Protein AF-A0A356WWK2-F1 (afdb_monomer_lite)

Foldseek 3Di:
DEEEAALCFLNPPQLVVLVVCDPVYAYEYEDQDPVRLVNNVVSCVVVVSPRYHYHNAHAFLDWDKFAKDDDPDSSQIAGDNPHPDIGTYDAQVRVCVVVVNDAHAEYEHDHNQRRLGNCNSCVVNCLPRVHWYKYFDAPRRQCVNVVVVVVSQKFKWDQQPLLRATDGDDPVVDDQNPDTIITIGHPVCVVVCVQVLRYADPPDAADDFDLCQLVVPLVPFQACPVVSVLQVPDDDDPLQSLQSQLQRLQVVLNPQDSVDDPDSNNSNNSVNSLVSSLVSLVVCVVVVVLALQSLQQNLQSCSSRVNLNVSLVSLVVVLVCVVVVNPSDDPSHRHDQNHPLLRRFYDDDPSSVLSSLSSLLSNLVSPDPALVPPDPVNVVSLVVCPPPSRHGLRSNLRVLVVVQVPDPPHDPVSVVVSVVSPPLPPLDDDPPQDPVLVVLLVVLVVQFAPAADEAPDPFAEEEFFEDALVLLSPLLSQLSLLLRANYDGPAYEYEYEPVRVVSHDPSRVSCVSSRYHYDYDHCPPRCSRPVVCCVVCVPYHYHYDYSRDRDGNCNVVVLRVPDDDPVDHRDPDDDDFDADPVRHTDD

Secondary structure (DSSP, 8-state):
--EEEES-TTTTTHHHHHHHHGGGS-EEEE---HHHHHHHHHHHHHTT-TTEEEE-SEE-SS-EEEEEE--SSGGG-EE-TT-S-EEEEE-HHHHHHHTTS---SEEEE-STT-HHHHHHTTHHHHHHH-PEEEEE--TTTTTTTHHHHHHTTEEEEEEETTTTEEEE--TTT---TT--EEEEEEGGGHHHHHHTT-B--TT-PPPPPPTTHHHHHHHTSTT-TTTHHHHTT----HHHHHHHHHHHHHHHHHT--TTS-S-SSHHHHHHHHHHHHHHHHHHHHHTT---HHHHHHHHHHHHHTT-HHHHHHHHHHHHHHHHTT-------S----SSGGGTT----S-HHHHHHHHHHHHHHHHH-SSTTS--HHHHHHHHHHTT-TTS-HHHHHHHHHHHHHH-TT--HHHHHHHHSTT--------TTS-HHHHHHHHHHHHHS-SS-B----SS-EEEEEE--GGGTTTHHHHHHHHHT-SB--SEEEEEEEGGGGGG--HHHHTTGGGTEEEEEE---GGGGGTHHHHHH-TTSEEEE--TT-PPPTTHHHHHHHT---TT----S------B-TTSPBP-

Radius of gyration: 28.87 Å; chains: 1; bounding box: 64×57×98 Å

Sequence (587 aa):
MNFVDIGAGFGVYALPAAKLIGNEGKVFSFEPGAIAKSHLEKSKLENGLENLEIIGKAVAAKAGKFAWKIAETPEMNKLDDSSEEEVQAVTLDSWWQFEGEPAVDVMKIDINGEEASALEGGKQLLESEKPLLLLSITEKNSNTFIGSLSELRYAFYEYIPGPGILAQHDVEAGADPYMQNLIVVHESRVDLLKENGWLHDETVEPQQTANDLWKTDLSNLPWTSELFEQWGNHGDSEGINLYLQALNYVIAAEQIEVRNSDLEQPRSQKAVLLLNAAQILIGLYNQGGNSTSVVFTLVRTLNELGKRGQAVEILKKLIETTNMGQQNMNVDLPFMLPVPEQDKVAIKTELNKWLMVKTVEAWILLKDWTTYLSGPQERKLIEVLEGNPEVSKITSRASRIYEYLNDRNKKYNQIKSLFNSLATKEISFSSDRSDYFNSMVNMIHKKGAENSYSHELPGELIVSLTSYPNRFEHLPLTLLSIIKQSVSPDKIILWIAEQDKSALSEEILQFIDRGVDIRFCEDLRSYKKIIPTLKSHPDAFIITADDDLYYNKRWVEGLVRDYENNETVVAHRVHRISFKQNGELKP

pLDDT: mean 89.02, std 10.53, range [40.69, 98.75]

Structure (mmCIF, N/CA/C/O backbone):
data_AF-A0A356WWK2-F1
#
_entry.id   AF-A0A356WWK2-F1
#
loop_
_atom_site.group_PDB
_atom_site.id
_atom_site.type_symbol
_atom_site.label_atom_id
_atom_site.label_alt_id
_atom_site.label_comp_id
_atom_site.label_asym_id
_atom_site.label_entity_id
_atom_site.label_seq_id
_atom_site.pdbx_PDB_ins_code
_atom_site.Cartn_x
_atom_site.Cartn_y
_atom_site.Cartn_z
_atom_site.occupancy
_atom_site.B_iso_or_equiv
_atom_site.auth_seq_id
_atom_site.auth_comp_id
_atom_site.auth_asym_id
_atom_site.auth_atom_id
_atom_site.pdbx_PDB_model_num
ATOM 1 N N . MET A 1 1 ? -18.647 -9.445 9.050 1.00 91.62 1 MET A N 1
ATOM 2 C CA . MET A 1 1 ? -17.315 -9.126 9.613 1.00 91.62 1 MET A CA 1
ATOM 3 C C . MET A 1 1 ? -17.425 -7.841 10.414 1.00 91.62 1 MET A C 1
ATOM 5 O O . MET A 1 1 ? -17.983 -6.890 9.886 1.00 91.62 1 MET A O 1
ATOM 9 N N . ASN A 1 2 ? -16.905 -7.789 11.635 1.00 97.50 2 ASN A N 1
ATOM 10 C CA . ASN A 1 2 ? -16.925 -6.604 12.488 1.00 97.50 2 ASN A CA 1
ATOM 11 C C . ASN A 1 2 ? -15.506 -6.097 12.768 1.00 97.50 2 ASN A C 1
ATOM 13 O O . ASN A 1 2 ? -14.619 -6.874 13.129 1.00 97.50 2 ASN A O 1
ATOM 17 N N . PHE A 1 3 ? -15.308 -4.787 12.621 1.00 98.56 3 PHE A N 1
ATOM 18 C CA . PHE A 1 3 ? -14.018 -4.119 12.805 1.00 98.56 3 PHE A CA 1
ATOM 19 C C . PHE A 1 3 ? -14.100 -3.049 13.898 1.00 98.56 3 PHE A C 1
ATOM 21 O O . PHE A 1 3 ? -15.049 -2.267 13.939 1.00 98.56 3 PHE A O 1
ATOM 28 N N . VAL A 1 4 ? -13.092 -2.998 14.767 1.00 98.75 4 VAL A N 1
ATOM 29 C CA . VAL A 1 4 ? -12.964 -1.975 15.814 1.00 98.75 4 VAL A CA 1
ATOM 30 C C . VAL A 1 4 ? -11.736 -1.107 15.523 1.00 98.75 4 VAL A C 1
ATOM 32 O O . VAL A 1 4 ? -10.626 -1.622 15.441 1.00 98.75 4 VAL A O 1
ATOM 35 N N . ASP A 1 5 ? -11.928 0.203 15.365 1.00 98.62 5 ASP A N 1
ATOM 36 C CA . ASP A 1 5 ? -10.876 1.195 15.095 1.00 98.62 5 ASP A CA 1
ATOM 37 C C . ASP A 1 5 ? -10.698 2.096 16.323 1.00 98.62 5 ASP A C 1
ATOM 39 O O . ASP A 1 5 ? -11.519 2.978 16.586 1.00 98.62 5 ASP A O 1
ATOM 43 N N . ILE A 1 6 ? -9.648 1.857 17.107 1.00 98.19 6 ILE A N 1
ATOM 44 C CA . ILE A 1 6 ? -9.332 2.647 18.299 1.00 98.19 6 ILE A CA 1
ATOM 45 C C . ILE A 1 6 ? -8.317 3.730 17.926 1.00 98.19 6 ILE A C 1
ATOM 47 O O . ILE A 1 6 ? -7.243 3.417 17.404 1.00 98.19 6 ILE A O 1
ATOM 51 N N . GLY A 1 7 ? -8.675 4.994 18.176 1.00 96.00 7 GLY A N 1
ATOM 52 C CA . GLY A 1 7 ? -7.942 6.161 17.676 1.00 96.00 7 GLY A CA 1
ATOM 53 C C . GLY A 1 7 ? -8.213 6.386 16.189 1.00 96.00 7 GLY A C 1
ATOM 54 O O . GLY A 1 7 ? -7.300 6.376 15.364 1.00 96.00 7 GLY A O 1
ATOM 55 N N . ALA A 1 8 ? -9.491 6.490 15.821 1.00 96.44 8 ALA A N 1
ATOM 56 C CA . ALA A 1 8 ? -9.909 6.526 14.421 1.00 96.44 8 ALA A CA 1
ATOM 57 C C . ALA A 1 8 ? -9.495 7.818 13.690 1.00 96.44 8 ALA A C 1
ATOM 59 O O . ALA A 1 8 ? -9.409 7.826 12.457 1.00 96.44 8 ALA A O 1
ATOM 60 N N . GLY A 1 9 ? -9.237 8.912 14.417 1.00 94.81 9 GLY A N 1
ATOM 61 C CA . GLY A 1 9 ? -8.818 10.191 13.858 1.00 94.81 9 GLY A CA 1
ATOM 62 C C . GLY A 1 9 ? -9.803 10.699 12.805 1.00 94.81 9 GLY A C 1
ATOM 63 O O . GLY A 1 9 ? -11.010 10.794 13.030 1.00 94.81 9 GLY A O 1
ATOM 64 N N . PHE A 1 10 ? -9.290 11.004 11.614 1.00 94.81 10 PHE A N 1
ATOM 65 C CA . PHE A 1 10 ? -10.100 11.406 10.459 1.00 94.81 10 PHE A CA 1
ATOM 66 C C . PHE A 1 10 ? -10.748 10.230 9.694 1.00 94.81 10 PHE A C 1
ATOM 68 O O . PHE A 1 10 ? -11.397 10.448 8.670 1.00 94.81 10 PHE A O 1
ATOM 75 N N . GLY A 1 11 ? -10.604 8.993 10.183 1.00 95.31 11 GLY A N 1
ATOM 76 C CA . GLY A 1 11 ? -11.213 7.783 9.622 1.00 95.31 11 GLY A CA 1
ATOM 77 C C . GLY A 1 11 ? -10.405 7.088 8.532 1.00 95.31 11 GLY A C 1
ATOM 78 O O . GLY A 1 11 ? -11.001 6.468 7.651 1.00 95.31 11 GLY A O 1
ATOM 79 N N . VAL A 1 12 ? -9.071 7.184 8.577 1.00 92.62 12 VAL A N 1
ATOM 80 C CA . VAL A 1 12 ? -8.163 6.573 7.584 1.00 92.62 12 VAL A CA 1
ATOM 81 C C . VAL A 1 12 ? -8.392 5.062 7.452 1.00 92.62 12 VAL A C 1
ATOM 83 O O . VAL A 1 12 ? -8.351 4.549 6.337 1.00 92.62 12 VAL A O 1
ATOM 86 N N . TYR A 1 13 ? -8.704 4.371 8.555 1.00 95.75 13 TYR A N 1
ATOM 87 C CA . TYR A 1 13 ? -9.096 2.958 8.558 1.00 95.75 13 TYR A CA 1
ATOM 88 C C . TYR A 1 13 ? -10.621 2.779 8.598 1.00 95.75 13 TYR A C 1
ATOM 90 O O . TYR A 1 13 ? -11.165 2.041 7.777 1.00 95.75 13 TYR A O 1
ATOM 98 N N . ALA A 1 14 ? -11.325 3.494 9.484 1.00 97.62 14 ALA A N 1
ATOM 99 C CA . ALA A 1 14 ? -12.782 3.435 9.630 1.00 97.62 14 ALA A CA 1
ATOM 100 C C . ALA A 1 14 ? -13.579 3.526 8.312 1.00 97.62 14 ALA A C 1
ATOM 102 O O . ALA A 1 14 ? -14.461 2.703 8.063 1.00 97.62 14 ALA A O 1
ATOM 103 N N . LEU A 1 15 ? -13.281 4.513 7.457 1.00 96.25 15 LEU A N 1
ATOM 104 C CA . LEU A 1 15 ? -14.035 4.774 6.224 1.00 96.25 15 LEU A CA 1
ATOM 105 C C . LEU A 1 15 ? -13.852 3.672 5.159 1.00 96.25 15 LEU A C 1
ATOM 107 O O . LEU A 1 15 ? -14.867 3.160 4.672 1.00 96.25 15 LEU A O 1
ATOM 111 N N . PRO A 1 16 ? -12.622 3.258 4.775 1.00 95.38 16 PRO A N 1
ATOM 112 C CA . PRO A 1 16 ? -12.454 2.144 3.845 1.00 95.38 16 PRO A CA 1
ATOM 113 C C . PRO A 1 16 ? -12.909 0.807 4.439 1.00 95.38 16 PRO A C 1
ATOM 115 O O . PRO A 1 16 ? -13.496 0.018 3.703 1.00 95.38 16 PRO A O 1
ATOM 118 N N . ALA A 1 17 ? -12.723 0.559 5.742 1.00 96.25 17 ALA A N 1
ATOM 119 C CA . ALA A 1 17 ? -13.229 -0.654 6.386 1.00 96.25 17 ALA A CA 1
ATOM 120 C C . ALA A 1 17 ? -14.760 -0.741 6.297 1.00 96.25 17 ALA A C 1
ATOM 122 O O . ALA A 1 17 ? -15.291 -1.759 5.860 1.00 96.25 17 ALA A O 1
ATOM 123 N N . ALA A 1 18 ? -15.472 0.348 6.605 1.00 97.25 18 ALA A N 1
ATOM 124 C CA . ALA A 1 18 ? -16.929 0.405 6.501 1.00 97.25 18 ALA A CA 1
ATOM 125 C C . ALA A 1 18 ? -17.406 0.170 5.060 1.00 97.25 18 ALA A C 1
ATOM 127 O O . ALA A 1 18 ? -18.344 -0.592 4.828 1.00 97.25 18 ALA A O 1
ATOM 128 N N . LYS A 1 19 ? -16.713 0.750 4.073 1.00 93.44 19 LYS A N 1
ATOM 129 C CA . LYS A 1 19 ? -17.012 0.530 2.652 1.00 93.44 19 LYS A CA 1
ATOM 130 C C . LYS A 1 19 ? -16.766 -0.916 2.195 1.00 93.44 19 LYS A C 1
ATOM 132 O O . LYS A 1 19 ? -17.517 -1.404 1.357 1.00 93.44 19 LYS A O 1
ATOM 137 N N . LEU A 1 20 ? -15.723 -1.578 2.704 1.00 93.06 20 LEU A N 1
ATOM 138 C CA . LEU A 1 20 ? -15.376 -2.962 2.352 1.00 93.06 20 LEU A CA 1
ATOM 139 C C . LEU A 1 20 ? -16.291 -3.991 3.027 1.00 93.06 20 LEU A C 1
ATOM 141 O O . LEU A 1 20 ? -16.676 -4.963 2.388 1.00 93.06 20 LEU A O 1
ATOM 145 N N . ILE A 1 21 ? -16.646 -3.770 4.295 1.00 94.94 21 ILE A N 1
ATOM 146 C CA . ILE A 1 21 ? -17.545 -4.641 5.070 1.00 94.94 21 ILE A CA 1
ATOM 147 C C . ILE A 1 21 ? -18.990 -4.539 4.561 1.00 94.94 21 ILE A C 1
ATOM 149 O O . ILE A 1 21 ? -19.719 -5.531 4.554 1.00 94.94 21 ILE A O 1
ATOM 153 N N . GLY A 1 22 ? -19.413 -3.347 4.127 1.00 92.06 22 GLY A N 1
ATOM 154 C CA . GLY A 1 22 ? -20.774 -3.112 3.654 1.00 92.06 22 GLY A CA 1
ATOM 155 C C . GLY A 1 22 ? -21.833 -3.449 4.710 1.00 92.06 22 GLY A C 1
ATOM 156 O O . GLY A 1 22 ? -21.602 -3.347 5.914 1.00 92.06 22 GLY A O 1
ATOM 157 N N . ASN A 1 23 ? -23.017 -3.858 4.260 1.00 89.81 23 ASN A N 1
ATOM 158 C CA . ASN A 1 23 ? -24.186 -4.005 5.133 1.00 89.81 23 ASN A CA 1
ATOM 159 C C . ASN A 1 23 ? -24.220 -5.328 5.933 1.00 89.81 23 ASN A C 1
ATOM 161 O O . ASN A 1 23 ? -25.154 -5.542 6.702 1.00 89.81 23 ASN A O 1
ATOM 165 N N . GLU A 1 24 ? -23.230 -6.212 5.765 1.00 89.75 24 GLU A N 1
ATOM 166 C CA . GLU A 1 24 ? -23.149 -7.533 6.425 1.00 89.75 24 GLU A CA 1
ATOM 167 C C . GLU A 1 24 ? -22.298 -7.523 7.712 1.00 89.75 24 GLU A C 1
ATOM 169 O O . GLU A 1 24 ? -21.911 -8.563 8.253 1.00 89.75 24 GLU A O 1
ATOM 174 N N . GLY A 1 25 ? -21.970 -6.336 8.215 1.00 94.88 25 GLY A N 1
ATOM 175 C CA . GLY A 1 25 ? -21.190 -6.161 9.431 1.00 94.88 25 GLY A CA 1
ATOM 176 C C . GLY A 1 25 ? -21.129 -4.708 9.873 1.00 94.88 25 GLY A C 1
ATOM 177 O O . GLY A 1 25 ? -21.764 -3.840 9.273 1.00 94.88 25 GLY A O 1
ATOM 178 N N . LYS A 1 26 ? -20.373 -4.444 10.938 1.00 97.44 26 LYS A N 1
ATOM 179 C CA . LYS A 1 26 ? -20.230 -3.111 11.535 1.00 97.44 26 LYS A CA 1
ATOM 180 C C . LYS A 1 26 ? -18.774 -2.675 11.659 1.00 97.44 26 LYS A C 1
ATOM 182 O O . LYS A 1 26 ? -17.873 -3.493 11.841 1.00 97.44 26 LYS A O 1
ATOM 187 N N . VAL A 1 27 ? -18.572 -1.361 11.652 1.00 98.62 27 VAL A N 1
ATOM 188 C CA . VAL A 1 27 ? -17.346 -0.725 12.142 1.00 98.62 27 VAL A CA 1
ATOM 189 C C . VAL A 1 27 ? -17.671 0.071 13.396 1.00 98.62 27 VAL A C 1
ATOM 191 O O . VAL A 1 27 ? -18.617 0.851 13.381 1.00 98.62 27 VAL A O 1
ATOM 194 N N . PHE A 1 28 ? -16.878 -0.084 14.452 1.00 98.62 28 PHE A N 1
ATOM 195 C CA . PHE A 1 28 ? -16.966 0.725 15.666 1.00 98.62 28 PHE A CA 1
ATOM 196 C C . PHE A 1 28 ? -15.679 1.537 15.825 1.00 98.62 28 PHE A C 1
ATOM 198 O O . PHE A 1 28 ? -14.598 0.969 15.966 1.00 98.62 28 PHE A O 1
ATOM 205 N N . SER A 1 29 ? -15.781 2.862 15.784 1.00 98.62 29 SER A N 1
ATOM 206 C CA . SER A 1 29 ? -14.635 3.772 15.733 1.00 98.62 29 SER A CA 1
ATOM 207 C C . SER A 1 29 ? -14.588 4.694 16.944 1.00 98.62 29 SER A C 1
ATOM 209 O O . SER A 1 29 ? -15.481 5.520 17.126 1.00 98.62 29 SER A O 1
ATOM 211 N N . PHE A 1 30 ? -13.533 4.594 17.747 1.00 98.56 30 PHE A N 1
ATOM 212 C CA . PHE A 1 30 ? -13.314 5.441 18.918 1.00 98.56 30 PHE A CA 1
ATOM 213 C C . PHE A 1 30 ? -12.482 6.665 18.543 1.00 98.56 30 PHE A C 1
ATOM 215 O O . PHE A 1 30 ? -11.324 6.530 18.147 1.00 98.56 30 PHE A O 1
ATOM 222 N N . GLU A 1 31 ? -13.066 7.854 18.696 1.00 97.44 31 GLU A N 1
ATOM 223 C CA . GLU A 1 31 ? -12.375 9.129 18.495 1.00 97.44 31 GLU A CA 1
ATOM 224 C C . GLU A 1 31 ? -12.869 10.184 19.507 1.00 97.44 31 GLU A C 1
ATOM 226 O O . GLU A 1 31 ? -13.943 10.770 19.321 1.00 97.44 31 GLU A O 1
ATOM 231 N N . PRO A 1 32 ? -12.128 10.434 20.603 1.00 95.75 32 PRO A N 1
ATOM 232 C CA . PRO A 1 32 ? -12.502 11.431 21.607 1.00 95.75 32 PRO A CA 1
ATOM 233 C C . PRO A 1 32 ? -12.257 12.882 21.158 1.00 95.75 32 PRO A C 1
ATOM 235 O O . PRO A 1 32 ? -12.925 13.792 21.653 1.00 95.75 32 PRO A O 1
ATOM 238 N N . GLY A 1 33 ? -11.324 13.124 20.233 1.00 92.75 33 GLY A N 1
ATOM 239 C CA . GLY A 1 33 ? -10.929 14.449 19.775 1.00 92.75 33 GLY A CA 1
ATOM 240 C C . GLY A 1 33 ? -12.025 15.130 18.958 1.00 92.75 33 GLY A C 1
ATOM 241 O O . GLY A 1 33 ? -12.329 14.740 17.830 1.00 92.75 33 GLY A O 1
ATOM 242 N N . ALA A 1 34 ? -12.595 16.210 19.500 1.00 91.25 34 ALA A N 1
ATOM 243 C CA . ALA A 1 34 ? -13.772 16.876 18.935 1.00 91.25 34 ALA A CA 1
ATOM 244 C C . ALA A 1 34 ? -13.626 17.291 17.454 1.00 91.25 34 ALA A C 1
ATOM 246 O O . ALA A 1 34 ? -14.588 17.186 16.690 1.00 91.25 34 ALA A O 1
ATOM 247 N N . ILE A 1 35 ? -12.430 17.732 17.040 1.00 91.12 35 ILE A N 1
ATOM 248 C CA . ILE A 1 35 ? -12.134 18.128 15.653 1.00 91.12 35 ILE A CA 1
ATOM 249 C C . ILE A 1 35 ? -12.172 16.906 14.728 1.00 91.12 35 ILE A C 1
ATOM 251 O O . ILE A 1 35 ? -12.974 16.874 13.793 1.00 91.12 35 ILE A O 1
ATOM 255 N N . ALA A 1 36 ? -11.338 15.900 15.004 1.00 92.94 36 ALA A N 1
ATOM 256 C CA . ALA A 1 36 ? -11.208 14.696 14.188 1.00 92.94 36 ALA A CA 1
ATOM 257 C C . ALA A 1 36 ? -12.555 13.966 14.067 1.00 92.94 36 ALA A C 1
ATOM 259 O O . ALA A 1 36 ? -13.049 13.749 12.956 1.00 92.94 36 ALA A O 1
ATOM 260 N N . LYS A 1 37 ? -13.234 13.759 15.204 1.00 95.81 37 LYS A N 1
ATOM 261 C CA . LYS A 1 37 ? -14.575 13.174 15.270 1.00 95.81 37 LYS A CA 1
ATOM 262 C C . LYS A 1 37 ? -15.596 13.922 14.405 1.00 95.81 37 LYS A C 1
ATOM 264 O O . LYS A 1 37 ? -16.316 13.293 13.638 1.00 95.81 37 LYS A O 1
ATOM 269 N N . SER A 1 38 ? -15.651 15.258 14.474 1.00 95.69 38 SER A N 1
ATOM 270 C CA . SER A 1 38 ? -16.610 16.049 13.681 1.00 95.69 38 SER A CA 1
ATOM 271 C C . SER A 1 38 ? -16.364 15.946 12.172 1.00 95.69 38 SER A C 1
ATOM 273 O O . SER A 1 38 ? -17.298 16.069 11.378 1.00 95.69 38 SER A O 1
ATOM 275 N N . HIS A 1 39 ? -15.115 15.742 11.751 1.00 95.06 39 HIS A N 1
ATOM 276 C CA . HIS A 1 39 ? -14.795 15.471 10.352 1.00 95.06 39 HIS A CA 1
ATOM 277 C C . HIS A 1 39 ? -15.142 14.032 9.954 1.00 95.06 39 HIS A C 1
ATOM 279 O O . HIS A 1 39 ? -15.720 13.841 8.887 1.00 95.06 39 HIS A O 1
ATOM 285 N N . LEU A 1 40 ? -14.897 13.045 10.819 1.00 96.50 40 LEU A N 1
ATOM 286 C CA . LEU A 1 40 ? -15.293 11.654 10.596 1.00 96.50 40 LEU A CA 1
ATOM 287 C C . LEU A 1 40 ? -16.824 11.490 10.498 1.00 96.50 40 LEU A C 1
ATOM 289 O O . LEU A 1 40 ? -17.313 10.825 9.587 1.00 96.50 40 LEU A O 1
ATOM 293 N N . GLU A 1 41 ? -17.591 12.168 11.357 1.00 97.50 41 GLU A N 1
ATOM 294 C CA . GLU A 1 41 ? -19.063 12.215 11.315 1.00 97.50 41 GLU A CA 1
ATOM 295 C C . GLU A 1 41 ? -19.591 12.769 9.975 1.00 97.50 41 GLU A C 1
ATOM 297 O O . GLU A 1 41 ? -20.530 12.211 9.401 1.00 97.50 41 GLU A O 1
ATOM 302 N N . LYS A 1 42 ? -18.963 13.826 9.434 1.00 92.81 42 LYS A N 1
ATOM 303 C CA . LYS A 1 42 ? -19.301 14.379 8.106 1.00 92.81 42 LYS A CA 1
ATOM 304 C C . LYS A 1 42 ? -18.950 13.400 6.989 1.00 92.81 42 LYS A C 1
ATOM 306 O O . LYS A 1 42 ? -19.802 13.117 6.155 1.00 92.81 42 LYS A O 1
ATOM 311 N N . SER A 1 43 ? -17.743 12.832 7.010 1.00 90.81 43 SER A N 1
ATOM 312 C CA . SER A 1 43 ? -17.292 11.854 6.013 1.00 90.81 43 SER A CA 1
ATOM 313 C C . SER A 1 43 ? -18.189 10.614 5.976 1.00 90.81 43 SER A C 1
ATOM 315 O O . SER A 1 43 ? -18.552 10.158 4.892 1.00 90.81 43 SER A O 1
ATOM 317 N N . LYS A 1 44 ? -18.612 10.102 7.143 1.00 94.69 44 LYS A N 1
ATOM 318 C CA . LYS A 1 44 ? -19.607 9.025 7.264 1.00 94.69 44 LYS A CA 1
ATOM 319 C C . LYS A 1 44 ? -20.904 9.387 6.536 1.00 94.69 44 LYS A C 1
ATOM 321 O O . LYS A 1 44 ? -21.393 8.593 5.733 1.00 94.69 44 LYS A O 1
ATOM 326 N N . LEU A 1 45 ? -21.452 10.572 6.821 1.00 92.56 45 LEU A N 1
ATOM 327 C CA . LEU A 1 45 ? -22.717 11.046 6.255 1.00 92.56 45 LEU A CA 1
ATOM 328 C C . LEU A 1 45 ? -22.629 11.249 4.735 1.00 92.56 45 LEU A C 1
ATOM 330 O O . LEU A 1 45 ? -23.503 10.784 4.009 1.00 92.56 45 LEU A O 1
ATOM 334 N N . GLU A 1 46 ? -21.567 11.894 4.249 1.00 87.69 46 GLU A N 1
ATOM 335 C CA . GLU A 1 46 ? -21.343 12.159 2.819 1.00 87.69 46 GLU A CA 1
ATOM 336 C C . GLU A 1 46 ? -21.168 10.875 1.992 1.00 87.69 46 GLU A C 1
ATOM 338 O O . GLU A 1 46 ? -21.531 10.851 0.817 1.00 87.69 46 GLU A O 1
ATOM 343 N N . ASN A 1 47 ? -20.654 9.799 2.600 1.00 84.69 47 ASN A N 1
ATOM 344 C CA . ASN A 1 47 ? -20.465 8.500 1.947 1.00 84.69 47 ASN A CA 1
ATOM 345 C C . ASN A 1 47 ? -21.616 7.503 2.194 1.00 84.69 47 ASN A C 1
ATOM 347 O O . ASN A 1 47 ? -21.564 6.393 1.669 1.00 84.69 47 ASN A O 1
ATOM 351 N N . GLY A 1 48 ? -22.641 7.862 2.978 1.00 91.31 48 GLY A N 1
ATOM 352 C CA . GLY A 1 48 ? -23.771 6.974 3.286 1.00 91.31 48 GLY A CA 1
ATOM 353 C C . GLY A 1 48 ? -23.393 5.725 4.097 1.00 91.31 48 GLY A C 1
ATOM 354 O O . GLY A 1 48 ? -24.022 4.681 3.946 1.00 91.31 48 GLY A O 1
ATOM 355 N N . LEU A 1 49 ? -22.352 5.805 4.933 1.00 95.88 49 LEU A N 1
ATOM 356 C CA . LEU A 1 49 ? -21.806 4.661 5.675 1.00 95.88 49 LEU A CA 1
ATOM 357 C C . LEU A 1 49 ? -22.623 4.380 6.946 1.00 95.88 49 LEU A C 1
ATOM 359 O O . LEU A 1 49 ? -22.200 4.685 8.060 1.00 95.88 49 LEU A O 1
ATOM 363 N N . GLU A 1 50 ? -23.825 3.825 6.788 1.00 95.69 50 GLU A N 1
ATOM 364 C CA . GLU A 1 50 ? -24.739 3.521 7.904 1.00 95.69 50 GLU A CA 1
ATOM 365 C C . GLU A 1 50 ? -24.163 2.495 8.898 1.00 95.69 50 GLU A C 1
ATOM 367 O O . GLU A 1 50 ? -24.445 2.571 10.094 1.00 95.69 50 GLU A O 1
ATOM 372 N N . ASN A 1 51 ? -23.299 1.596 8.421 1.00 97.44 51 ASN A N 1
ATOM 373 C CA . ASN A 1 51 ? -22.623 0.551 9.194 1.00 97.44 51 ASN A CA 1
ATOM 374 C C . ASN A 1 51 ? -21.431 1.035 10.051 1.00 97.44 51 ASN A C 1
ATOM 376 O O . ASN A 1 51 ? -20.868 0.240 10.805 1.00 97.44 51 ASN A O 1
ATOM 380 N N . LEU A 1 52 ? -21.035 2.309 9.938 1.00 98.38 52 LEU A N 1
ATOM 381 C CA . LEU A 1 52 ? -19.949 2.916 10.713 1.00 98.38 52 LEU A CA 1
ATOM 382 C C . LEU A 1 52 ? -20.492 3.620 11.960 1.00 98.38 52 LEU A C 1
ATOM 384 O O . LEU A 1 52 ? -21.130 4.666 11.868 1.00 98.38 52 LEU A O 1
ATOM 388 N N . GLU A 1 53 ? -20.206 3.105 13.144 1.00 98.12 53 GLU A N 1
ATOM 389 C CA . GLU A 1 53 ? -20.536 3.723 14.424 1.00 98.12 53 GLU A CA 1
ATOM 390 C C . GLU A 1 53 ? -19.344 4.520 14.974 1.00 98.12 53 GLU A C 1
ATOM 392 O O . GLU A 1 53 ? -18.222 4.025 15.005 1.00 98.12 53 GLU A O 1
ATOM 397 N N . ILE A 1 54 ? -19.574 5.772 15.386 1.00 98.62 54 ILE A N 1
ATOM 398 C CA . ILE A 1 54 ? -18.522 6.689 15.854 1.00 98.62 54 ILE A CA 1
ATOM 399 C C . ILE A 1 54 ? -18.765 6.989 17.331 1.00 98.62 54 ILE A C 1
ATOM 401 O O . ILE A 1 54 ? -19.765 7.606 17.703 1.00 98.62 54 ILE A O 1
ATOM 405 N N . ILE A 1 55 ? -17.829 6.563 18.171 1.00 98.44 55 ILE A N 1
ATOM 406 C CA . ILE A 1 55 ? -17.903 6.613 19.625 1.00 98.44 55 ILE A CA 1
ATOM 407 C C . ILE A 1 55 ? -16.964 7.720 20.106 1.00 98.44 55 ILE A C 1
ATOM 409 O O . ILE A 1 55 ? -15.741 7.601 20.058 1.00 98.44 55 ILE A O 1
ATOM 413 N N . GLY A 1 56 ? -17.544 8.818 20.595 1.00 97.31 56 GLY A N 1
ATOM 414 C CA . GLY A 1 56 ? -16.810 9.986 21.097 1.00 97.31 56 GLY A CA 1
ATOM 415 C C . GLY A 1 56 ? -16.168 9.784 22.473 1.00 97.31 56 GLY A C 1
ATOM 416 O O . GLY A 1 56 ? -16.427 10.581 23.375 1.00 97.31 56 GLY A O 1
ATOM 417 N N . LYS A 1 57 ? -15.410 8.699 22.661 1.00 97.50 57 LYS A N 1
ATOM 418 C CA . LYS A 1 57 ? -14.737 8.328 23.914 1.00 97.50 57 LYS A CA 1
ATOM 419 C C . LYS A 1 57 ? -13.324 7.819 23.637 1.00 97.50 57 LYS A C 1
ATOM 421 O O . LYS A 1 57 ? -13.079 7.214 22.599 1.00 97.50 57 LYS A O 1
ATOM 426 N N . ALA A 1 58 ? -12.424 8.026 24.592 1.00 97.06 58 ALA A N 1
ATOM 427 C CA . ALA A 1 58 ? -11.132 7.356 24.633 1.00 97.06 58 ALA A CA 1
ATOM 428 C C . ALA A 1 58 ? -11.300 5.903 25.110 1.00 97.06 58 ALA A C 1
ATOM 430 O O . ALA A 1 58 ? -12.293 5.563 25.763 1.00 97.06 58 ALA A O 1
ATOM 431 N N . VAL A 1 59 ? -10.304 5.066 24.829 1.00 97.56 59 VAL A N 1
ATOM 432 C CA . VAL A 1 59 ? -10.200 3.706 25.366 1.00 97.56 59 VAL A CA 1
ATOM 433 C C . VAL A 1 59 ? -8.999 3.644 26.303 1.00 97.56 59 VAL A C 1
ATOM 435 O O . VAL A 1 59 ? -7.933 4.141 25.954 1.00 97.56 59 VAL A O 1
ATOM 438 N N . ALA A 1 60 ? -9.178 3.070 27.493 1.00 96.88 60 ALA A N 1
ATOM 439 C CA . ALA A 1 60 ? -8.135 2.958 28.513 1.00 96.88 60 ALA A CA 1
ATOM 440 C C . ALA A 1 60 ? -8.397 1.774 29.460 1.00 96.88 60 ALA A C 1
ATOM 442 O O . ALA A 1 60 ? -9.497 1.216 29.484 1.00 96.88 60 ALA A O 1
ATOM 443 N N . ALA A 1 61 ? -7.424 1.458 30.319 1.00 96.81 61 ALA A N 1
ATOM 444 C CA . ALA A 1 61 ? -7.540 0.401 31.329 1.00 96.81 61 ALA A CA 1
ATOM 445 C C . ALA A 1 61 ? -8.682 0.629 32.344 1.00 96.81 61 ALA A C 1
ATOM 447 O O . ALA A 1 61 ? -9.133 -0.306 33.007 1.00 96.81 61 ALA A O 1
ATOM 448 N N . LYS A 1 62 ? -9.153 1.877 32.503 1.00 96.81 62 LYS A N 1
ATOM 449 C CA . LYS A 1 62 ? -10.231 2.263 33.430 1.00 96.81 62 LYS A CA 1
ATOM 450 C C . LYS A 1 62 ? -11.154 3.295 32.787 1.00 96.81 62 LYS A C 1
ATOM 452 O O . LYS A 1 62 ? -10.690 4.234 32.147 1.00 96.81 62 LYS A O 1
ATOM 457 N N . ALA A 1 63 ? -12.460 3.152 33.003 1.00 96.69 63 ALA A N 1
ATOM 458 C CA . ALA A 1 63 ? -13.444 4.149 32.591 1.00 96.69 63 ALA A CA 1
ATOM 459 C C . ALA A 1 63 ? -13.414 5.376 33.522 1.00 96.69 63 ALA A C 1
ATOM 461 O O . ALA A 1 63 ? -13.188 5.241 34.727 1.00 96.69 63 ALA A O 1
ATOM 462 N N . GLY A 1 64 ? -13.679 6.568 32.982 1.00 95.44 64 GLY A N 1
ATOM 463 C CA . GLY A 1 64 ? -13.678 7.807 33.762 1.00 95.44 64 GLY A CA 1
ATOM 464 C C . GLY A 1 64 ? -13.462 9.067 32.929 1.00 95.44 64 GLY A C 1
ATOM 465 O O . GLY A 1 64 ? -13.568 9.049 31.705 1.00 95.44 64 GLY A O 1
ATOM 466 N N . LYS A 1 65 ? -13.149 10.170 33.613 1.00 94.81 65 LYS A N 1
ATOM 467 C CA . LYS A 1 65 ? -12.635 11.402 33.006 1.00 94.81 65 LYS A CA 1
ATOM 468 C C . LYS A 1 65 ? -11.115 11.383 33.049 1.00 94.81 65 LYS A C 1
ATOM 470 O O . LYS A 1 65 ? -10.556 11.077 34.099 1.00 94.81 65 LYS A O 1
ATOM 475 N N . PHE A 1 66 ? -10.484 11.735 31.938 1.00 93.31 66 PHE A N 1
ATOM 476 C CA . PHE A 1 66 ? -9.032 11.828 31.821 1.00 93.31 66 PHE A CA 1
ATOM 477 C C . PHE A 1 66 ? -8.652 13.121 31.111 1.00 93.31 66 PHE A C 1
ATOM 479 O O . PHE A 1 66 ? -9.376 13.572 30.218 1.00 93.31 66 PHE A O 1
ATOM 486 N N . ALA A 1 67 ? -7.520 13.696 31.507 1.00 92.06 67 ALA A N 1
ATOM 487 C CA . ALA A 1 67 ? -6.980 14.887 30.877 1.00 92.06 67 ALA A CA 1
ATOM 488 C C . ALA A 1 67 ? -6.507 14.577 29.443 1.00 92.06 67 ALA A C 1
ATOM 490 O O . ALA A 1 67 ? -5.951 13.512 29.158 1.00 92.06 67 ALA A O 1
ATOM 491 N N . TRP A 1 68 ? -6.783 15.502 28.527 1.00 91.00 68 TRP A N 1
ATOM 492 C CA . TRP A 1 68 ? -6.642 15.339 27.084 1.00 91.00 68 TRP A CA 1
ATOM 493 C C . TRP A 1 68 ? -5.709 16.387 26.504 1.00 91.00 68 TRP A C 1
ATOM 495 O O . TRP A 1 68 ? -5.944 17.591 26.617 1.00 91.00 68 TRP A O 1
ATOM 505 N N . LYS A 1 69 ? -4.651 15.939 25.840 1.00 89.56 69 LYS A N 1
ATOM 506 C CA . LYS A 1 69 ? -3.688 16.818 25.192 1.00 89.56 69 LYS A CA 1
ATOM 507 C C . LYS A 1 69 ? -4.032 17.005 23.732 1.00 89.56 69 LYS A C 1
ATOM 509 O O . LYS A 1 69 ? -3.860 16.088 22.930 1.00 89.56 69 LYS A O 1
ATOM 514 N N . ILE A 1 70 ? -4.421 18.230 23.396 1.00 86.50 70 ILE A N 1
ATOM 515 C CA . ILE A 1 70 ? -4.352 18.710 22.021 1.00 86.50 70 ILE A CA 1
ATOM 516 C C . ILE A 1 70 ? -2.874 18.910 21.658 1.00 86.50 70 ILE A C 1
ATOM 518 O O . ILE A 1 70 ? -2.154 19.664 22.316 1.00 86.50 70 ILE A O 1
ATOM 522 N N . ALA A 1 71 ? -2.424 18.205 20.626 1.00 85.44 71 ALA A N 1
ATOM 523 C CA . ALA A 1 71 ? -1.100 18.336 20.035 1.00 85.44 71 ALA A CA 1
ATOM 524 C C . ALA A 1 71 ? -1.116 19.312 18.839 1.00 85.44 71 ALA A C 1
ATOM 526 O O . ALA A 1 71 ? -2.120 19.965 18.561 1.00 85.44 71 ALA A O 1
ATOM 527 N N . GLU A 1 72 ? 0.007 19.432 18.122 1.00 81.69 72 GLU A N 1
ATOM 528 C CA . GLU A 1 72 ? 0.097 20.280 16.919 1.00 81.69 72 GLU A CA 1
ATOM 529 C C . GLU A 1 72 ? -0.861 19.824 15.804 1.00 81.69 72 GLU A C 1
ATOM 531 O O . GLU A 1 72 ? -1.407 20.658 15.079 1.00 81.69 72 GLU A O 1
ATOM 536 N N . THR A 1 73 ? -1.118 18.515 15.703 1.00 80.56 73 THR A N 1
ATOM 537 C CA . THR A 1 73 ? -2.114 17.937 14.794 1.00 80.56 73 THR A CA 1
ATOM 538 C C . THR A 1 73 ? -3.020 16.946 15.541 1.00 80.56 73 THR A C 1
ATOM 540 O O . THR A 1 73 ? -2.574 16.346 16.524 1.00 80.56 73 THR A O 1
ATOM 543 N N . PRO A 1 74 ? -4.290 16.755 15.122 1.00 81.88 74 PRO A N 1
ATOM 544 C CA . PRO A 1 74 ? -5.238 15.915 15.856 1.00 81.88 74 PRO A CA 1
ATOM 545 C C . PRO A 1 74 ? -4.835 14.443 15.988 1.00 81.88 74 PRO A C 1
ATOM 547 O O . PRO A 1 74 ? -5.220 13.799 16.958 1.00 81.88 74 PRO A O 1
ATOM 550 N N . GLU A 1 75 ? -4.055 13.927 15.039 1.00 82.06 75 GLU A N 1
ATOM 551 C CA . GLU A 1 75 ? -3.522 12.561 15.025 1.00 82.06 75 GLU A CA 1
ATOM 552 C C . GLU A 1 75 ? -2.535 12.312 16.172 1.00 82.06 75 GLU A C 1
ATOM 554 O O . GLU A 1 75 ? -2.406 11.184 16.627 1.00 82.06 75 GLU A O 1
ATOM 559 N N . MET A 1 76 ? -1.873 13.363 16.667 1.00 85.31 76 MET A N 1
ATOM 560 C CA . MET A 1 76 ? -0.902 13.300 17.765 1.00 85.31 76 MET A CA 1
ATOM 561 C C . MET A 1 76 ? -1.538 13.555 19.144 1.00 85.31 76 MET A C 1
ATOM 563 O O . MET A 1 76 ? -0.826 13.636 20.152 1.00 85.31 76 MET A O 1
ATOM 567 N N . ASN A 1 77 ? -2.863 13.730 19.207 1.00 87.06 77 ASN A N 1
ATOM 568 C CA . ASN A 1 77 ? -3.575 13.916 20.468 1.00 87.06 77 ASN A CA 1
ATOM 569 C C . ASN A 1 77 ? -3.550 12.635 21.312 1.00 87.06 77 ASN A C 1
ATOM 571 O O . ASN A 1 77 ? -3.528 11.521 20.784 1.00 87.06 77 ASN A O 1
ATOM 575 N N . LYS A 1 78 ? -3.594 12.788 22.638 1.00 88.81 78 LYS A N 1
ATOM 576 C CA . LYS A 1 78 ? -3.565 11.653 23.570 1.00 88.81 78 LYS A CA 1
ATOM 577 C C . LYS A 1 78 ? -4.055 12.007 24.971 1.00 88.81 78 LYS A C 1
ATOM 579 O O . LYS A 1 78 ? -4.213 13.183 25.304 1.00 88.81 78 LYS A O 1
ATOM 584 N N . LEU A 1 79 ? -4.225 10.985 25.809 1.00 86.50 79 LEU A N 1
ATOM 585 C CA . LEU A 1 79 ? -4.333 11.164 27.256 1.00 86.50 79 LEU A CA 1
ATOM 586 C C . LEU A 1 79 ? -2.998 11.707 27.811 1.00 86.50 79 LEU A C 1
ATOM 588 O O . LEU A 1 79 ? -1.921 11.243 27.428 1.00 86.50 79 LEU A O 1
ATOM 592 N N . ASP A 1 80 ? -3.059 12.727 28.667 1.00 83.19 80 ASP A N 1
ATOM 593 C CA . ASP A 1 80 ? -1.894 13.331 29.332 1.00 83.19 80 ASP A CA 1
ATOM 594 C C . ASP A 1 80 ? -2.371 14.112 30.567 1.00 83.19 80 ASP A C 1
ATOM 596 O O . ASP A 1 80 ? -3.144 15.064 30.432 1.00 83.19 80 ASP A O 1
ATOM 600 N N . ASP A 1 81 ? -1.890 13.743 31.758 1.00 77.50 81 ASP A N 1
ATOM 601 C CA . ASP A 1 81 ? -2.270 14.345 33.048 1.00 77.50 81 ASP A CA 1
ATOM 602 C C . ASP A 1 81 ? -1.932 15.849 33.168 1.00 77.50 81 ASP A C 1
ATOM 604 O O . ASP A 1 81 ? -2.297 16.492 34.153 1.00 77.50 81 ASP A O 1
ATOM 608 N N . SER A 1 82 ? -1.224 16.434 32.192 1.00 74.44 82 SER A N 1
ATOM 609 C CA . SER A 1 82 ? -0.801 17.838 32.206 1.00 74.44 82 SER A CA 1
ATOM 610 C C . SER A 1 82 ? -1.780 18.836 31.560 1.00 74.44 82 SER A C 1
ATOM 612 O O . SER A 1 82 ? -1.390 19.989 31.364 1.00 74.44 82 SER A O 1
ATOM 614 N N . SER A 1 83 ? -2.983 18.422 31.145 1.00 74.62 83 SER A N 1
ATOM 615 C CA . SER A 1 83 ? -3.936 19.263 30.388 1.00 74.62 83 SER A CA 1
ATOM 616 C C . SER A 1 83 ? -5.178 19.679 31.190 1.00 74.62 83 SER A C 1
ATOM 618 O O . SER A 1 83 ? -5.607 18.971 32.096 1.00 74.62 83 SER A O 1
ATOM 620 N N . GLU A 1 84 ? -5.781 20.818 30.827 1.00 73.12 84 GLU A N 1
ATOM 621 C CA . GLU A 1 84 ? -7.062 21.294 31.384 1.00 73.12 84 GLU A CA 1
ATOM 622 C C . GLU A 1 84 ? -8.294 20.764 30.626 1.00 73.12 84 GLU A C 1
ATOM 624 O O . GLU A 1 84 ? -9.403 20.799 31.161 1.00 73.12 84 GLU A O 1
ATOM 629 N N . GLU A 1 85 ? -8.136 20.276 29.389 1.00 84.38 85 GLU A N 1
ATOM 630 C CA . GLU A 1 85 ? -9.237 19.619 28.675 1.00 84.38 85 GLU A CA 1
ATOM 631 C C . GLU A 1 85 ? -9.450 18.193 29.190 1.00 84.38 85 GLU A C 1
ATOM 633 O O . GLU A 1 85 ? -8.491 17.483 29.475 1.00 84.38 85 GLU A O 1
ATOM 638 N N . GLU A 1 86 ? -10.705 17.743 29.258 1.00 91.31 86 GLU A N 1
ATOM 639 C CA . GLU A 1 86 ? -11.064 16.382 29.668 1.00 91.31 86 GLU A CA 1
ATOM 640 C C . GLU A 1 86 ? -11.837 15.647 28.570 1.00 91.31 86 GLU A C 1
ATOM 642 O O . GLU A 1 86 ? -12.765 16.195 27.970 1.00 91.31 86 GLU A O 1
ATOM 647 N N . VAL A 1 87 ? -11.549 14.356 28.405 1.00 94.38 87 VAL A N 1
ATOM 648 C CA . VAL A 1 87 ? -12.359 13.429 27.600 1.00 94.38 87 VAL A CA 1
ATOM 649 C C . VAL A 1 87 ? -12.930 12.309 28.468 1.00 94.38 87 VAL A C 1
ATOM 651 O O . VAL A 1 87 ? -12.403 11.972 29.530 1.00 94.38 87 VAL A O 1
ATOM 654 N N . GLN A 1 88 ? -14.047 11.730 28.025 1.00 97.06 88 GLN A N 1
ATOM 655 C CA . GLN A 1 88 ? -14.587 10.508 28.622 1.00 97.06 88 GLN A CA 1
ATOM 656 C C . GLN A 1 88 ? -13.812 9.307 28.082 1.00 97.06 88 GLN A C 1
ATOM 658 O O . GLN A 1 88 ? -13.743 9.131 26.867 1.00 97.06 88 GLN A O 1
ATOM 663 N N . ALA A 1 89 ? -13.288 8.465 28.967 1.00 97.19 89 ALA A N 1
ATOM 664 C CA . ALA A 1 89 ? -12.700 7.178 28.624 1.00 97.19 89 ALA A CA 1
ATOM 665 C C . ALA A 1 89 ? -13.601 6.017 29.061 1.00 97.19 89 ALA A C 1
ATOM 667 O O . ALA A 1 89 ? -14.384 6.117 30.012 1.00 97.19 89 ALA A O 1
ATOM 668 N N . VAL A 1 90 ? -13.470 4.903 28.353 1.00 98.31 90 VAL A N 1
ATOM 669 C CA . VAL A 1 90 ? -14.238 3.670 28.528 1.00 98.31 90 VAL A CA 1
ATOM 670 C C . VAL A 1 90 ? -13.266 2.485 28.456 1.00 98.31 90 VAL A C 1
ATOM 672 O O . VAL A 1 90 ? -12.236 2.588 27.792 1.00 98.31 90 VAL A O 1
ATOM 675 N N . THR A 1 91 ? -13.553 1.371 29.132 1.00 98.62 91 THR A N 1
ATOM 676 C CA . THR A 1 91 ? -12.772 0.135 28.921 1.00 98.62 91 THR A CA 1
ATOM 677 C C . THR A 1 91 ? -13.398 -0.666 27.784 1.00 98.62 91 THR A C 1
ATOM 679 O O . THR A 1 91 ? -14.624 -0.629 27.626 1.00 98.62 91 THR A O 1
ATOM 682 N N . LEU A 1 92 ? -12.594 -1.396 27.006 1.00 98.38 92 LEU A N 1
ATOM 683 C CA . LEU A 1 92 ? -13.105 -2.246 25.925 1.00 98.38 92 LEU A CA 1
ATOM 684 C C . LEU A 1 92 ? -14.141 -3.248 26.432 1.00 98.38 92 LEU A C 1
ATOM 686 O O . LEU A 1 92 ? -15.218 -3.319 25.851 1.00 98.38 92 LEU A O 1
ATOM 690 N N . ASP A 1 93 ? -13.877 -3.919 27.555 1.00 98.69 93 ASP A N 1
ATOM 691 C CA . ASP A 1 93 ? -14.824 -4.860 28.166 1.00 98.69 93 ASP A CA 1
ATOM 692 C C . ASP A 1 93 ? -16.163 -4.173 28.507 1.00 98.69 93 ASP A C 1
ATOM 694 O O . ASP A 1 93 ? -17.231 -4.704 28.209 1.00 98.69 93 ASP A O 1
ATOM 698 N N . SER A 1 94 ? -16.127 -2.954 29.067 1.00 98.38 94 SER A N 1
ATOM 699 C CA . SER A 1 94 ? -17.342 -2.211 29.447 1.00 98.38 94 SER A CA 1
ATOM 700 C C . SER A 1 94 ? -18.164 -1.722 28.251 1.00 98.38 94 SER A C 1
ATOM 702 O O . SER A 1 94 ? -19.386 -1.621 28.344 1.00 98.38 94 SER A O 1
ATOM 704 N N . TRP A 1 95 ? -17.507 -1.411 27.131 1.00 98.44 95 TRP A N 1
ATOM 705 C CA . TRP A 1 95 ? -18.179 -1.072 25.879 1.00 98.44 95 TRP A CA 1
ATOM 706 C C . TRP A 1 95 ? -18.755 -2.322 25.207 1.00 98.44 95 TRP A C 1
ATOM 708 O O . TRP A 1 95 ? -19.918 -2.326 24.821 1.00 98.44 95 TRP A O 1
ATOM 718 N N . TRP A 1 96 ? -17.966 -3.390 25.122 1.00 98.50 96 TRP A N 1
ATOM 719 C CA . TRP A 1 96 ? -18.343 -4.643 24.478 1.00 98.50 96 TRP A CA 1
ATOM 720 C C . TRP A 1 96 ? -19.569 -5.276 25.141 1.00 98.50 96 TRP A C 1
ATOM 722 O O . TRP A 1 96 ? -20.538 -5.599 24.460 1.00 98.50 96 TRP A O 1
ATOM 732 N N . GLN A 1 97 ? -19.592 -5.326 26.476 1.00 98.25 97 GLN A N 1
ATOM 733 C CA . GLN A 1 97 ? -20.760 -5.762 27.248 1.00 98.25 97 GLN A CA 1
ATOM 734 C C . GLN A 1 97 ? -21.983 -4.853 27.035 1.00 98.25 97 GLN A C 1
ATOM 736 O O . GLN A 1 97 ? -23.113 -5.336 26.986 1.00 98.25 97 GLN A O 1
ATOM 741 N N . PHE A 1 98 ? -21.781 -3.538 26.887 1.00 97.38 98 PHE A N 1
ATOM 742 C CA . PHE A 1 98 ? -22.867 -2.582 26.640 1.00 97.38 98 PHE A CA 1
ATOM 743 C C . PHE A 1 98 ? -23.494 -2.744 25.243 1.00 97.38 98 PHE A C 1
ATOM 745 O O . PHE A 1 98 ? -24.716 -2.675 25.123 1.00 97.38 98 PHE A O 1
ATOM 752 N N . GLU A 1 99 ? -22.690 -3.025 24.214 1.00 96.56 99 GLU A N 1
ATOM 753 C CA . GLU A 1 99 ? -23.164 -3.322 22.850 1.00 96.56 99 GLU A CA 1
ATOM 754 C C . GLU A 1 99 ? -23.783 -4.726 22.696 1.00 96.56 99 GLU A C 1
ATOM 756 O O . GLU A 1 99 ? -24.203 -5.103 21.601 1.00 96.56 99 GLU A O 1
ATOM 761 N N . GLY A 1 100 ? -23.865 -5.504 23.781 1.00 97.19 100 GLY A N 1
ATOM 762 C CA . GLY A 1 100 ? -24.427 -6.855 23.771 1.00 97.19 100 GLY A CA 1
ATOM 763 C C . GLY A 1 100 ? -23.456 -7.921 23.265 1.00 97.19 100 GLY A C 1
ATOM 764 O O . GLY A 1 100 ? -23.887 -8.844 22.580 1.00 97.19 100 GLY A O 1
ATOM 765 N N . GLU A 1 101 ? -22.170 -7.774 23.595 1.00 97.75 101 GLU A N 1
ATOM 766 C CA . GLU A 1 101 ? -21.085 -8.717 23.288 1.00 97.75 101 GLU A CA 1
ATOM 767 C C . GLU A 1 101 ? -20.995 -9.045 21.779 1.00 97.75 101 GLU A C 1
ATOM 769 O O . GLU A 1 101 ? -21.039 -10.210 21.379 1.00 97.75 101 GLU A O 1
ATOM 774 N N . PRO A 1 102 ? -20.906 -8.026 20.893 1.00 96.31 102 PRO A N 1
ATOM 775 C CA . PRO A 1 102 ? -20.818 -8.258 19.458 1.00 96.31 102 PRO A CA 1
ATOM 776 C C . PRO A 1 102 ? -19.534 -9.013 19.110 1.00 96.31 102 PRO A C 1
ATOM 778 O O . PRO A 1 102 ? -18.476 -8.754 19.687 1.00 96.31 102 PRO A O 1
ATOM 781 N N . ALA A 1 103 ? -19.614 -9.878 18.097 1.00 97.25 103 ALA A N 1
ATOM 782 C CA . ALA A 1 103 ? -18.434 -10.545 17.559 1.00 97.25 103 ALA A CA 1
ATOM 783 C C . ALA A 1 103 ? -17.394 -9.519 17.079 1.00 97.25 103 ALA A C 1
ATOM 785 O O . ALA A 1 103 ? -17.783 -8.514 16.473 1.00 97.25 103 ALA A O 1
ATOM 786 N N . VAL A 1 104 ? -16.097 -9.764 17.297 1.00 97.94 104 VAL A N 1
ATOM 787 C CA . VAL A 1 104 ? -15.016 -8.873 16.824 1.00 97.94 104 VAL A CA 1
ATOM 788 C C . VAL A 1 104 ? -13.993 -9.660 16.004 1.00 97.94 104 VAL A C 1
ATOM 790 O O . VAL A 1 104 ? -13.250 -10.492 16.520 1.00 97.94 104 VAL A O 1
ATOM 793 N N . ASP A 1 105 ? -13.935 -9.391 14.698 1.00 97.25 105 ASP A N 1
ATOM 794 C CA . ASP A 1 105 ? -13.042 -10.117 13.789 1.00 97.25 105 ASP A CA 1
ATOM 795 C C . ASP A 1 105 ? -11.639 -9.512 13.762 1.00 97.25 105 ASP A C 1
ATOM 797 O O . ASP A 1 105 ? -10.650 -10.249 13.772 1.00 97.25 105 ASP A O 1
ATOM 801 N N . VAL A 1 106 ? -11.565 -8.178 13.715 1.00 97.88 106 VAL A N 1
ATOM 802 C CA . VAL A 1 106 ? -10.325 -7.400 13.613 1.00 97.88 106 VAL A CA 1
ATOM 803 C C . VAL A 1 106 ? -10.421 -6.157 14.498 1.00 97.88 106 VAL A C 1
ATOM 805 O O . VAL A 1 106 ? -11.451 -5.481 14.518 1.00 97.88 106 VAL A O 1
ATOM 808 N N . MET A 1 107 ? -9.336 -5.819 15.191 1.00 98.31 107 MET A N 1
ATOM 809 C CA . MET A 1 107 ? -9.221 -4.601 15.991 1.00 98.31 107 MET A CA 1
ATOM 810 C C . MET A 1 107 ? -7.915 -3.875 15.664 1.00 98.31 107 MET A C 1
ATOM 812 O O . MET A 1 107 ? -6.837 -4.446 15.785 1.00 98.31 107 MET A O 1
ATOM 816 N N . LYS A 1 108 ? -7.999 -2.605 15.275 1.00 98.25 108 LYS A N 1
ATOM 817 C CA . LYS A 1 108 ? -6.843 -1.717 15.134 1.00 98.25 108 LYS A CA 1
ATOM 818 C C . LYS A 1 108 ? -6.746 -0.821 16.367 1.00 98.25 108 LYS A C 1
ATOM 820 O O . LYS A 1 108 ? -7.757 -0.267 16.798 1.00 98.25 108 LYS A O 1
ATOM 825 N N . ILE A 1 109 ? -5.544 -0.663 16.915 1.00 97.38 109 ILE A N 1
ATOM 826 C CA . ILE A 1 109 ? -5.265 0.200 18.067 1.00 97.38 109 ILE A CA 1
ATOM 827 C C . ILE A 1 109 ? -4.079 1.098 17.734 1.00 97.38 109 ILE A C 1
ATOM 829 O O . ILE A 1 109 ? -2.974 0.610 17.513 1.00 97.38 109 ILE A O 1
ATOM 833 N N . ASP A 1 110 ? -4.328 2.405 17.693 1.00 94.88 110 ASP A N 1
ATOM 834 C CA . ASP A 1 110 ? -3.300 3.430 17.518 1.00 94.88 110 ASP A CA 1
ATOM 835 C C . ASP A 1 110 ? -3.702 4.667 18.322 1.00 94.88 110 ASP A C 1
ATOM 837 O O . ASP A 1 110 ? -4.601 5.405 17.921 1.00 94.88 110 ASP A O 1
ATOM 841 N N . ILE A 1 111 ? -3.122 4.825 19.513 1.00 92.88 111 ILE A N 1
ATOM 842 C CA . ILE A 1 111 ? -3.510 5.844 20.502 1.00 92.88 111 ILE A CA 1
ATOM 843 C C . ILE A 1 111 ? -2.283 6.486 21.166 1.00 92.88 111 ILE A C 1
ATOM 845 O O . ILE A 1 111 ? -2.326 6.907 22.325 1.00 92.88 111 ILE A O 1
ATOM 849 N N . ASN A 1 112 ? -1.200 6.622 20.396 1.00 86.88 112 ASN A N 1
ATOM 850 C CA . ASN A 1 112 ? 0.003 7.381 20.744 1.00 86.88 112 ASN A CA 1
ATOM 851 C C . ASN A 1 112 ? 0.715 6.928 22.039 1.00 86.88 112 ASN A C 1
ATOM 853 O O . ASN A 1 112 ? 1.249 7.762 22.784 1.00 86.88 112 ASN A O 1
ATOM 857 N N . GLY A 1 113 ? 0.767 5.615 22.292 1.00 84.19 113 GLY A N 1
ATOM 858 C CA . GLY A 1 113 ? 1.537 5.004 23.385 1.00 84.19 113 GLY A CA 1
ATOM 859 C C . GLY A 1 113 ? 0.697 4.364 24.496 1.00 84.19 113 GLY A C 1
ATOM 860 O O . GLY A 1 113 ? 1.260 3.737 25.393 1.00 84.19 113 GLY A O 1
ATOM 861 N N . GLU A 1 114 ? -0.630 4.504 24.445 1.00 90.06 114 GLU A N 1
ATOM 862 C CA . GLU A 1 114 ? -1.575 3.933 25.418 1.00 90.06 114 GLU A CA 1
ATOM 863 C C . GLU A 1 114 ? -2.110 2.545 25.001 1.00 90.06 114 GLU A C 1
ATOM 865 O O . GLU A 1 114 ? -3.042 2.020 25.610 1.00 90.06 114 GLU A O 1
ATOM 870 N N . GLU A 1 115 ? -1.533 1.903 23.979 1.00 94.25 115 GLU A N 1
ATOM 871 C CA . GLU A 1 115 ? -2.049 0.652 23.396 1.00 94.25 115 GLU A CA 1
ATOM 872 C C . GLU A 1 115 ? -2.132 -0.469 24.448 1.00 94.25 115 GLU A C 1
ATOM 874 O O . GLU A 1 115 ? -3.138 -1.171 24.540 1.00 94.25 115 GLU A O 1
ATOM 879 N N . ALA A 1 116 ? -1.122 -0.580 25.318 1.00 94.06 116 ALA A N 1
ATOM 880 C CA . ALA A 1 116 ? -1.120 -1.531 26.432 1.00 94.06 116 ALA A CA 1
ATOM 881 C C . ALA A 1 116 ? -2.223 -1.245 27.477 1.00 94.06 116 ALA A C 1
ATOM 883 O O . ALA A 1 116 ? -2.796 -2.185 28.029 1.00 94.06 116 ALA A O 1
ATOM 884 N N . SER A 1 117 ? -2.562 0.029 27.710 1.00 94.62 117 SER A N 1
ATOM 885 C CA . SER A 1 117 ? -3.649 0.460 28.606 1.00 94.62 117 SER A CA 1
ATOM 886 C C . SER A 1 117 ? -5.016 0.091 28.021 1.00 94.62 117 SER A C 1
ATOM 888 O O . SER A 1 117 ? -5.861 -0.477 28.714 1.00 94.62 117 SER A O 1
ATOM 890 N N . ALA A 1 118 ? -5.227 0.314 26.719 1.00 96.12 118 ALA A N 1
ATOM 891 C CA . ALA A 1 118 ? -6.444 -0.124 26.036 1.00 96.12 118 ALA A CA 1
ATOM 892 C C . ALA A 1 118 ? -6.627 -1.652 26.082 1.00 96.12 118 ALA A C 1
ATOM 894 O O . ALA A 1 118 ? -7.724 -2.123 26.387 1.00 96.12 118 ALA A O 1
ATOM 895 N N . LEU A 1 119 ? -5.554 -2.417 25.848 1.00 97.06 119 LEU A N 1
ATOM 896 C CA . LEU A 1 119 ? -5.556 -3.882 25.928 1.00 97.06 119 LEU A CA 1
ATOM 897 C C . LEU A 1 119 ? -5.814 -4.397 27.357 1.00 97.06 119 LEU A C 1
ATOM 899 O O . LEU A 1 119 ? -6.563 -5.358 27.530 1.00 97.06 119 LEU A O 1
ATOM 903 N N . GLU A 1 120 ? -5.265 -3.751 28.395 1.00 97.00 120 GLU A N 1
ATOM 904 C CA . GLU A 1 120 ? -5.571 -4.094 29.794 1.00 97.00 120 GLU A CA 1
ATOM 905 C C . GLU A 1 120 ? -7.069 -3.929 30.104 1.00 97.00 120 GLU A C 1
ATOM 907 O O . GLU A 1 120 ? -7.647 -4.755 30.811 1.00 97.00 120 GLU A O 1
ATOM 912 N N . GLY A 1 121 ? -7.714 -2.913 29.523 1.00 97.56 121 GLY A N 1
ATOM 913 C CA . GLY A 1 121 ? -9.155 -2.676 29.636 1.00 97.56 121 GLY A CA 1
ATOM 914 C C . GLY A 1 121 ? -10.046 -3.601 28.792 1.00 97.56 121 GLY A C 1
ATOM 915 O O . GLY A 1 121 ? -11.262 -3.399 28.791 1.00 97.56 121 GLY A O 1
ATOM 916 N N . GLY A 1 122 ? -9.476 -4.558 28.052 1.00 97.50 122 GLY A N 1
ATOM 917 C CA . GLY A 1 122 ? -10.176 -5.399 27.070 1.00 97.50 122 GLY A CA 1
ATOM 918 C C . GLY A 1 122 ? -9.938 -6.901 27.194 1.00 97.50 122 GLY A C 1
ATOM 919 O O . GLY A 1 122 ? -10.109 -7.617 26.208 1.00 97.50 122 GLY A O 1
ATOM 920 N N . LYS A 1 123 ? -9.487 -7.392 28.354 1.00 96.62 123 LYS A N 1
ATOM 921 C CA . LYS A 1 123 ? -9.076 -8.797 28.505 1.00 96.62 123 LYS A CA 1
ATOM 922 C C . LYS A 1 123 ? -10.209 -9.788 28.230 1.00 96.62 123 LYS A C 1
ATOM 924 O O . LYS A 1 123 ? -9.957 -10.781 27.555 1.00 96.62 123 LYS A O 1
ATOM 929 N N . GLN A 1 124 ? -11.439 -9.518 28.677 1.00 98.00 124 GLN A N 1
ATOM 930 C CA . GLN A 1 124 ? -12.567 -10.434 28.444 1.00 98.00 124 GLN A CA 1
ATOM 931 C C . GLN A 1 124 ? -12.943 -10.488 26.956 1.00 98.00 124 GLN A C 1
ATOM 933 O O . GLN A 1 124 ? -13.146 -11.579 26.423 1.00 98.00 124 GLN A O 1
ATOM 938 N N . LEU A 1 125 ? -12.953 -9.340 26.264 1.00 98.38 125 LEU A N 1
ATOM 939 C CA . LEU A 1 125 ? -13.132 -9.297 24.807 1.00 98.38 125 LEU A CA 1
ATOM 940 C C . LEU A 1 125 ? -12.037 -10.104 24.095 1.00 98.38 125 LEU A C 1
ATOM 942 O O . LEU A 1 125 ? -12.341 -10.915 23.222 1.00 98.38 125 LEU A O 1
ATOM 946 N N . LEU A 1 126 ? -10.766 -9.898 24.457 1.00 98.25 126 LEU A N 1
ATOM 947 C CA . LEU A 1 126 ? -9.625 -10.557 23.810 1.00 98.25 126 LEU A CA 1
ATOM 948 C C . LEU A 1 126 ? -9.610 -12.078 24.031 1.00 98.25 126 LEU A C 1
ATOM 950 O O . LEU A 1 126 ? -9.200 -12.806 23.125 1.00 98.25 126 LEU A O 1
ATOM 954 N N . GLU A 1 127 ? -10.062 -12.547 25.198 1.00 97.19 127 GLU A N 1
ATOM 955 C CA . GLU A 1 127 ? -10.229 -13.970 25.533 1.00 97.19 127 GLU A CA 1
ATOM 956 C C . GLU A 1 127 ? -11.424 -14.621 24.813 1.00 97.19 127 GLU A C 1
ATOM 958 O O . GLU A 1 127 ? -11.332 -15.787 24.416 1.00 97.19 127 GLU A O 1
ATOM 963 N N . SER A 1 128 ? -12.527 -13.886 24.627 1.00 97.75 128 SER A N 1
ATOM 964 C CA . SER A 1 128 ? -13.732 -14.358 23.927 1.00 97.75 128 SER A CA 1
ATOM 965 C C . SER A 1 128 ? -13.549 -14.352 22.407 1.00 97.75 128 SER A C 1
ATOM 967 O O . SER A 1 128 ? -13.498 -15.408 21.770 1.00 97.75 128 SER A O 1
ATOM 969 N N . GLU A 1 129 ? -13.379 -13.162 21.828 1.00 97.81 129 GLU A N 1
ATOM 970 C CA . GLU A 1 129 ? -13.481 -12.920 20.382 1.00 97.81 129 GLU A CA 1
ATOM 971 C C . GLU A 1 129 ? -12.190 -13.230 19.624 1.00 97.81 129 GLU A C 1
ATOM 973 O O . GLU A 1 129 ? -12.192 -13.509 18.418 1.00 97.81 129 GLU A O 1
ATOM 978 N N . LYS A 1 130 ? -11.062 -13.206 20.342 1.00 97.75 130 LYS A N 1
ATOM 979 C CA . LYS A 1 130 ? -9.723 -13.499 19.814 1.00 97.75 130 LYS A CA 1
ATOM 980 C C . LYS A 1 130 ? -9.400 -12.748 18.507 1.00 97.75 130 LYS A C 1
ATOM 982 O O . LYS A 1 130 ? -8.942 -13.401 17.564 1.00 97.75 130 LYS A O 1
ATOM 987 N N . PRO A 1 131 ? -9.714 -11.440 18.374 1.00 97.88 131 PRO A N 1
ATOM 988 C CA . PRO A 1 131 ? -9.614 -10.713 17.108 1.00 97.88 131 PRO A CA 1
ATOM 989 C C . PRO A 1 131 ? -8.190 -10.702 16.556 1.00 97.88 131 PRO A C 1
ATOM 991 O O . PRO A 1 131 ? -7.225 -10.728 17.311 1.00 97.88 131 PRO A O 1
ATOM 994 N N . LEU A 1 132 ? -8.038 -10.583 15.236 1.00 97.81 132 LEU A N 1
ATOM 995 C CA . LEU A 1 132 ? -6.740 -10.197 14.678 1.00 97.81 132 LEU A CA 1
ATOM 996 C C . LEU A 1 132 ? -6.477 -8.731 15.044 1.00 97.81 132 LEU A C 1
ATOM 998 O O . LEU A 1 132 ? -7.317 -7.868 14.784 1.00 97.81 132 LEU A O 1
ATOM 1002 N N . LEU A 1 133 ? -5.328 -8.449 15.654 1.00 98.12 133 LEU A N 1
ATOM 1003 C CA . LEU A 1 133 ? -4.962 -7.101 16.079 1.00 98.12 133 LEU A CA 1
ATOM 1004 C C . LEU A 1 133 ? -4.039 -6.438 15.055 1.00 98.12 133 LEU A C 1
ATOM 1006 O O . LEU A 1 133 ? -3.136 -7.082 14.525 1.00 98.12 133 LEU A O 1
ATOM 1010 N N . LEU A 1 134 ? -4.226 -5.140 14.834 1.00 97.69 134 LEU A N 1
ATOM 1011 C CA . LEU A 1 134 ? -3.258 -4.253 14.191 1.00 97.69 134 LEU A CA 1
ATOM 1012 C C . LEU A 1 134 ? -2.861 -3.190 15.221 1.00 97.69 134 LEU A C 1
ATOM 1014 O O . LEU A 1 134 ? -3.656 -2.302 15.523 1.00 97.69 134 LEU A O 1
ATOM 1018 N N . LEU A 1 135 ? -1.671 -3.315 15.805 1.00 96.06 135 LEU A N 1
ATOM 1019 C CA . LEU A 1 135 ? -1.199 -2.435 16.879 1.00 96.06 135 LEU A CA 1
ATOM 1020 C C . LEU A 1 135 ? -0.133 -1.489 16.346 1.00 96.06 135 LEU A C 1
ATOM 1022 O O . LEU A 1 135 ? 0.841 -1.965 15.755 1.00 96.06 135 LEU A O 1
ATOM 1026 N N . SER A 1 136 ? -0.277 -0.185 16.585 1.00 93.94 136 SER A N 1
ATOM 1027 C CA . SER A 1 136 ? 0.781 0.761 16.238 1.00 93.94 136 SER A CA 1
ATOM 1028 C C . SER A 1 136 ? 1.990 0.609 17.163 1.00 93.94 136 SER A C 1
ATOM 1030 O O . SER A 1 136 ? 1.876 0.343 18.364 1.00 93.94 136 SER A O 1
ATOM 1032 N N . ILE A 1 137 ? 3.180 0.752 16.581 1.00 91.06 137 ILE A N 1
ATOM 1033 C CA . ILE A 1 137 ? 4.454 0.656 17.288 1.00 91.06 137 ILE A CA 1
ATOM 1034 C C . ILE A 1 137 ? 5.354 1.852 17.009 1.00 91.06 137 ILE A C 1
ATOM 1036 O O . ILE A 1 137 ? 5.371 2.453 15.939 1.00 91.06 137 ILE A O 1
ATOM 1040 N N . THR A 1 138 ? 6.148 2.151 18.024 1.00 81.62 138 THR A N 1
ATOM 1041 C CA . THR A 1 138 ? 7.204 3.150 18.089 1.00 81.62 138 THR A CA 1
ATOM 1042 C C . THR A 1 138 ? 8.354 2.543 18.895 1.00 81.62 138 THR A C 1
ATOM 1044 O O . THR A 1 138 ? 8.149 1.601 19.666 1.00 81.62 138 THR A O 1
ATOM 1047 N N . GLU A 1 139 ? 9.543 3.145 18.835 1.00 70.88 139 GLU A N 1
ATOM 1048 C CA . GLU A 1 139 ? 10.689 2.766 19.684 1.00 70.88 139 GLU A CA 1
ATOM 1049 C C . GLU A 1 139 ? 10.379 2.748 21.200 1.00 70.88 139 GLU A C 1
ATOM 1051 O O . GLU A 1 139 ? 11.143 2.188 21.982 1.00 70.88 139 GLU A O 1
ATOM 1056 N N . LYS A 1 140 ? 9.287 3.394 21.641 1.00 66.19 140 LYS A N 1
ATOM 1057 C CA . LYS A 1 140 ? 8.937 3.568 23.060 1.00 66.19 140 LYS A CA 1
ATOM 1058 C C . LYS A 1 140 ? 7.889 2.586 23.582 1.00 66.19 140 LYS A C 1
ATOM 1060 O O . LYS A 1 140 ? 7.840 2.381 24.791 1.00 66.19 140 LYS A O 1
ATOM 1065 N N . ASN A 1 141 ? 7.044 2.023 22.716 1.00 74.75 141 ASN A N 1
ATOM 1066 C CA . ASN A 1 141 ? 5.919 1.162 23.107 1.00 74.75 141 ASN A CA 1
ATOM 1067 C C . ASN A 1 141 ? 5.972 -0.255 22.501 1.00 74.75 141 ASN A C 1
ATOM 1069 O O . ASN A 1 141 ? 5.195 -1.094 22.942 1.00 74.75 141 ASN A O 1
ATOM 1073 N N . SER A 1 142 ? 6.885 -0.556 21.566 1.00 71.81 142 SER A N 1
ATOM 1074 C CA . SER A 1 142 ? 6.940 -1.848 20.851 1.00 71.81 142 SER A CA 1
ATOM 1075 C C . SER A 1 142 ? 6.864 -3.091 21.750 1.00 71.81 142 SER A C 1
ATOM 1077 O O . SER A 1 142 ? 6.240 -4.078 21.377 1.00 71.81 142 SER A O 1
ATOM 1079 N N . ASN A 1 143 ? 7.447 -3.026 22.952 1.00 82.06 143 ASN A N 1
ATOM 1080 C CA . ASN A 1 143 ? 7.525 -4.152 23.883 1.00 82.06 143 ASN A CA 1
ATOM 1081 C C . ASN A 1 143 ? 6.486 -4.122 25.024 1.00 82.06 143 ASN A C 1
ATOM 1083 O O . ASN A 1 143 ? 6.428 -5.070 25.808 1.00 82.06 143 ASN A O 1
ATOM 1087 N N . THR A 1 144 ? 5.674 -3.066 25.173 1.00 86.38 144 THR A N 1
ATOM 1088 C CA . THR A 1 144 ? 4.853 -2.865 26.391 1.00 86.38 144 THR A CA 1
ATOM 1089 C C . THR A 1 144 ? 3.654 -3.807 26.486 1.00 86.38 144 THR A C 1
ATOM 1091 O O . THR A 1 144 ? 3.252 -4.174 27.588 1.00 86.38 144 THR A O 1
ATOM 1094 N N . PHE A 1 145 ? 3.110 -4.233 25.346 1.00 90.44 145 PHE A N 1
ATOM 1095 C CA . PHE A 1 145 ? 1.976 -5.157 25.253 1.00 90.44 145 PHE A CA 1
ATOM 1096 C C . PHE A 1 145 ? 2.380 -6.614 24.962 1.00 90.44 145 PHE A C 1
ATOM 1098 O O . PHE A 1 145 ? 1.521 -7.496 24.972 1.00 90.44 145 PHE A O 1
ATOM 1105 N N . ILE A 1 146 ? 3.665 -6.897 24.697 1.00 90.44 146 ILE A N 1
ATOM 1106 C CA . ILE A 1 146 ? 4.098 -8.230 24.239 1.00 90.44 146 ILE A CA 1
ATOM 1107 C C . ILE A 1 146 ? 3.804 -9.306 25.288 1.00 90.44 146 ILE A C 1
ATOM 1109 O O . ILE A 1 146 ? 3.231 -10.345 24.959 1.00 90.44 146 ILE A O 1
ATOM 1113 N N . GLY A 1 147 ? 4.141 -9.051 26.557 1.00 91.56 147 GLY A N 1
ATOM 1114 C CA . GLY A 1 147 ? 3.928 -10.016 27.640 1.00 91.56 147 GLY A CA 1
ATOM 1115 C C . GLY A 1 147 ? 2.450 -10.346 27.865 1.00 91.56 147 GLY A C 1
ATOM 1116 O O . GLY A 1 147 ? 2.079 -11.516 27.876 1.00 91.56 147 G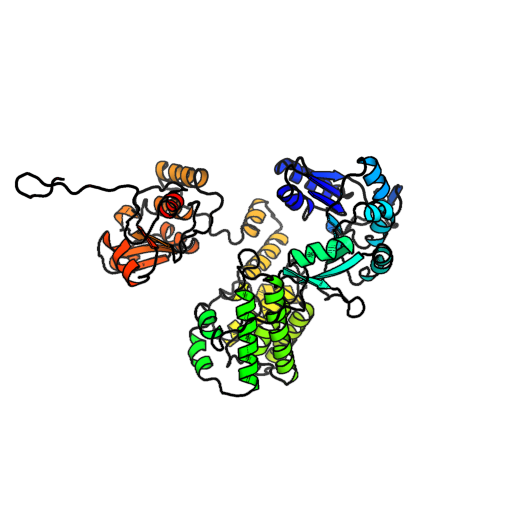LY A O 1
ATOM 1117 N N . SER A 1 148 ? 1.596 -9.324 27.975 1.00 92.12 148 SER A N 1
ATOM 1118 C CA . SER A 1 148 ? 0.166 -9.502 28.264 1.00 92.12 148 SER A CA 1
ATOM 1119 C C . SER A 1 148 ? -0.590 -10.200 27.133 1.00 92.12 148 SER A C 1
ATOM 1121 O O . SER A 1 148 ? -1.481 -11.001 27.398 1.00 92.12 148 SER A O 1
ATOM 1123 N N . LEU A 1 149 ? -0.227 -9.947 25.875 1.00 95.94 149 LEU A N 1
ATOM 1124 C CA . LEU A 1 149 ? -0.798 -10.661 24.732 1.00 95.94 149 LEU A CA 1
ATOM 1125 C C . LEU A 1 149 ? -0.231 -12.086 24.588 1.00 95.94 149 LEU A C 1
ATOM 1127 O O . LEU A 1 149 ? -0.985 -13.001 24.259 1.00 95.94 149 LEU A O 1
ATOM 1131 N N . SER A 1 150 ? 1.045 -12.316 24.917 1.00 94.88 150 SER A N 1
ATOM 1132 C CA . SER A 1 150 ? 1.620 -13.673 24.956 1.00 94.88 150 SER A CA 1
ATOM 1133 C C . SER A 1 150 ? 0.934 -14.560 26.004 1.00 94.88 150 SER A C 1
ATOM 1135 O O . SER A 1 150 ? 0.663 -15.729 25.734 1.00 94.88 150 SER A O 1
ATOM 1137 N N . GLU A 1 151 ? 0.580 -14.012 27.175 1.00 95.38 151 GLU A N 1
ATOM 1138 C CA . GLU A 1 151 ? -0.236 -14.710 28.187 1.00 95.38 151 GLU A CA 1
ATOM 1139 C C . GLU A 1 151 ? -1.613 -15.125 27.637 1.00 95.38 151 GLU A C 1
ATOM 1141 O O . GLU A 1 151 ? -2.112 -16.206 27.955 1.00 95.38 151 GLU A O 1
ATOM 1146 N N . LEU A 1 152 ? -2.187 -14.306 26.748 1.00 96.62 152 LEU A N 1
ATOM 1147 C CA . LEU A 1 152 ? -3.426 -14.576 26.012 1.00 96.62 152 LEU A CA 1
ATOM 1148 C C . LEU A 1 152 ? -3.220 -15.407 24.728 1.00 96.62 152 LEU A C 1
ATOM 1150 O O . LEU A 1 152 ? -4.143 -15.523 23.927 1.00 96.62 152 LEU A O 1
ATOM 1154 N N . ARG A 1 153 ? -2.038 -16.012 24.532 1.00 97.56 153 ARG A N 1
ATOM 1155 C CA . ARG A 1 153 ? -1.681 -16.881 23.388 1.00 97.56 153 ARG A CA 1
ATOM 1156 C C . ARG A 1 153 ? -1.736 -16.205 22.017 1.00 97.56 153 ARG A C 1
ATOM 1158 O O . ARG A 1 153 ? -2.077 -16.824 21.005 1.00 97.56 153 ARG A O 1
ATOM 1165 N N . TYR A 1 154 ? -1.382 -14.930 21.983 1.00 97.38 154 TYR A N 1
ATOM 1166 C CA . TYR A 1 154 ? -1.156 -14.192 20.750 1.00 97.38 154 TYR A CA 1
ATOM 1167 C C . TYR A 1 154 ? 0.314 -14.252 20.321 1.00 97.38 154 TYR A C 1
ATOM 1169 O O . TYR A 1 154 ? 1.218 -14.146 21.147 1.00 97.38 154 TYR A O 1
ATOM 1177 N N . ALA A 1 155 ? 0.538 -14.373 19.013 1.00 95.12 155 ALA A N 1
ATOM 1178 C CA . ALA A 1 155 ? 1.840 -14.288 18.361 1.00 95.12 155 ALA A CA 1
ATOM 1179 C C . ALA A 1 155 ? 1.922 -13.046 17.456 1.00 95.12 155 ALA A C 1
ATOM 1181 O O . ALA A 1 155 ? 0.912 -12.584 16.918 1.00 95.12 155 ALA A O 1
ATOM 1182 N N . PHE A 1 156 ? 3.131 -12.506 17.299 1.00 95.19 156 PHE A N 1
ATOM 1183 C CA . PHE A 1 156 ? 3.404 -11.230 16.630 1.00 95.19 156 PHE A CA 1
ATOM 1184 C C . PHE A 1 156 ? 3.981 -11.455 15.236 1.00 95.19 156 PHE A C 1
ATOM 1186 O O . PHE A 1 156 ? 4.844 -12.314 15.048 1.00 95.19 156 PHE A O 1
ATOM 1193 N N . TYR A 1 157 ? 3.529 -10.654 14.274 1.00 95.56 157 TYR A N 1
ATOM 1194 C CA . TYR A 1 157 ? 3.889 -10.771 12.868 1.00 95.56 157 TYR A CA 1
ATOM 1195 C C . TYR A 1 157 ? 4.158 -9.406 12.225 1.00 95.56 157 TYR A C 1
ATOM 1197 O O . TYR A 1 157 ? 3.449 -8.423 12.458 1.00 95.56 157 TYR A O 1
ATOM 1205 N N . GLU A 1 158 ? 5.169 -9.380 11.364 1.00 94.38 158 GLU A N 1
ATOM 1206 C CA . GLU A 1 158 ? 5.503 -8.286 10.457 1.00 94.38 158 GLU A CA 1
ATOM 1207 C C . GLU A 1 158 ? 4.750 -8.485 9.135 1.00 94.38 158 GLU A C 1
ATOM 1209 O O . GLU A 1 158 ? 4.813 -9.567 8.546 1.00 94.38 158 GLU A O 1
ATOM 1214 N N . TYR A 1 159 ? 4.071 -7.451 8.629 1.00 94.44 159 TYR A N 1
ATOM 1215 C CA . TYR A 1 159 ? 3.568 -7.465 7.251 1.00 94.44 159 TYR A CA 1
ATOM 1216 C C . TYR A 1 159 ? 4.675 -7.033 6.291 1.00 94.44 159 TYR A C 1
ATOM 1218 O O . TYR A 1 159 ? 5.112 -5.882 6.326 1.00 94.44 159 TYR A O 1
ATOM 1226 N N . ILE A 1 160 ? 5.101 -7.942 5.415 1.00 94.31 160 ILE A N 1
ATOM 1227 C CA . ILE A 1 160 ? 6.114 -7.685 4.392 1.00 94.31 160 ILE A CA 1
ATOM 1228 C C . ILE A 1 160 ? 5.404 -7.308 3.076 1.00 94.31 160 ILE A C 1
ATOM 1230 O O . ILE A 1 160 ? 4.768 -8.180 2.470 1.00 94.31 160 ILE A O 1
ATOM 1234 N N . PRO A 1 161 ? 5.477 -6.043 2.603 1.00 89.50 161 PRO A N 1
ATOM 1235 C CA . PRO A 1 161 ? 4.580 -5.560 1.550 1.00 89.50 161 PRO A CA 1
ATOM 1236 C C . PRO A 1 161 ? 4.759 -6.200 0.168 1.00 89.50 161 PRO A C 1
ATOM 1238 O O . PRO A 1 161 ? 3.748 -6.463 -0.480 1.00 89.50 161 PRO A O 1
ATOM 1241 N N . GLY A 1 162 ? 5.994 -6.467 -0.273 1.00 92.69 162 GLY A N 1
ATOM 1242 C CA . GLY A 1 162 ? 6.296 -6.989 -1.616 1.00 92.69 162 GLY A CA 1
ATOM 1243 C C . GLY A 1 162 ? 5.733 -8.392 -1.898 1.00 92.69 162 GLY A C 1
ATOM 1244 O O . GLY A 1 162 ? 4.945 -8.569 -2.834 1.00 92.69 162 GLY A O 1
ATOM 1245 N N . PRO A 1 163 ? 6.049 -9.410 -1.069 1.00 94.44 163 PRO A N 1
ATOM 1246 C CA . PRO A 1 163 ? 5.367 -10.703 -1.107 1.00 94.44 163 PRO A CA 1
ATOM 1247 C C . PRO A 1 163 ? 3.921 -10.642 -0.583 1.00 94.44 163 PRO A C 1
ATOM 1249 O O . PRO A 1 163 ? 3.145 -11.559 -0.844 1.00 94.44 163 PRO A O 1
ATOM 1252 N N . GLY A 1 164 ? 3.542 -9.588 0.151 1.00 94.44 164 GLY A N 1
ATOM 1253 C CA . GLY A 1 164 ? 2.211 -9.421 0.743 1.00 94.44 164 GLY A CA 1
ATOM 1254 C C . GLY A 1 164 ? 1.904 -10.435 1.848 1.00 94.44 164 GLY A C 1
ATOM 1255 O O . GLY A 1 164 ? 0.766 -10.904 1.943 1.00 94.44 164 GLY A O 1
ATOM 1256 N N . ILE A 1 165 ? 2.926 -10.807 2.627 1.00 94.94 165 ILE A N 1
ATOM 1257 C CA . ILE A 1 165 ? 2.941 -11.951 3.553 1.00 94.94 165 ILE A CA 1
ATOM 1258 C C . ILE A 1 165 ? 3.207 -11.514 4.999 1.00 94.94 165 ILE A C 1
ATOM 1260 O O . ILE A 1 165 ? 3.747 -10.438 5.249 1.00 94.94 165 ILE A O 1
ATOM 1264 N N . LEU A 1 166 ? 2.844 -12.371 5.947 1.00 95.38 166 LEU A N 1
ATOM 1265 C CA . LEU A 1 166 ? 3.148 -12.265 7.366 1.00 95.38 166 LEU A CA 1
ATOM 1266 C C . LEU A 1 166 ? 4.373 -13.126 7.691 1.00 95.38 166 LEU A C 1
ATOM 1268 O O . LEU A 1 166 ? 4.353 -14.345 7.499 1.00 95.38 166 LEU A O 1
ATOM 1272 N N . ALA A 1 167 ? 5.421 -12.491 8.209 1.00 92.88 167 ALA A N 1
ATOM 1273 C CA . ALA A 1 167 ? 6.569 -13.161 8.815 1.00 92.88 167 ALA A CA 1
ATOM 1274 C C . ALA A 1 167 ? 6.504 -13.006 10.335 1.00 92.88 167 ALA A C 1
ATOM 1276 O O . ALA A 1 167 ? 6.010 -11.993 10.825 1.00 92.88 167 ALA A O 1
ATOM 1277 N N . GLN A 1 168 ? 6.968 -13.997 11.096 1.00 93.00 168 GLN A N 1
ATOM 1278 C CA . GLN A 1 168 ? 6.976 -13.896 12.556 1.00 93.00 168 GLN A CA 1
ATOM 1279 C C . GLN A 1 168 ? 7.923 -12.773 13.005 1.00 93.00 168 GLN A C 1
ATOM 1281 O O . GLN A 1 168 ? 9.043 -12.666 12.509 1.00 93.00 168 GLN A O 1
ATOM 1286 N N . HIS A 1 169 ? 7.462 -11.932 13.928 1.00 92.38 169 HIS A N 1
ATOM 1287 C CA . HIS A 1 169 ? 8.256 -10.835 14.469 1.00 92.38 169 HIS A CA 1
ATOM 1288 C C . HIS A 1 169 ? 9.248 -11.356 15.517 1.00 92.38 169 HIS A C 1
ATOM 1290 O O . HIS A 1 169 ? 8.854 -12.004 16.491 1.00 92.38 169 HIS A O 1
ATOM 1296 N N . ASP A 1 170 ? 10.530 -11.049 15.322 1.00 89.06 170 ASP A N 1
ATOM 1297 C CA . ASP A 1 170 ? 11.595 -11.338 16.279 1.00 89.06 170 ASP A CA 1
ATOM 1298 C C . ASP A 1 170 ? 11.748 -10.163 17.258 1.00 89.06 170 ASP A C 1
ATOM 1300 O O . ASP A 1 170 ? 12.241 -9.085 16.918 1.00 89.06 170 ASP A O 1
ATOM 1304 N N . VAL A 1 171 ? 11.314 -10.398 18.496 1.00 84.00 171 VAL A N 1
ATOM 1305 C CA . VAL A 1 171 ? 11.330 -9.417 19.590 1.00 84.00 171 VAL A CA 1
ATOM 1306 C C . VAL A 1 171 ? 12.759 -9.074 20.041 1.00 84.00 171 VAL A C 1
ATOM 1308 O O . VAL A 1 171 ? 12.982 -7.979 20.558 1.00 84.00 171 VAL A O 1
ATOM 1311 N N . GLU A 1 172 ? 13.733 -9.973 19.853 1.00 84.25 172 GLU A N 1
ATOM 1312 C CA . GLU A 1 172 ? 15.138 -9.724 20.202 1.00 84.25 172 GLU A CA 1
ATOM 1313 C C . GLU A 1 172 ? 15.858 -8.920 19.113 1.00 84.25 172 GLU A C 1
ATOM 1315 O O . GLU A 1 172 ? 16.632 -8.014 19.432 1.00 84.25 172 GLU A O 1
ATOM 1320 N N . ALA A 1 173 ? 15.579 -9.207 17.837 1.00 84.69 173 ALA A N 1
ATOM 1321 C CA . ALA A 1 173 ? 16.084 -8.412 16.715 1.00 84.69 173 ALA A CA 1
ATOM 1322 C C . ALA A 1 173 ? 15.455 -7.007 16.657 1.00 84.69 173 ALA A C 1
ATOM 1324 O O . ALA A 1 173 ? 16.113 -6.050 16.242 1.00 84.69 173 ALA A O 1
ATOM 1325 N N . GLY A 1 174 ? 14.200 -6.887 17.099 1.00 84.06 174 GLY A N 1
ATOM 1326 C CA . GLY A 1 174 ? 13.420 -5.658 17.043 1.00 84.06 174 GLY A CA 1
ATOM 1327 C C . GLY A 1 174 ? 12.879 -5.356 15.643 1.00 84.06 174 GLY A C 1
ATOM 1328 O O . GLY A 1 174 ? 13.259 -5.961 14.640 1.00 84.06 174 GLY A O 1
ATOM 1329 N N . ALA A 1 175 ? 11.949 -4.405 15.575 1.00 85.75 175 ALA A N 1
ATOM 1330 C CA . ALA A 1 175 ? 11.326 -4.016 14.315 1.00 85.75 175 ALA A CA 1
ATOM 1331 C C . ALA A 1 175 ? 12.262 -3.122 13.479 1.00 85.75 175 ALA A C 1
ATOM 1333 O O . ALA A 1 175 ? 13.097 -2.395 14.023 1.00 85.75 175 ALA A O 1
ATOM 1334 N N . ASP A 1 176 ? 12.094 -3.127 12.152 1.00 89.81 176 ASP A N 1
ATOM 1335 C CA . ASP A 1 176 ? 12.729 -2.120 11.288 1.00 89.81 176 ASP A CA 1
ATOM 1336 C C . ASP A 1 176 ? 12.338 -0.705 11.784 1.00 89.81 176 ASP A C 1
ATOM 1338 O O . ASP A 1 176 ? 11.180 -0.518 12.162 1.00 89.81 176 ASP A O 1
ATOM 1342 N N . PRO A 1 177 ? 13.234 0.306 11.791 1.00 87.81 177 PRO A N 1
ATOM 1343 C CA . PRO A 1 177 ? 12.909 1.652 12.286 1.00 87.81 177 PRO A CA 1
ATOM 1344 C C . PRO A 1 177 ? 11.739 2.329 11.561 1.00 87.81 177 PRO A C 1
ATOM 1346 O O . PRO A 1 177 ? 11.151 3.280 12.074 1.00 87.81 177 PRO A O 1
ATOM 1349 N N . TYR A 1 178 ? 11.402 1.846 10.363 1.00 88.56 178 TYR A N 1
ATOM 1350 C CA . TYR A 1 178 ? 10.251 2.287 9.593 1.00 88.56 178 TYR A CA 1
ATOM 1351 C C . TYR A 1 178 ? 9.016 1.381 9.793 1.00 88.56 178 TYR A C 1
ATOM 1353 O O . TYR A 1 178 ? 7.953 1.638 9.243 1.00 88.56 178 TYR A O 1
ATOM 1361 N N . MET A 1 179 ? 9.056 0.328 10.599 1.00 89.00 179 MET A N 1
ATOM 1362 C CA . MET A 1 179 ? 7.833 -0.405 10.919 1.00 89.00 179 MET A CA 1
ATOM 1363 C C . MET A 1 179 ? 6.953 0.433 11.852 1.00 89.00 179 MET A C 1
ATOM 1365 O O . MET A 1 179 ? 7.407 0.906 12.888 1.00 89.00 179 MET A O 1
ATOM 1369 N N . GLN A 1 180 ? 5.697 0.658 11.465 1.00 89.19 180 GLN A N 1
ATOM 1370 C CA . GLN A 1 180 ? 4.739 1.450 12.254 1.00 89.19 180 GLN A CA 1
ATOM 1371 C C . GLN A 1 180 ? 3.650 0.597 12.904 1.00 89.19 180 GLN A C 1
ATOM 1373 O O . GLN A 1 180 ? 2.926 1.098 13.754 1.00 89.19 180 GLN A O 1
ATOM 1378 N N . ASN A 1 181 ? 3.494 -0.668 12.499 1.00 93.12 181 ASN A N 1
ATOM 1379 C CA . ASN A 1 181 ? 2.461 -1.552 13.032 1.00 93.12 181 ASN A CA 1
ATOM 1380 C C . ASN A 1 181 ? 2.954 -2.998 13.117 1.00 93.12 181 ASN A C 1
ATOM 1382 O O . ASN A 1 181 ? 3.664 -3.455 12.220 1.00 93.12 181 ASN A O 1
ATOM 1386 N N . LEU A 1 182 ? 2.493 -3.722 14.137 1.00 94.88 182 LEU A N 1
ATOM 1387 C CA . LEU A 1 182 ? 2.538 -5.183 14.201 1.00 94.88 182 LEU A CA 1
ATOM 1388 C C . LEU A 1 182 ? 1.141 -5.756 13.961 1.00 94.88 182 LEU A C 1
ATOM 1390 O O . LEU A 1 182 ? 0.137 -5.188 14.397 1.00 94.88 182 LEU A O 1
ATOM 1394 N N . ILE A 1 183 ? 1.087 -6.914 13.306 1.00 96.69 183 ILE A N 1
ATOM 1395 C CA . ILE A 1 183 ? -0.118 -7.738 13.232 1.00 96.69 183 ILE A CA 1
ATOM 1396 C C . ILE A 1 183 ? -0.013 -8.805 14.313 1.00 96.69 183 ILE A C 1
ATOM 1398 O O . ILE A 1 183 ? 0.989 -9.510 14.396 1.00 96.69 183 ILE A O 1
ATOM 1402 N N . VAL A 1 184 ? -1.037 -8.925 15.154 1.00 97.12 184 VAL A N 1
ATOM 1403 C CA . VAL A 1 184 ? -1.041 -9.889 16.257 1.00 97.12 184 VAL A CA 1
ATOM 1404 C C . VAL A 1 184 ? -2.186 -10.877 16.090 1.00 97.12 184 VAL A C 1
ATOM 1406 O O . VAL A 1 184 ? -3.333 -10.496 15.856 1.00 97.12 184 VAL A O 1
ATOM 1409 N N . VAL A 1 185 ? -1.866 -12.164 16.190 1.00 97.69 185 VAL A N 1
ATOM 1410 C CA . VAL A 1 185 ? -2.757 -13.271 15.834 1.00 97.69 185 VAL A CA 1
ATOM 1411 C C . VAL A 1 185 ? -2.825 -14.253 16.998 1.00 97.69 185 VAL A C 1
ATOM 1413 O O . VAL A 1 185 ? -1.800 -14.770 17.433 1.00 97.69 185 VAL A O 1
ATOM 1416 N N . HIS A 1 186 ? -4.029 -14.528 17.499 1.00 98.12 186 HIS A N 1
ATOM 1417 C CA . HIS A 1 186 ? -4.258 -15.597 18.475 1.00 98.12 186 HIS A CA 1
ATOM 1418 C C . HIS A 1 186 ? -3.971 -16.975 17.848 1.00 98.12 186 HIS A C 1
ATOM 1420 O O . HIS A 1 186 ? -4.370 -17.209 16.705 1.00 98.12 186 HIS A O 1
ATOM 1426 N N . GLU A 1 187 ? -3.358 -17.905 18.593 1.00 97.19 187 GLU A N 1
ATOM 1427 C CA . GLU A 1 187 ? -2.933 -19.237 18.106 1.00 97.19 187 GLU A CA 1
ATOM 1428 C C . GLU A 1 187 ? -3.997 -19.958 17.252 1.00 97.19 187 GLU A C 1
ATOM 1430 O O . GLU A 1 187 ? -3.699 -20.501 16.192 1.00 97.19 187 GLU A O 1
ATOM 1435 N N . SER A 1 188 ? -5.273 -19.869 17.640 1.00 96.56 188 SER A N 1
ATOM 1436 C CA . SER A 1 188 ? -6.399 -20.519 16.951 1.00 96.56 188 SER A CA 1
ATOM 1437 C C . SER A 1 188 ? -6.764 -19.932 15.578 1.00 96.56 188 SER A C 1
ATOM 1439 O O . SER A 1 188 ? -7.728 -20.392 14.971 1.00 96.56 188 SER A O 1
ATOM 1441 N N . ARG A 1 189 ? -6.077 -18.882 15.114 1.00 94.94 189 ARG A N 1
ATOM 1442 C CA . ARG A 1 189 ? -6.236 -18.296 13.771 1.00 94.94 189 ARG A CA 1
ATOM 1443 C C . ARG A 1 189 ? -5.013 -18.541 12.872 1.00 94.94 189 ARG A C 1
ATOM 1445 O O . ARG A 1 189 ? -5.075 -18.214 11.690 1.00 94.94 189 ARG A O 1
ATOM 1452 N N . VAL A 1 190 ? -3.928 -19.114 13.403 1.00 94.31 190 VAL A N 1
ATOM 1453 C CA . VAL A 1 190 ? -2.661 -19.326 12.678 1.00 94.31 190 VAL A CA 1
ATOM 1454 C C . VAL A 1 190 ? -2.846 -20.293 11.508 1.00 94.31 190 VAL A C 1
ATOM 1456 O O . VAL A 1 190 ? -2.497 -19.940 10.383 1.00 94.31 190 VAL A O 1
ATOM 1459 N N . ASP 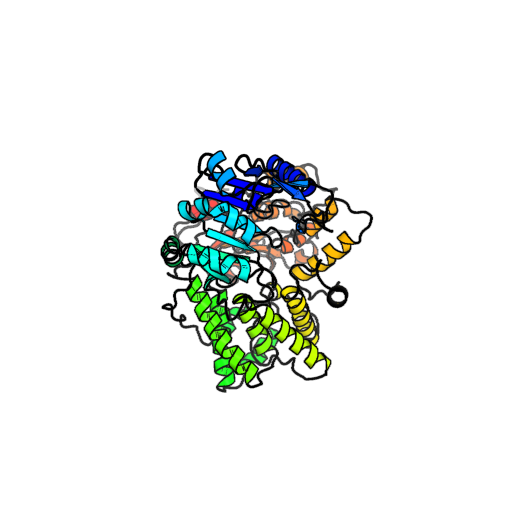A 1 191 ? -3.470 -21.452 11.734 1.00 92.19 191 ASP A N 1
ATOM 1460 C CA . ASP A 1 191 ? -3.698 -22.451 10.677 1.00 92.19 191 ASP A CA 1
ATOM 1461 C C . ASP A 1 191 ? -4.513 -21.868 9.513 1.00 92.19 191 ASP A C 1
ATOM 1463 O O . ASP A 1 191 ? -4.104 -21.973 8.361 1.00 92.19 191 ASP A O 1
ATOM 1467 N N . LEU A 1 192 ? -5.589 -21.127 9.809 1.00 92.44 192 LEU A N 1
ATOM 1468 C CA . LEU A 1 192 ? -6.408 -20.450 8.797 1.00 92.44 192 LEU A CA 1
ATOM 1469 C C . LEU A 1 192 ? -5.598 -19.435 7.971 1.00 92.44 192 LEU A C 1
ATOM 1471 O O . L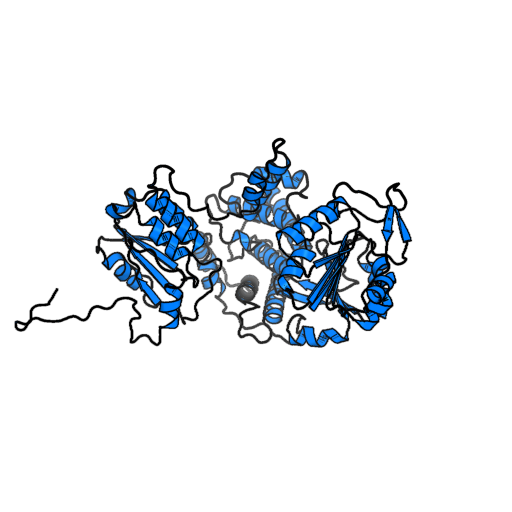EU A 1 192 ? -5.790 -19.327 6.759 1.00 92.44 192 LEU A O 1
ATOM 1475 N N . LEU A 1 193 ? -4.694 -18.674 8.598 1.00 93.31 193 LEU A N 1
ATOM 1476 C CA . LEU A 1 193 ? -3.823 -17.747 7.870 1.00 93.31 193 LEU A CA 1
ATOM 1477 C C . LEU A 1 193 ? -2.787 -18.488 7.016 1.00 93.31 193 LEU A C 1
ATOM 1479 O O . LEU A 1 193 ? -2.480 -18.014 5.922 1.00 93.31 193 LEU A O 1
ATOM 1483 N N . LYS A 1 194 ? -2.286 -19.645 7.465 1.00 91.88 194 LYS A N 1
ATOM 1484 C CA . LYS A 1 194 ? -1.374 -20.487 6.682 1.00 91.88 194 LYS A CA 1
ATOM 1485 C C . LYS A 1 194 ? -2.080 -21.131 5.483 1.00 91.88 194 LYS A C 1
ATOM 1487 O O . LYS A 1 194 ? -1.577 -21.039 4.368 1.00 91.88 194 LYS A O 1
ATOM 1492 N N . GLU A 1 195 ? -3.271 -21.695 5.680 1.00 89.50 195 GLU A N 1
ATOM 1493 C CA . GLU A 1 195 ? -4.105 -22.275 4.614 1.00 89.50 195 GLU A CA 1
ATOM 1494 C C . GLU A 1 195 ? -4.467 -21.246 3.532 1.00 89.50 195 GLU A C 1
ATOM 1496 O O . GLU A 1 195 ? -4.443 -21.556 2.347 1.00 89.50 195 GLU A O 1
ATOM 1501 N N . ASN A 1 196 ? -4.731 -19.992 3.919 1.00 89.25 196 ASN A N 1
ATOM 1502 C CA . ASN A 1 196 ? -4.984 -18.888 2.982 1.00 89.25 196 ASN A CA 1
ATOM 1503 C C . ASN A 1 196 ? -3.693 -18.203 2.464 1.00 89.25 196 ASN A C 1
ATOM 1505 O O . ASN A 1 196 ? -3.754 -17.131 1.851 1.00 89.25 196 ASN A O 1
ATOM 1509 N N . GLY A 1 197 ? -2.524 -18.794 2.733 1.00 91.69 197 GLY A N 1
ATOM 1510 C CA . GLY A 1 197 ? -1.208 -18.365 2.256 1.00 91.69 197 GLY A CA 1
ATOM 1511 C C . GLY A 1 197 ? -0.696 -17.036 2.815 1.00 91.69 197 GLY A C 1
ATOM 1512 O O . GLY A 1 197 ? 0.270 -16.490 2.289 1.00 91.69 197 GLY A O 1
ATOM 1513 N N . TRP A 1 198 ? -1.334 -16.477 3.849 1.00 93.94 198 TRP A N 1
ATOM 1514 C CA . TRP A 1 198 ? -0.910 -15.224 4.486 1.00 93.94 198 TRP A CA 1
ATOM 1515 C C . TRP A 1 198 ? 0.350 -15.380 5.327 1.00 93.94 198 TRP A C 1
ATOM 1517 O O . TRP A 1 198 ? 1.071 -14.402 5.467 1.00 93.94 198 TRP A O 1
ATOM 1527 N N . LEU A 1 199 ? 0.613 -16.561 5.884 1.00 93.94 199 LEU A N 1
ATOM 1528 C CA . LEU A 1 199 ? 1.854 -16.868 6.598 1.00 93.94 199 LEU A CA 1
ATOM 1529 C C . LEU A 1 199 ? 2.864 -17.522 5.656 1.00 93.94 199 LEU A C 1
ATOM 1531 O O . LEU A 1 199 ? 2.478 -18.287 4.774 1.00 93.94 199 LEU A O 1
ATOM 1535 N N . HIS A 1 200 ? 4.152 -17.244 5.864 1.00 88.19 200 HIS A N 1
ATOM 1536 C CA . HIS A 1 200 ? 5.205 -17.913 5.105 1.00 88.19 200 HIS A CA 1
ATOM 1537 C C . HIS A 1 200 ? 5.198 -19.425 5.350 1.00 88.19 200 HIS A C 1
ATOM 1539 O O . HIS A 1 200 ? 5.232 -19.886 6.492 1.00 88.19 200 HIS A O 1
ATOM 1545 N N . ASP A 1 201 ? 5.171 -20.193 4.262 1.00 87.56 201 ASP A N 1
ATOM 1546 C CA . ASP A 1 201 ? 5.422 -21.626 4.302 1.00 87.56 201 ASP A CA 1
ATOM 1547 C C . ASP A 1 201 ? 6.888 -21.903 3.959 1.00 87.56 201 ASP A C 1
ATOM 1549 O O . ASP A 1 201 ? 7.301 -21.814 2.802 1.00 87.56 201 ASP A O 1
ATOM 1553 N N . GLU A 1 202 ? 7.659 -22.249 4.990 1.00 85.75 202 GLU A N 1
ATOM 1554 C CA . GLU A 1 202 ? 9.084 -22.592 4.915 1.00 85.75 202 GLU A CA 1
ATOM 1555 C C . GLU A 1 202 ? 9.368 -23.835 4.050 1.00 85.75 202 GLU A C 1
ATOM 1557 O O . GLU A 1 202 ? 10.520 -24.109 3.729 1.00 85.75 202 GLU A O 1
ATOM 1562 N N . THR A 1 203 ? 8.338 -24.600 3.665 1.00 89.19 203 THR A N 1
ATOM 1563 C CA . THR A 1 203 ? 8.480 -25.763 2.772 1.00 89.19 203 THR A CA 1
ATOM 1564 C C . THR A 1 203 ? 8.461 -25.404 1.280 1.00 89.19 203 THR A C 1
ATOM 1566 O O . THR A 1 203 ? 8.688 -26.276 0.440 1.00 89.19 203 THR A O 1
ATOM 1569 N N . VAL A 1 204 ? 8.201 -24.137 0.932 1.00 91.94 204 VAL A N 1
ATOM 1570 C CA . VAL A 1 204 ? 8.151 -23.662 -0.459 1.00 91.94 204 VAL A CA 1
ATOM 1571 C C . VAL A 1 204 ? 9.554 -23.336 -0.969 1.00 91.94 204 VAL A C 1
ATOM 1573 O O . VAL A 1 204 ? 10.149 -22.323 -0.608 1.00 91.94 204 VAL A O 1
ATOM 1576 N N . GLU A 1 205 ? 10.055 -24.177 -1.869 1.00 92.50 205 GLU A N 1
ATOM 1577 C CA . GLU A 1 205 ? 11.316 -23.971 -2.590 1.00 92.50 205 GLU A CA 1
ATOM 1578 C C . GLU A 1 205 ? 11.193 -22.879 -3.682 1.00 92.50 205 GLU A C 1
ATOM 1580 O O . GLU A 1 205 ? 10.101 -22.631 -4.212 1.00 92.50 205 GLU A O 1
ATOM 1585 N N . PRO A 1 206 ? 12.291 -22.203 -4.075 1.00 91.75 206 PRO A N 1
ATOM 1586 C CA . PRO A 1 206 ? 12.267 -21.241 -5.171 1.00 91.75 206 PRO A CA 1
ATOM 1587 C C . PRO A 1 206 ? 12.017 -21.942 -6.515 1.00 91.75 206 PRO A C 1
ATOM 1589 O O . PRO A 1 206 ? 12.753 -22.848 -6.911 1.00 91.75 206 PRO A O 1
ATOM 1592 N N . GLN A 1 207 ? 11.000 -21.486 -7.253 1.00 90.19 207 GLN A N 1
ATOM 1593 C CA . GLN A 1 207 ? 10.765 -21.931 -8.627 1.00 90.19 207 GLN A CA 1
ATOM 1594 C C . GLN A 1 207 ? 12.001 -21.666 -9.501 1.00 90.19 207 GLN A C 1
ATOM 1596 O O . GLN A 1 207 ? 12.672 -20.640 -9.363 1.00 90.19 207 GLN A O 1
ATOM 1601 N N . GLN A 1 208 ? 12.302 -22.581 -10.426 1.00 90.88 208 GLN A N 1
ATOM 1602 C CA . GLN A 1 208 ? 13.434 -22.405 -11.335 1.00 90.88 208 GLN A CA 1
ATOM 1603 C C . GLN A 1 208 ? 13.184 -21.224 -12.279 1.00 90.88 208 GLN A C 1
ATOM 1605 O O . GLN A 1 208 ? 12.174 -21.174 -12.978 1.00 90.88 208 GLN A O 1
ATOM 1610 N N . THR A 1 209 ? 14.131 -20.292 -12.327 1.00 91.81 209 THR A N 1
ATOM 1611 C CA . THR A 1 209 ? 14.106 -19.140 -13.234 1.00 91.81 209 THR A CA 1
ATOM 1612 C C . THR A 1 209 ? 14.963 -19.399 -14.467 1.00 91.81 209 THR A C 1
ATOM 1614 O O . THR A 1 209 ? 16.042 -19.982 -14.361 1.00 91.81 209 THR A O 1
ATOM 1617 N N . ALA A 1 210 ? 14.537 -18.912 -15.634 1.00 91.31 210 ALA A N 1
ATOM 1618 C CA . ALA A 1 210 ? 15.384 -18.906 -16.824 1.00 91.31 210 ALA A CA 1
ATOM 1619 C C . ALA A 1 210 ? 16.626 -18.020 -16.602 1.00 91.31 210 ALA A C 1
ATOM 1621 O O . ALA A 1 210 ? 16.515 -16.903 -16.096 1.00 91.31 210 ALA A O 1
ATOM 1622 N N . ASN A 1 211 ? 17.806 -18.502 -17.008 1.00 87.62 211 ASN A N 1
ATOM 1623 C CA . ASN A 1 211 ? 19.085 -17.798 -16.819 1.00 87.62 211 ASN A CA 1
ATOM 1624 C C . ASN A 1 211 ? 19.135 -16.425 -17.518 1.00 87.62 211 ASN A C 1
ATOM 1626 O O . ASN A 1 211 ? 19.918 -15.555 -17.137 1.00 87.62 211 ASN A O 1
ATOM 1630 N N . ASP A 1 212 ? 18.307 -16.231 -18.539 1.00 90.50 212 ASP A N 1
ATOM 1631 C CA . ASP A 1 212 ? 18.182 -15.028 -19.352 1.00 90.50 212 ASP A CA 1
ATOM 1632 C C . ASP A 1 212 ? 16.830 -14.311 -19.193 1.00 90.50 212 ASP A C 1
ATOM 1634 O O . ASP A 1 212 ? 16.514 -13.442 -20.005 1.00 90.50 212 ASP A O 1
ATOM 1638 N N . LEU A 1 213 ? 16.065 -14.602 -18.129 1.00 93.75 213 LEU A N 1
ATOM 1639 C CA . LEU A 1 213 ? 14.791 -13.932 -17.824 1.00 93.75 213 LEU A CA 1
ATOM 1640 C C . LEU A 1 213 ? 14.928 -12.398 -17.831 1.00 93.75 213 LEU A C 1
ATOM 1642 O O . LEU A 1 213 ? 14.101 -11.707 -18.431 1.00 93.75 213 LEU A O 1
ATOM 1646 N N . TRP A 1 214 ? 16.019 -11.877 -17.257 1.00 94.81 214 TRP A N 1
ATOM 1647 C CA . TRP A 1 214 ? 16.348 -10.449 -17.271 1.00 94.81 214 TRP A CA 1
ATOM 1648 C C . TRP A 1 214 ? 16.419 -9.834 -18.671 1.00 94.81 214 TRP A C 1
ATOM 1650 O O . TRP A 1 214 ? 16.113 -8.653 -18.821 1.00 94.81 214 TRP A O 1
ATOM 1660 N N . LYS A 1 215 ? 16.803 -10.595 -19.707 1.00 93.88 215 LYS A N 1
ATOM 1661 C CA . LYS A 1 215 ? 16.894 -10.067 -21.077 1.00 93.88 215 LYS A CA 1
ATOM 1662 C C . LYS A 1 215 ? 15.513 -9.746 -21.615 1.00 93.88 215 LYS A C 1
ATOM 1664 O O . LYS A 1 215 ? 15.323 -8.683 -22.194 1.00 93.88 215 LYS A O 1
ATOM 1669 N N . THR A 1 216 ? 14.561 -10.651 -21.405 1.00 90.38 216 THR A N 1
ATOM 1670 C CA . THR A 1 216 ? 13.174 -10.458 -21.825 1.00 90.38 216 THR A CA 1
ATOM 1671 C C . THR A 1 216 ? 12.547 -9.311 -21.047 1.00 90.38 216 THR A C 1
ATOM 1673 O O . THR A 1 216 ? 12.047 -8.371 -21.659 1.00 90.38 216 THR A O 1
ATOM 1676 N N . ASP A 1 217 ? 12.625 -9.344 -19.716 1.00 90.44 217 ASP A N 1
ATOM 1677 C CA . ASP A 1 217 ? 11.924 -8.387 -18.860 1.00 90.44 217 ASP A CA 1
ATOM 1678 C C . ASP A 1 217 ? 12.453 -6.952 -19.031 1.00 90.44 217 ASP A C 1
ATOM 1680 O O . ASP A 1 217 ? 11.711 -6.059 -19.452 1.00 90.44 217 ASP A O 1
ATOM 1684 N N . LEU A 1 218 ? 13.769 -6.752 -18.863 1.00 93.69 218 LEU A N 1
ATOM 1685 C CA . LEU A 1 218 ? 14.390 -5.429 -18.963 1.00 93.69 218 LEU A CA 1
ATOM 1686 C C . LEU A 1 218 ? 14.295 -4.831 -20.376 1.00 93.69 218 LEU A C 1
ATOM 1688 O O . LEU A 1 218 ? 14.345 -3.608 -20.509 1.00 93.69 218 LEU A O 1
ATOM 1692 N N . SER A 1 219 ? 14.134 -5.638 -21.436 1.00 90.62 219 SER A N 1
ATOM 1693 C CA . SER A 1 219 ? 14.006 -5.124 -22.816 1.00 90.62 219 SER A CA 1
ATOM 1694 C C . SER A 1 219 ? 12.722 -4.324 -23.051 1.00 90.62 219 SER A C 1
ATOM 1696 O O . SER A 1 219 ? 12.670 -3.499 -23.963 1.00 90.62 219 SER A O 1
ATOM 1698 N N . ASN A 1 220 ? 11.712 -4.506 -22.194 1.00 87.75 220 ASN A N 1
ATOM 1699 C CA . ASN A 1 220 ? 10.459 -3.754 -22.244 1.00 87.75 220 ASN A CA 1
ATOM 1700 C C . ASN A 1 220 ? 10.553 -2.377 -21.557 1.00 87.75 220 ASN A C 1
ATOM 1702 O O . ASN A 1 220 ? 9.612 -1.583 -21.641 1.00 87.75 220 ASN A O 1
ATOM 1706 N N . LEU A 1 221 ? 11.656 -2.079 -20.860 1.00 88.06 221 LEU A N 1
ATOM 1707 C CA . LEU A 1 221 ? 11.806 -0.844 -20.092 1.00 88.06 221 LEU A CA 1
ATOM 1708 C C . LEU A 1 221 ? 12.355 0.315 -20.952 1.00 88.06 221 LEU A C 1
ATOM 1710 O O . LEU A 1 221 ? 13.313 0.146 -21.703 1.00 88.06 221 LEU A O 1
ATOM 1714 N N . PRO A 1 222 ? 11.816 1.542 -20.818 1.00 89.31 222 PRO A N 1
ATOM 1715 C CA . PRO A 1 222 ? 12.127 2.675 -21.698 1.00 89.31 222 PRO A CA 1
ATOM 1716 C C . PRO A 1 222 ? 13.524 3.297 -21.507 1.00 89.31 222 PRO A C 1
ATOM 1718 O O . PRO A 1 222 ? 13.830 4.295 -22.158 1.00 89.31 222 PRO A O 1
ATOM 1721 N N . TRP A 1 223 ? 14.346 2.779 -20.592 1.00 90.75 223 TRP A N 1
ATOM 1722 C CA . TRP A 1 223 ? 15.672 3.314 -20.248 1.00 90.75 223 TRP A CA 1
ATOM 1723 C C . TRP A 1 223 ? 16.824 2.328 -20.504 1.00 90.75 223 TRP A C 1
ATOM 1725 O O . TRP A 1 223 ? 17.982 2.696 -20.341 1.00 90.75 223 TRP A O 1
ATOM 1735 N N . THR A 1 224 ? 16.537 1.086 -20.896 1.00 93.00 224 THR A N 1
ATOM 1736 C CA . THR A 1 224 ? 17.540 0.006 -20.958 1.00 93.00 224 THR A CA 1
ATOM 1737 C C . THR A 1 224 ? 18.194 -0.153 -22.329 1.00 93.00 224 THR A C 1
ATOM 1739 O O . THR A 1 224 ? 19.284 -0.714 -22.418 1.00 93.00 224 THR A O 1
ATOM 1742 N N . SER A 1 225 ? 17.565 0.336 -23.402 1.00 86.00 225 SER A N 1
ATOM 1743 C CA . SER A 1 225 ? 17.955 0.065 -24.795 1.00 86.00 225 SER A CA 1
ATOM 1744 C C . SER A 1 225 ? 19.415 0.401 -25.126 1.00 86.00 225 SER A C 1
ATOM 1746 O O . SER A 1 225 ? 20.067 -0.377 -25.817 1.00 86.00 225 SER A O 1
ATOM 1748 N N . GLU A 1 226 ? 19.947 1.511 -24.608 1.00 85.75 226 GLU A N 1
ATOM 1749 C CA . GLU A 1 226 ? 21.347 1.923 -24.812 1.00 85.75 226 GLU A CA 1
ATOM 1750 C C . GLU A 1 226 ? 22.352 1.103 -23.977 1.00 85.75 226 GLU A C 1
ATOM 1752 O O . GLU A 1 226 ? 23.538 1.073 -24.295 1.00 85.75 226 GLU A O 1
ATOM 1757 N N . LEU A 1 227 ? 21.890 0.410 -22.930 1.00 91.19 227 LEU A N 1
ATOM 1758 C CA . LEU A 1 227 ? 22.717 -0.391 -22.017 1.00 91.19 227 LEU A CA 1
ATOM 1759 C C . LEU A 1 227 ? 22.772 -1.875 -22.415 1.00 91.19 227 LEU A C 1
ATOM 1761 O O . LEU A 1 227 ? 23.709 -2.584 -22.051 1.00 91.19 227 LEU A O 1
ATOM 1765 N N . PHE A 1 228 ? 21.801 -2.355 -23.197 1.00 89.06 228 PHE A N 1
ATOM 1766 C CA . PHE A 1 228 ? 21.693 -3.767 -23.580 1.00 89.06 228 PHE A CA 1
ATOM 1767 C C . PHE A 1 228 ? 22.921 -4.313 -24.328 1.00 89.06 228 PHE A C 1
ATOM 1769 O O . PHE A 1 228 ? 23.302 -5.465 -24.116 1.00 89.06 228 PHE A O 1
ATOM 1776 N N . GLU A 1 229 ? 23.568 -3.500 -25.172 1.00 84.75 229 GLU A N 1
ATOM 1777 C CA . GLU A 1 229 ? 24.798 -3.899 -25.874 1.00 84.75 229 GLU A CA 1
ATOM 1778 C C . GLU A 1 229 ? 25.987 -4.049 -24.907 1.00 84.75 229 GLU A C 1
ATOM 1780 O O . GLU A 1 229 ? 26.774 -4.987 -25.036 1.00 84.75 229 GLU A O 1
ATOM 1785 N N . GLN A 1 230 ? 26.088 -3.186 -23.890 1.00 88.12 230 GLN A N 1
ATOM 1786 C CA . GLN A 1 230 ? 27.099 -3.292 -22.831 1.00 88.12 230 GLN A CA 1
ATOM 1787 C C . GLN A 1 230 ? 26.875 -4.561 -21.997 1.00 88.12 230 GLN A C 1
ATOM 1789 O O . GLN A 1 230 ? 27.793 -5.364 -21.831 1.00 88.12 230 GLN A O 1
ATOM 1794 N N . TRP A 1 231 ? 25.638 -4.795 -21.549 1.00 92.56 231 TRP A N 1
ATOM 1795 C CA . TRP A 1 231 ? 25.271 -5.960 -20.736 1.00 92.56 231 TRP A CA 1
ATOM 1796 C C . TRP A 1 231 ? 25.465 -7.294 -21.460 1.00 92.56 231 TRP A C 1
ATOM 1798 O O . TRP A 1 231 ? 25.863 -8.274 -20.837 1.00 92.56 231 TRP A O 1
ATOM 1808 N N . GLY A 1 232 ? 25.245 -7.340 -22.778 1.00 81.50 232 GLY A N 1
ATOM 1809 C CA . GLY A 1 232 ? 25.507 -8.532 -23.592 1.00 81.50 232 GLY A CA 1
ATOM 1810 C C . GLY A 1 232 ? 26.982 -8.960 -23.638 1.00 81.50 232 GLY A C 1
ATOM 1811 O O . GLY A 1 232 ? 27.263 -10.102 -23.997 1.00 81.50 232 GLY A O 1
ATOM 1812 N N . ASN A 1 233 ? 27.907 -8.073 -23.255 1.00 82.00 233 ASN A N 1
ATOM 1813 C CA . ASN A 1 233 ? 29.355 -8.290 -23.263 1.00 82.00 233 ASN A CA 1
ATOM 1814 C C . ASN A 1 233 ? 29.960 -8.448 -21.850 1.00 82.00 233 ASN A C 1
ATOM 1816 O O . ASN A 1 233 ? 31.175 -8.325 -21.681 1.00 82.00 233 ASN A O 1
ATOM 1820 N N . HIS A 1 234 ? 29.141 -8.737 -20.831 1.00 81.56 234 HIS A N 1
ATOM 1821 C CA . HIS A 1 234 ? 29.625 -9.040 -19.481 1.00 81.56 234 HIS A CA 1
ATOM 1822 C C . HIS A 1 234 ? 30.566 -10.267 -19.459 1.00 81.56 234 HIS A C 1
ATOM 1824 O O . HIS A 1 234 ? 30.405 -11.216 -20.233 1.00 81.56 234 HIS A O 1
ATOM 1830 N N . GLY A 1 235 ? 31.546 -10.274 -18.552 1.00 79.94 235 GLY A N 1
ATOM 1831 C CA . GLY A 1 235 ? 32.451 -11.415 -18.370 1.00 79.94 235 GLY A CA 1
ATOM 1832 C C . GLY A 1 235 ? 31.781 -12.619 -17.695 1.00 79.94 235 GLY A C 1
ATOM 1833 O O . GLY A 1 235 ? 30.840 -12.461 -16.923 1.00 79.94 235 GLY A O 1
ATOM 1834 N N . ASP A 1 236 ? 32.308 -13.820 -17.932 1.00 85.00 236 ASP A N 1
ATOM 1835 C CA . ASP A 1 236 ? 31.857 -15.056 -17.279 1.00 85.00 236 ASP A CA 1
ATOM 1836 C C . ASP A 1 236 ? 32.685 -15.313 -16.007 1.00 85.00 236 ASP A C 1
ATOM 1838 O O . ASP A 1 236 ? 33.784 -15.868 -16.048 1.00 85.00 236 ASP A O 1
ATOM 1842 N N . SER A 1 237 ? 32.191 -14.820 -14.870 1.00 90.50 237 SER A N 1
ATOM 1843 C CA . SER A 1 237 ? 32.796 -15.048 -13.553 1.00 90.50 237 SER A CA 1
ATOM 1844 C C . SER A 1 237 ? 31.740 -15.487 -12.549 1.00 90.50 237 SER A C 1
ATOM 1846 O O . SER A 1 237 ? 30.579 -15.095 -12.655 1.00 90.50 237 SER A O 1
ATOM 1848 N N . GLU A 1 238 ? 32.147 -16.250 -11.534 1.00 91.56 238 GLU A N 1
ATOM 1849 C CA . GLU A 1 238 ? 31.251 -16.765 -10.491 1.00 91.56 238 GLU A CA 1
ATOM 1850 C C . GLU A 1 238 ? 30.411 -15.655 -9.834 1.00 91.56 238 GLU A C 1
ATOM 1852 O O . GLU A 1 238 ? 29.196 -15.792 -9.724 1.00 91.56 238 GLU A O 1
ATOM 1857 N N . GLY A 1 239 ? 31.021 -14.511 -9.500 1.00 92.69 239 GLY A N 1
ATOM 1858 C CA . GLY A 1 239 ? 30.305 -13.363 -8.929 1.00 92.69 239 GLY A CA 1
ATOM 1859 C C . GLY A 1 239 ? 29.286 -12.720 -9.880 1.00 92.69 239 GLY A C 1
ATOM 1860 O O . GLY A 1 239 ? 28.232 -12.280 -9.426 1.00 92.69 239 GLY A O 1
ATOM 1861 N N . ILE A 1 240 ? 29.556 -12.704 -11.192 1.00 93.62 240 ILE A N 1
ATOM 1862 C CA . ILE A 1 240 ? 28.596 -12.227 -12.204 1.00 93.62 240 ILE A CA 1
ATOM 1863 C C . ILE A 1 240 ? 27.448 -13.229 -12.353 1.00 93.62 240 ILE A C 1
ATOM 1865 O O . ILE A 1 240 ? 26.290 -12.826 -12.351 1.00 93.62 240 ILE A O 1
ATOM 1869 N N . ASN A 1 241 ? 27.740 -14.529 -12.405 1.00 93.94 241 ASN A N 1
ATOM 1870 C CA . ASN A 1 241 ? 26.718 -15.568 -12.533 1.00 93.94 241 ASN A CA 1
ATOM 1871 C C . ASN A 1 241 ? 25.789 -15.612 -11.307 1.00 93.94 241 ASN A C 1
ATOM 1873 O O . ASN A 1 241 ? 24.571 -15.683 -11.467 1.00 93.94 241 ASN A O 1
ATOM 1877 N N . LEU A 1 242 ? 26.340 -15.465 -10.096 1.00 95.56 242 LEU A N 1
ATOM 1878 C CA . LEU A 1 242 ? 25.564 -15.285 -8.864 1.00 95.56 242 LEU A CA 1
ATOM 1879 C C . LEU A 1 242 ? 24.703 -14.014 -8.915 1.00 95.56 242 LEU A C 1
ATOM 1881 O O . LEU A 1 242 ? 23.515 -14.059 -8.598 1.00 95.56 242 LEU A O 1
ATOM 1885 N N . TYR A 1 243 ? 25.263 -12.884 -9.356 1.00 96.62 243 TYR A N 1
ATOM 1886 C CA . TYR A 1 243 ? 24.502 -11.642 -9.496 1.00 96.62 243 TYR A CA 1
ATOM 1887 C C . TYR A 1 243 ? 23.321 -11.778 -10.473 1.00 96.62 243 TYR A C 1
ATOM 1889 O O . TYR A 1 243 ? 22.206 -11.375 -10.148 1.00 96.62 243 TYR A O 1
ATOM 1897 N N . LEU A 1 244 ? 23.541 -12.378 -11.647 1.00 96.62 244 LEU A N 1
ATOM 1898 C CA . LEU A 1 244 ? 22.494 -12.598 -12.648 1.00 96.62 244 LEU A CA 1
ATOM 1899 C C . LEU A 1 244 ? 21.417 -13.571 -12.145 1.00 96.62 244 LEU A C 1
ATOM 1901 O O . LEU A 1 244 ? 20.236 -13.354 -12.408 1.00 96.62 244 LEU A O 1
ATOM 1905 N N . GLN A 1 245 ? 21.792 -14.596 -11.373 1.00 96.88 245 GLN A N 1
ATOM 1906 C CA . GLN A 1 245 ? 20.833 -15.468 -10.689 1.00 96.88 245 GLN A CA 1
ATOM 1907 C C . GLN A 1 245 ? 19.952 -14.671 -9.715 1.00 96.88 245 GLN A C 1
ATOM 1909 O O . GLN A 1 245 ? 18.729 -14.792 -9.759 1.00 96.88 245 GLN A O 1
ATOM 1914 N N . ALA A 1 246 ? 20.550 -13.816 -8.880 1.00 97.94 246 ALA A N 1
ATOM 1915 C CA . ALA A 1 246 ? 19.802 -12.977 -7.949 1.00 97.94 246 ALA A CA 1
ATOM 1916 C C . ALA A 1 246 ? 18.875 -11.984 -8.670 1.00 97.94 246 ALA A C 1
ATOM 1918 O O . ALA A 1 246 ? 17.719 -11.841 -8.285 1.00 97.94 246 ALA A O 1
ATOM 1919 N N . LEU A 1 247 ? 19.344 -11.353 -9.751 1.00 98.25 247 LEU A N 1
ATOM 1920 C CA . LEU A 1 247 ? 18.534 -10.476 -10.600 1.00 98.25 247 LEU A CA 1
ATOM 1921 C C . LEU A 1 247 ? 17.315 -11.210 -11.185 1.00 98.25 247 LEU A C 1
ATOM 1923 O O . LEU A 1 247 ? 16.197 -10.702 -11.108 1.00 98.25 247 LEU A O 1
ATOM 1927 N N . ASN A 1 248 ? 17.511 -12.421 -11.717 1.00 98.12 248 ASN A N 1
ATOM 1928 C CA . ASN A 1 248 ? 16.420 -13.248 -12.237 1.00 98.12 248 ASN A CA 1
ATOM 1929 C C . ASN A 1 248 ? 15.414 -13.639 -11.138 1.00 98.12 248 ASN A C 1
ATOM 1931 O O . ASN A 1 248 ? 14.216 -13.672 -11.411 1.00 98.12 248 ASN A O 1
ATOM 1935 N N . TYR A 1 249 ? 15.861 -13.886 -9.900 1.00 98.44 249 TYR A N 1
ATOM 1936 C CA . TYR A 1 249 ? 14.958 -14.127 -8.768 1.00 98.44 249 TYR A CA 1
ATOM 1937 C C . TYR A 1 249 ? 14.116 -12.894 -8.402 1.00 98.44 249 TYR A C 1
ATOM 1939 O O . TYR A 1 249 ? 12.922 -13.051 -8.152 1.00 98.44 249 TYR A O 1
ATOM 1947 N N . VAL A 1 250 ? 14.684 -11.679 -8.412 1.00 98.25 250 VAL A N 1
ATOM 1948 C CA . VAL A 1 250 ? 13.918 -10.434 -8.175 1.00 98.25 250 VAL A CA 1
ATOM 1949 C C . VAL A 1 250 ? 12.841 -10.255 -9.245 1.00 98.25 250 VAL A C 1
ATOM 1951 O O . VAL A 1 250 ? 11.671 -10.079 -8.915 1.00 98.25 250 VAL A O 1
ATOM 1954 N N . ILE A 1 251 ? 13.211 -10.381 -10.522 1.00 97.50 251 ILE A N 1
ATOM 1955 C CA . ILE A 1 251 ? 12.278 -10.246 -11.652 1.00 97.50 251 ILE A CA 1
ATOM 1956 C C . ILE A 1 251 ? 11.165 -11.301 -11.576 1.00 97.50 251 ILE A C 1
ATOM 1958 O O . ILE A 1 251 ? 9.985 -10.966 -11.671 1.00 97.50 251 ILE A O 1
ATOM 1962 N N . ALA A 1 252 ? 11.510 -12.566 -11.318 1.00 96.88 252 ALA A N 1
ATOM 1963 C CA . ALA A 1 252 ? 10.523 -13.633 -11.160 1.00 96.88 252 ALA A CA 1
ATOM 1964 C C . ALA A 1 252 ? 9.580 -13.408 -9.963 1.00 96.88 252 ALA A C 1
ATOM 1966 O O . ALA A 1 252 ? 8.410 -13.780 -10.031 1.00 96.88 252 ALA A O 1
ATOM 1967 N N . ALA A 1 253 ? 10.056 -12.794 -8.874 1.00 96.75 253 ALA A N 1
ATOM 1968 C CA . ALA A 1 253 ? 9.212 -12.438 -7.736 1.00 96.75 253 ALA A CA 1
ATOM 1969 C C . ALA A 1 253 ? 8.250 -11.284 -8.064 1.00 96.75 253 ALA A C 1
ATOM 1971 O O . ALA A 1 253 ? 7.103 -11.285 -7.614 1.00 96.75 253 ALA A O 1
ATOM 1972 N N . GLU A 1 254 ? 8.672 -10.302 -8.859 1.00 93.69 254 GLU A N 1
ATOM 1973 C CA . GLU A 1 254 ? 7.804 -9.195 -9.272 1.00 93.69 254 GLU A CA 1
ATOM 1974 C C . GLU A 1 254 ? 6.718 -9.641 -10.262 1.00 93.69 254 GLU A C 1
ATOM 1976 O O . GLU A 1 254 ? 5.572 -9.213 -10.120 1.00 93.69 254 GLU A O 1
ATOM 1981 N N . GLN A 1 255 ? 7.032 -10.580 -11.162 1.00 91.94 255 GLN A N 1
ATOM 1982 C CA . GLN A 1 255 ? 6.096 -11.146 -12.147 1.00 91.94 255 GLN A CA 1
ATOM 1983 C C . GLN A 1 255 ? 4.952 -11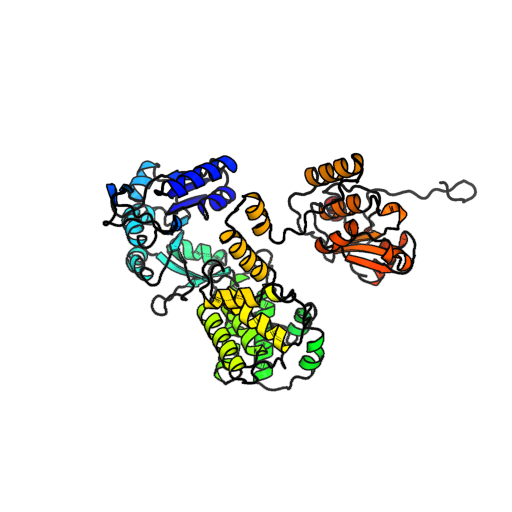.996 -11.547 1.00 91.94 255 GLN A C 1
ATOM 1985 O O . GLN A 1 255 ? 3.961 -12.247 -12.230 1.00 91.94 255 GLN A O 1
ATOM 1990 N N . ILE A 1 256 ? 5.038 -12.444 -10.288 1.00 91.88 256 ILE A N 1
ATOM 1991 C CA . ILE A 1 256 ? 3.960 -13.225 -9.651 1.00 91.88 256 ILE A CA 1
ATOM 1992 C C . ILE A 1 256 ? 2.787 -12.304 -9.247 1.00 91.88 256 ILE A C 1
ATOM 1994 O O . ILE A 1 256 ? 2.922 -11.438 -8.379 1.00 91.88 256 ILE A O 1
ATOM 1998 N N . GLU A 1 257 ? 1.587 -12.528 -9.790 1.00 88.62 257 GLU A N 1
ATOM 1999 C CA . GLU A 1 257 ? 0.367 -11.826 -9.360 1.00 88.62 257 GLU A CA 1
ATOM 2000 C C . GLU A 1 257 ? -0.345 -12.553 -8.206 1.00 88.62 257 GLU A C 1
ATOM 2002 O O . GLU A 1 257 ? -1.192 -13.411 -8.423 1.00 88.62 257 GLU A O 1
ATOM 2007 N N . VAL A 1 258 ? -0.075 -12.167 -6.952 1.00 85.88 258 VAL A N 1
ATOM 2008 C CA . VAL A 1 258 ? -0.595 -12.838 -5.731 1.00 85.88 258 VAL A CA 1
ATOM 2009 C C . VAL A 1 258 ? -2.114 -13.100 -5.714 1.00 85.88 258 VAL A C 1
ATOM 2011 O O . VAL A 1 258 ? -2.555 -14.033 -5.048 1.00 85.88 258 VAL A O 1
ATOM 2014 N N . ARG A 1 259 ? -2.925 -12.282 -6.398 1.00 78.19 259 ARG A N 1
ATOM 2015 C CA . ARG A 1 259 ? -4.394 -12.431 -6.440 1.00 78.19 259 ARG A CA 1
ATOM 2016 C C . ARG A 1 259 ? -4.913 -13.264 -7.617 1.00 78.19 259 ARG A C 1
ATOM 2018 O O . ARG A 1 259 ? -6.036 -13.741 -7.531 1.00 78.19 259 ARG A O 1
ATOM 2025 N N . ASN A 1 260 ? -4.113 -13.414 -8.673 1.00 76.56 260 ASN A N 1
ATOM 2026 C CA . ASN A 1 260 ? -4.487 -14.001 -9.962 1.00 76.56 260 ASN A CA 1
ATOM 2027 C C . ASN A 1 260 ? -3.408 -15.007 -10.416 1.00 76.56 260 ASN A C 1
ATOM 2029 O O . ASN A 1 260 ? -2.934 -14.948 -11.547 1.00 76.56 260 ASN A O 1
ATOM 2033 N N . SER A 1 261 ? -2.944 -15.876 -9.515 1.00 81.62 261 SER A N 1
ATOM 2034 C CA . SER A 1 261 ? -1.869 -16.833 -9.797 1.00 81.62 261 SER A CA 1
ATOM 2035 C C . SER A 1 261 ? -2.361 -18.267 -9.657 1.00 81.62 261 SER A C 1
ATOM 2037 O O . SER A 1 261 ? -3.051 -18.588 -8.694 1.00 81.62 261 SER A O 1
ATOM 2039 N N . ASP A 1 262 ? -1.931 -19.126 -10.582 1.00 83.25 262 ASP A N 1
ATOM 2040 C CA . ASP A 1 262 ? -2.135 -20.580 -10.530 1.00 83.25 262 ASP A CA 1
ATOM 2041 C C . ASP A 1 262 ? -1.193 -21.290 -9.532 1.00 83.25 262 ASP A C 1
ATOM 2043 O O . ASP A 1 262 ? -1.264 -22.508 -9.362 1.00 83.25 262 ASP A O 1
ATOM 2047 N N . LEU A 1 263 ? -0.280 -20.555 -8.883 1.00 86.50 263 LEU A N 1
ATOM 2048 C CA . LEU A 1 263 ? 0.580 -21.092 -7.828 1.00 86.50 263 LEU A CA 1
ATOM 2049 C C . LEU A 1 263 ? -0.242 -21.382 -6.566 1.00 86.50 263 LEU A C 1
ATOM 2051 O O . LEU A 1 263 ? -1.061 -20.569 -6.150 1.00 86.50 263 LEU A O 1
ATOM 2055 N N . GLU A 1 264 ? 0.051 -22.495 -5.894 1.00 84.75 264 GLU A N 1
ATOM 2056 C CA . GLU A 1 264 ? -0.607 -22.878 -4.635 1.00 84.75 264 GLU A CA 1
ATOM 2057 C C . GLU A 1 264 ? -0.279 -21.908 -3.482 1.00 84.75 264 GLU A C 1
ATOM 2059 O O . GLU A 1 264 ? -1.130 -21.600 -2.653 1.00 84.75 264 GLU A O 1
ATOM 2064 N N . GLN A 1 265 ? 0.953 -21.386 -3.446 1.00 90.62 265 GLN A N 1
ATOM 2065 C CA . GLN A 1 265 ? 1.453 -20.493 -2.393 1.00 90.62 265 GLN A CA 1
ATOM 2066 C C . GLN A 1 265 ? 2.207 -19.281 -2.984 1.00 90.62 265 GLN A C 1
ATOM 2068 O O . GLN A 1 265 ? 3.414 -19.129 -2.770 1.00 90.62 265 GLN A O 1
ATOM 2073 N N . PRO A 1 266 ? 1.537 -18.377 -3.732 1.00 94.19 266 PRO A N 1
ATOM 2074 C CA . PRO A 1 266 ? 2.204 -17.331 -4.518 1.00 94.19 266 PRO A CA 1
ATOM 2075 C C . PRO A 1 266 ? 2.964 -16.319 -3.649 1.00 94.19 266 PRO A C 1
ATOM 2077 O O . PRO A 1 266 ? 4.009 -15.813 -4.055 1.00 94.19 266 PRO A O 1
ATOM 2080 N N . ARG A 1 267 ? 2.479 -16.048 -2.429 1.00 96.00 267 ARG A N 1
ATOM 2081 C CA . ARG A 1 267 ? 3.156 -15.166 -1.463 1.00 96.00 267 ARG A CA 1
ATOM 2082 C C . ARG A 1 267 ? 4.462 -15.775 -0.960 1.00 96.00 267 ARG A C 1
ATOM 2084 O O . ARG A 1 267 ? 5.493 -15.108 -0.983 1.00 96.00 267 ARG A O 1
ATOM 2091 N N . SER A 1 268 ? 4.434 -17.047 -0.554 1.00 95.50 268 SER A N 1
ATOM 2092 C CA . SER A 1 268 ? 5.639 -17.778 -0.143 1.00 95.50 268 SER A CA 1
ATOM 2093 C C . SER A 1 268 ? 6.614 -17.925 -1.308 1.00 95.50 268 SER A C 1
ATOM 2095 O O . SER A 1 268 ? 7.811 -17.744 -1.107 1.00 95.50 268 SER A O 1
ATOM 2097 N N . GLN A 1 269 ? 6.113 -18.127 -2.535 1.00 96.25 269 GLN A N 1
ATOM 2098 C CA . GLN A 1 269 ? 6.947 -18.177 -3.734 1.00 96.25 269 GLN A CA 1
ATOM 2099 C C . GLN A 1 269 ? 7.683 -16.853 -3.987 1.00 96.25 269 GLN A C 1
ATOM 2101 O O . GLN A 1 269 ? 8.888 -16.876 -4.241 1.00 96.25 269 GLN A O 1
ATOM 2106 N N . LYS A 1 270 ? 7.003 -15.700 -3.858 1.00 96.75 270 LYS A N 1
ATOM 2107 C CA . LYS A 1 270 ? 7.662 -14.381 -3.874 1.00 96.75 270 LYS A CA 1
ATOM 2108 C C . LYS A 1 270 ? 8.700 -14.252 -2.764 1.00 96.75 270 LYS A C 1
ATOM 2110 O O . LYS A 1 270 ? 9.824 -13.834 -3.029 1.00 96.75 270 LYS A O 1
ATOM 2115 N N . ALA A 1 271 ? 8.326 -14.601 -1.532 1.00 96.88 271 ALA A N 1
ATOM 2116 C CA . ALA A 1 271 ? 9.186 -14.447 -0.365 1.00 96.88 271 ALA A CA 1
ATOM 2117 C C . ALA A 1 271 ? 10.493 -15.242 -0.514 1.00 96.88 271 ALA A C 1
ATOM 2119 O O . ALA A 1 271 ? 11.566 -14.665 -0.356 1.00 96.88 271 ALA A O 1
ATOM 2120 N N . VAL A 1 272 ? 10.430 -16.523 -0.898 1.00 96.94 272 VAL A N 1
ATOM 2121 C CA . VAL A 1 272 ? 11.630 -17.362 -1.052 1.00 96.94 272 VAL A CA 1
ATOM 2122 C C . VAL A 1 272 ? 12.527 -16.899 -2.207 1.00 96.94 272 VAL A C 1
ATOM 2124 O O . VAL A 1 272 ? 13.750 -16.914 -2.066 1.00 96.94 272 VAL A O 1
ATOM 2127 N N . LEU A 1 273 ? 11.962 -16.413 -3.320 1.00 97.81 273 LEU A N 1
ATOM 2128 C CA . LEU A 1 273 ? 12.743 -15.824 -4.417 1.00 97.81 273 LEU A CA 1
ATOM 2129 C C . LEU A 1 273 ? 13.492 -14.563 -3.952 1.00 97.81 273 LEU A C 1
ATOM 2131 O O . LEU A 1 273 ? 14.706 -14.460 -4.137 1.00 97.81 273 LEU A O 1
ATOM 2135 N N . LEU A 1 274 ? 12.795 -13.640 -3.282 1.00 98.06 274 LEU A N 1
ATOM 2136 C CA . LEU A 1 274 ? 13.386 -12.408 -2.752 1.00 98.06 274 LEU A CA 1
ATOM 2137 C C . LEU A 1 274 ? 14.441 -12.682 -1.669 1.00 98.06 274 LEU A C 1
ATOM 2139 O O . LEU A 1 274 ? 15.486 -12.036 -1.667 1.00 98.06 274 LEU A O 1
ATOM 2143 N N . LEU A 1 275 ? 14.213 -13.651 -0.775 1.00 97.25 275 LEU A N 1
ATOM 2144 C CA . LEU A 1 275 ? 15.179 -14.045 0.259 1.00 97.25 275 LEU A CA 1
ATOM 2145 C C . LEU A 1 275 ? 16.466 -14.619 -0.353 1.00 97.25 275 LEU A C 1
ATOM 2147 O O . LEU A 1 275 ? 17.561 -14.206 0.036 1.00 97.25 275 LEU A O 1
ATOM 2151 N N . ASN A 1 276 ? 16.351 -15.501 -1.352 1.00 97.75 276 ASN A N 1
ATOM 2152 C CA . ASN A 1 276 ? 17.509 -16.031 -2.079 1.00 97.75 276 ASN A CA 1
ATOM 2153 C C . ASN A 1 276 ? 18.269 -14.923 -2.828 1.00 97.75 276 ASN A C 1
ATOM 2155 O O . ASN A 1 276 ? 19.500 -14.865 -2.765 1.00 97.75 276 ASN A O 1
ATOM 2159 N N . ALA A 1 277 ? 17.555 -14.004 -3.490 1.00 98.38 277 ALA A N 1
ATOM 2160 C CA . ALA A 1 277 ? 18.166 -12.837 -4.122 1.00 98.38 277 ALA A CA 1
ATOM 2161 C C . ALA A 1 277 ? 18.921 -11.968 -3.103 1.00 98.38 277 ALA A C 1
ATOM 2163 O O . ALA A 1 277 ? 20.085 -11.628 -3.320 1.00 98.38 277 ALA A O 1
ATOM 2164 N N . ALA A 1 278 ? 18.292 -11.655 -1.965 1.00 98.12 278 ALA A N 1
ATOM 2165 C CA . ALA A 1 278 ? 18.881 -10.836 -0.913 1.00 98.12 278 ALA A CA 1
ATOM 2166 C C . ALA A 1 278 ? 20.145 -11.478 -0.331 1.00 98.12 278 ALA A C 1
ATOM 2168 O O . ALA A 1 278 ? 21.155 -10.793 -0.190 1.00 98.12 278 ALA A O 1
ATOM 2169 N N . GLN A 1 279 ? 20.134 -12.786 -0.052 1.00 98.12 279 GLN A N 1
ATOM 2170 C CA . GLN A 1 279 ? 21.304 -13.502 0.461 1.00 98.12 279 GLN A CA 1
ATOM 2171 C C . GLN A 1 279 ? 22.514 -13.367 -0.478 1.00 98.12 279 GLN A C 1
ATOM 2173 O O . GLN A 1 279 ? 23.619 -13.054 -0.024 1.00 98.12 279 GLN A O 1
ATOM 2178 N N . ILE A 1 280 ? 22.304 -13.551 -1.785 1.00 97.94 280 ILE A N 1
ATOM 2179 C CA . ILE A 1 280 ? 23.360 -13.410 -2.795 1.00 97.94 280 ILE A CA 1
ATOM 2180 C C . ILE A 1 280 ? 23.832 -11.951 -2.891 1.00 97.94 280 ILE A C 1
ATOM 2182 O O . ILE A 1 280 ? 25.032 -11.681 -2.820 1.00 97.94 280 ILE A O 1
ATOM 2186 N N . LEU A 1 281 ? 22.903 -10.997 -3.014 1.00 98.19 281 LEU A N 1
ATOM 2187 C CA . LEU A 1 281 ? 23.210 -9.576 -3.206 1.00 98.19 281 LEU A CA 1
ATOM 2188 C C . LEU A 1 281 ? 23.920 -8.958 -1.989 1.00 98.19 281 LEU A C 1
ATOM 2190 O O . LEU A 1 281 ? 24.881 -8.209 -2.162 1.00 98.19 281 LEU A O 1
ATOM 2194 N N . ILE A 1 282 ? 23.517 -9.318 -0.765 1.00 97.50 282 ILE A N 1
ATOM 2195 C CA . ILE A 1 282 ? 24.205 -8.934 0.480 1.00 97.50 282 ILE A CA 1
ATOM 2196 C C . ILE A 1 282 ? 25.616 -9.539 0.517 1.00 97.50 282 ILE A C 1
ATOM 2198 O O . ILE A 1 282 ? 26.570 -8.852 0.889 1.00 97.50 282 ILE A O 1
ATOM 2202 N N . GLY A 1 283 ? 25.772 -10.801 0.101 1.00 96.88 283 GLY A N 1
ATOM 2203 C CA . GLY A 1 283 ? 27.075 -11.461 -0.008 1.00 96.88 283 GLY A CA 1
ATOM 2204 C C . GLY A 1 283 ? 28.030 -10.717 -0.946 1.00 96.88 283 GLY A C 1
ATOM 2205 O O . GLY A 1 283 ? 29.144 -10.377 -0.545 1.00 96.88 283 GLY A O 1
ATOM 2206 N N . LEU A 1 284 ? 27.572 -10.396 -2.159 1.00 95.06 284 LEU A N 1
ATOM 2207 C CA . LEU A 1 284 ? 28.336 -9.639 -3.157 1.00 95.06 284 LEU A CA 1
ATOM 2208 C C . LEU A 1 284 ? 28.692 -8.228 -2.664 1.00 95.06 284 LEU A C 1
ATOM 2210 O O . LEU A 1 284 ? 29.851 -7.818 -2.755 1.00 95.06 284 LEU A O 1
ATOM 2214 N N . TYR A 1 285 ? 27.728 -7.506 -2.087 1.00 93.75 285 TYR A N 1
ATOM 2215 C CA . TYR A 1 285 ? 27.933 -6.167 -1.527 1.00 93.75 285 TYR A CA 1
ATOM 2216 C C . TYR A 1 285 ? 29.013 -6.167 -0.430 1.00 93.75 285 TYR A C 1
ATOM 2218 O O . TYR A 1 285 ? 29.970 -5.389 -0.481 1.00 93.75 285 TYR A O 1
ATOM 2226 N N . ASN A 1 286 ? 28.928 -7.105 0.519 1.00 92.56 286 ASN A N 1
ATOM 2227 C CA . ASN A 1 286 ? 29.889 -7.236 1.618 1.00 92.56 286 ASN A CA 1
ATOM 2228 C C . ASN A 1 286 ? 31.297 -7.656 1.158 1.00 92.56 286 ASN A C 1
ATOM 2230 O O . ASN A 1 286 ? 32.278 -7.316 1.818 1.00 92.56 286 ASN A O 1
ATOM 2234 N N . GLN A 1 287 ? 31.420 -8.341 0.017 1.00 90.69 287 GLN A N 1
ATOM 2235 C CA . GLN A 1 287 ? 32.707 -8.668 -0.614 1.00 90.69 287 GLN A CA 1
ATOM 2236 C C . GLN A 1 287 ? 33.323 -7.494 -1.402 1.00 90.69 287 GLN A C 1
ATOM 2238 O O . GLN A 1 287 ? 34.416 -7.627 -1.950 1.00 90.69 287 GLN A O 1
ATOM 2243 N N . GLY A 1 288 ? 32.660 -6.333 -1.443 1.00 82.00 288 GLY A N 1
ATOM 2244 C CA . GLY A 1 288 ? 33.128 -5.140 -2.153 1.00 82.00 288 GLY A CA 1
ATOM 2245 C C . GLY A 1 288 ? 32.452 -4.896 -3.504 1.00 82.00 288 GLY A C 1
ATOM 2246 O O . GLY A 1 288 ? 32.821 -3.938 -4.185 1.00 82.00 288 GLY A O 1
ATOM 2247 N N . GLY A 1 289 ? 31.450 -5.702 -3.876 1.00 75.62 289 GLY A N 1
ATOM 2248 C CA . GLY A 1 289 ? 30.593 -5.529 -5.053 1.00 75.62 289 GLY A CA 1
ATOM 2249 C C . GLY A 1 289 ? 29.650 -4.329 -4.926 1.00 75.62 289 GLY A C 1
ATOM 2250 O O . GLY A 1 289 ? 28.436 -4.480 -4.922 1.00 75.62 289 GLY A O 1
ATOM 2251 N N . ASN A 1 290 ? 30.216 -3.128 -4.805 1.00 79.31 290 ASN A N 1
ATOM 2252 C CA . ASN A 1 290 ? 29.506 -1.868 -4.570 1.00 79.31 290 ASN A CA 1
ATOM 2253 C C . ASN A 1 290 ? 29.184 -1.103 -5.871 1.00 79.31 290 ASN A C 1
ATOM 2255 O O . ASN A 1 290 ? 29.089 0.125 -5.848 1.00 79.31 290 ASN A O 1
ATOM 2259 N N . SER A 1 291 ? 29.068 -1.793 -7.012 1.00 87.94 291 SER A N 1
ATOM 2260 C CA . SER A 1 291 ? 28.638 -1.162 -8.268 1.00 87.94 291 SER A CA 1
ATOM 2261 C C . SER A 1 291 ? 27.166 -0.757 -8.193 1.00 87.94 291 SER A C 1
ATOM 2263 O O . SER A 1 291 ? 26.378 -1.368 -7.465 1.00 87.94 291 SER A O 1
ATOM 2265 N N . THR A 1 292 ? 26.765 0.251 -8.969 1.00 91.75 292 THR A N 1
ATOM 2266 C CA . THR A 1 292 ? 25.371 0.712 -9.001 1.00 91.75 292 THR A CA 1
ATOM 2267 C C . THR A 1 292 ? 24.398 -0.404 -9.383 1.00 91.75 292 THR A C 1
ATOM 2269 O O . THR A 1 292 ? 23.334 -0.472 -8.775 1.00 91.75 292 THR A O 1
ATOM 2272 N N . SER A 1 293 ? 24.773 -1.331 -10.276 1.00 94.00 293 SER A N 1
ATOM 2273 C CA . SER A 1 293 ? 23.940 -2.501 -10.608 1.00 94.00 293 SER A CA 1
ATOM 2274 C C . SER A 1 293 ? 23.586 -3.349 -9.379 1.00 94.00 293 SER A C 1
ATOM 2276 O O . SER A 1 293 ? 22.412 -3.631 -9.133 1.00 94.00 293 SER A O 1
ATOM 2278 N N . VAL A 1 294 ? 24.593 -3.716 -8.572 1.00 94.75 294 VAL A N 1
ATOM 2279 C CA . VAL A 1 294 ? 24.389 -4.518 -7.354 1.00 94.75 294 VAL A CA 1
ATOM 2280 C C . VAL A 1 294 ? 23.619 -3.716 -6.315 1.00 94.75 294 VAL A C 1
ATOM 2282 O O . VAL A 1 294 ? 22.658 -4.223 -5.745 1.00 94.75 294 VAL A O 1
ATOM 2285 N N . VAL A 1 295 ? 24.001 -2.454 -6.094 1.00 96.06 295 VAL A N 1
ATOM 2286 C CA . VAL A 1 295 ? 23.383 -1.600 -5.074 1.00 96.06 295 VAL A CA 1
ATOM 2287 C C . VAL A 1 295 ? 21.906 -1.341 -5.365 1.00 96.06 295 VAL A C 1
ATOM 2289 O O . VAL A 1 295 ? 21.089 -1.487 -4.462 1.00 96.06 295 VAL A O 1
ATOM 2292 N N . PHE A 1 296 ? 21.535 -0.990 -6.597 1.00 97.75 296 PHE A N 1
ATOM 2293 C CA . PHE A 1 296 ? 20.139 -0.712 -6.940 1.00 97.75 296 PHE A CA 1
ATOM 2294 C C . PHE A 1 296 ? 19.263 -1.969 -6.844 1.00 97.75 296 PHE A C 1
ATOM 2296 O O . PHE A 1 296 ? 18.203 -1.924 -6.218 1.00 97.75 296 PHE A O 1
ATOM 2303 N N . THR A 1 297 ? 19.740 -3.104 -7.363 1.00 98.12 297 THR A N 1
ATOM 2304 C CA . THR A 1 297 ? 19.016 -4.384 -7.292 1.00 98.12 297 THR A CA 1
ATOM 2305 C C . THR A 1 297 ? 18.887 -4.879 -5.843 1.00 98.12 297 THR A C 1
ATOM 2307 O O . THR A 1 297 ? 17.819 -5.341 -5.438 1.00 98.12 297 THR A O 1
ATOM 2310 N N . LEU A 1 298 ? 19.925 -4.712 -5.013 1.00 98.25 298 LEU A N 1
ATOM 2311 C CA . LEU A 1 298 ? 19.873 -5.004 -3.575 1.00 98.25 298 LEU A CA 1
ATOM 2312 C C . LEU A 1 298 ? 18.856 -4.115 -2.849 1.00 98.25 298 LEU A C 1
ATOM 2314 O O . LEU A 1 298 ? 18.049 -4.620 -2.075 1.00 98.25 298 LEU A O 1
ATOM 2318 N N . VAL A 1 299 ? 18.862 -2.807 -3.113 1.00 98.25 299 VAL A N 1
ATOM 2319 C CA . VAL A 1 299 ? 17.924 -1.851 -2.505 1.00 98.25 299 VAL A CA 1
ATOM 2320 C C . VAL A 1 299 ? 16.476 -2.187 -2.865 1.00 98.25 299 VAL A C 1
ATOM 2322 O O . VAL A 1 299 ? 15.638 -2.204 -1.965 1.00 98.25 299 VAL A O 1
ATOM 2325 N N . ARG A 1 300 ? 16.194 -2.541 -4.127 1.00 98.06 300 ARG A N 1
ATOM 2326 C CA . ARG A 1 300 ? 14.877 -3.038 -4.558 1.00 98.06 300 ARG A CA 1
ATOM 2327 C C . ARG A 1 300 ? 14.459 -4.275 -3.770 1.00 98.06 300 ARG A C 1
ATOM 23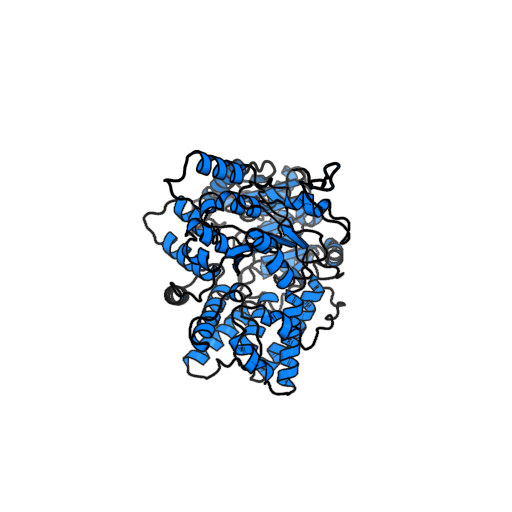29 O O . ARG A 1 300 ? 13.391 -4.293 -3.170 1.00 98.06 300 ARG A O 1
ATOM 2336 N N . THR A 1 301 ? 15.343 -5.270 -3.698 1.00 98.44 301 THR A N 1
ATOM 2337 C CA . THR A 1 301 ? 15.086 -6.530 -2.982 1.00 98.44 301 THR A CA 1
ATOM 2338 C C . THR A 1 301 ? 14.801 -6.293 -1.495 1.00 98.44 301 THR A C 1
ATOM 2340 O O . THR A 1 301 ? 13.857 -6.855 -0.944 1.00 98.44 301 THR A O 1
ATOM 2343 N N . LEU A 1 302 ? 15.585 -5.433 -0.835 1.00 97.69 302 LEU A N 1
ATOM 2344 C CA . LEU A 1 302 ? 15.396 -5.080 0.576 1.00 97.69 302 LEU A CA 1
ATOM 2345 C C . LEU A 1 302 ? 14.107 -4.287 0.814 1.00 97.69 302 LEU A C 1
ATOM 2347 O O . LEU A 1 302 ? 13.462 -4.492 1.841 1.00 97.69 302 LEU A O 1
ATOM 2351 N N . ASN A 1 303 ? 13.720 -3.411 -0.118 1.00 96.06 303 ASN A N 1
ATOM 2352 C CA . ASN A 1 303 ? 12.451 -2.689 -0.063 1.00 96.06 303 ASN A CA 1
ATOM 2353 C C . ASN A 1 303 ? 11.250 -3.644 -0.171 1.00 96.06 303 ASN A C 1
ATOM 2355 O O . ASN A 1 303 ? 10.359 -3.594 0.675 1.00 96.06 303 ASN A O 1
ATOM 2359 N N . GLU A 1 304 ? 11.261 -4.564 -1.141 1.00 95.69 304 GLU A N 1
ATOM 2360 C CA . GLU A 1 304 ? 10.220 -5.594 -1.288 1.00 95.69 304 GLU A CA 1
ATOM 2361 C C . GLU A 1 304 ? 10.128 -6.504 -0.048 1.00 95.69 304 GLU A C 1
ATOM 2363 O O . GLU A 1 304 ? 9.030 -6.842 0.398 1.00 95.69 304 GLU A O 1
ATOM 2368 N N . LEU A 1 305 ? 11.272 -6.830 0.569 1.00 95.81 305 LEU A N 1
ATOM 2369 C CA . LEU A 1 305 ? 11.375 -7.555 1.846 1.00 95.81 305 LEU A CA 1
ATOM 2370 C C . LEU A 1 305 ? 11.096 -6.694 3.096 1.00 95.81 305 LEU A C 1
ATOM 2372 O O . LEU A 1 305 ? 11.303 -7.157 4.219 1.00 95.81 305 LEU A O 1
ATOM 2376 N N . GLY A 1 306 ? 10.640 -5.448 2.943 1.00 93.00 306 GLY A N 1
ATOM 2377 C CA . GLY A 1 306 ? 10.279 -4.568 4.059 1.00 93.00 306 GLY A CA 1
ATOM 2378 C C . GLY A 1 306 ? 11.450 -4.123 4.947 1.00 93.00 306 GLY A C 1
ATOM 2379 O O . GLY A 1 306 ? 11.224 -3.458 5.956 1.00 93.00 306 GLY A O 1
ATOM 2380 N N . LYS A 1 307 ? 12.705 -4.428 4.588 1.00 94.69 307 LYS A N 1
ATOM 2381 C CA . LYS A 1 307 ? 13.921 -4.023 5.321 1.00 94.69 307 LYS A CA 1
ATOM 2382 C C . LYS A 1 307 ? 14.371 -2.623 4.882 1.00 94.69 307 LYS A C 1
ATOM 2384 O O . LYS A 1 307 ? 15.507 -2.385 4.455 1.00 94.69 307 LYS A O 1
ATOM 2389 N N . ARG A 1 308 ? 13.417 -1.692 4.979 1.00 93.31 308 ARG A N 1
ATOM 2390 C CA . ARG A 1 308 ? 13.481 -0.296 4.527 1.00 93.31 308 ARG A CA 1
ATOM 2391 C C . ARG A 1 308 ? 14.643 0.466 5.168 1.00 93.31 308 ARG A C 1
ATOM 2393 O O . ARG A 1 308 ? 15.317 1.224 4.473 1.00 93.31 308 ARG A O 1
ATOM 2400 N N . GLY A 1 309 ? 14.962 0.212 6.438 1.00 93.94 309 GLY A N 1
ATOM 2401 C CA . GLY A 1 309 ? 16.104 0.830 7.113 1.00 93.94 309 GLY A CA 1
ATOM 2402 C C . GLY A 1 309 ? 17.455 0.490 6.483 1.00 93.94 309 GLY A C 1
ATOM 2403 O O . GLY A 1 309 ? 18.294 1.375 6.298 1.00 93.94 309 GLY A O 1
ATOM 2404 N N . GLN A 1 310 ? 17.644 -0.765 6.070 1.00 95.44 310 GLN A N 1
ATOM 2405 C CA . GLN A 1 310 ? 18.872 -1.198 5.394 1.00 95.44 310 GLN A CA 1
ATOM 2406 C C . GLN A 1 310 ? 18.982 -0.575 3.996 1.00 95.44 310 GLN A C 1
ATOM 2408 O O . GLN A 1 310 ? 20.043 -0.072 3.622 1.00 95.44 310 GLN A O 1
ATOM 2413 N N . ALA A 1 311 ? 17.871 -0.538 3.254 1.00 96.75 311 ALA A N 1
ATOM 2414 C CA . ALA A 1 311 ? 17.791 0.091 1.938 1.00 96.75 311 ALA A CA 1
ATOM 2415 C C . ALA A 1 311 ? 18.177 1.589 1.974 1.00 96.75 311 ALA A C 1
ATOM 2417 O O . ALA A 1 311 ? 18.970 2.048 1.146 1.00 96.75 311 ALA A O 1
ATOM 2418 N N . VAL A 1 312 ? 17.687 2.340 2.971 1.00 95.75 312 VAL A N 1
ATOM 2419 C CA . VAL A 1 312 ? 18.004 3.769 3.165 1.00 95.75 312 VAL A CA 1
ATOM 2420 C C . VAL A 1 312 ? 19.490 4.003 3.449 1.00 95.75 312 VAL A C 1
ATOM 2422 O O . VAL A 1 312 ? 20.095 4.880 2.827 1.00 95.75 312 VAL A O 1
ATOM 2425 N N . GLU A 1 313 ? 20.103 3.235 4.354 1.00 95.69 313 GLU A N 1
ATOM 2426 C CA . GLU A 1 313 ? 21.524 3.415 4.694 1.00 95.69 313 GLU A CA 1
ATOM 2427 C C . GLU A 1 313 ? 22.462 2.983 3.550 1.00 95.69 313 GLU A C 1
ATOM 2429 O O . GLU A 1 313 ? 23.490 3.626 3.319 1.00 95.69 313 GLU A O 1
ATOM 2434 N N . ILE A 1 314 ? 22.090 1.967 2.761 1.00 95.38 314 ILE A N 1
ATOM 2435 C CA . ILE A 1 314 ? 22.833 1.576 1.551 1.00 95.38 314 ILE A CA 1
ATOM 2436 C C . ILE A 1 314 ? 22.807 2.698 0.498 1.00 95.38 314 ILE A C 1
ATOM 2438 O O . ILE A 1 314 ? 23.865 3.074 -0.017 1.00 95.38 314 ILE A O 1
ATOM 2442 N N . LEU A 1 315 ? 21.634 3.281 0.208 1.00 94.62 315 LEU A N 1
ATOM 2443 C CA . LEU A 1 315 ? 21.517 4.410 -0.728 1.00 94.62 315 LEU A CA 1
ATOM 2444 C C . LEU A 1 315 ? 22.281 5.649 -0.242 1.00 94.62 315 LEU A C 1
ATOM 2446 O O . LEU A 1 315 ? 22.993 6.281 -1.022 1.00 94.62 315 LEU A O 1
ATOM 2450 N N . LYS A 1 316 ? 22.189 5.972 1.050 1.00 93.00 316 LYS A N 1
ATOM 2451 C CA . LYS A 1 316 ? 22.935 7.072 1.678 1.00 93.00 316 LYS A CA 1
ATOM 2452 C C . LYS A 1 316 ? 24.444 6.924 1.470 1.00 93.00 316 LYS A C 1
ATOM 2454 O O . LYS A 1 316 ? 25.093 7.858 1.004 1.00 93.00 316 LYS A O 1
ATOM 2459 N N . LYS A 1 317 ? 24.990 5.730 1.714 1.00 91.50 317 LYS A N 1
ATOM 2460 C CA . LYS A 1 317 ? 26.410 5.419 1.489 1.00 91.50 317 LYS A CA 1
ATOM 2461 C C . LYS A 1 317 ? 26.809 5.508 0.006 1.00 91.50 317 LYS A C 1
ATOM 2463 O O . LYS A 1 317 ? 27.926 5.933 -0.299 1.00 91.50 317 LYS A O 1
ATOM 2468 N N . LEU A 1 318 ? 25.916 5.173 -0.933 1.00 91.31 318 LEU A N 1
ATOM 2469 C CA . LEU A 1 318 ? 26.150 5.398 -2.369 1.00 91.31 318 LEU A CA 1
ATOM 2470 C C . LEU A 1 318 ? 26.218 6.902 -2.710 1.00 91.31 318 LEU A C 1
ATOM 2472 O O . LEU A 1 318 ? 27.123 7.321 -3.433 1.00 91.31 318 LEU A O 1
ATOM 2476 N N . ILE A 1 319 ? 25.322 7.725 -2.151 1.00 89.06 319 ILE A N 1
ATOM 2477 C CA . ILE A 1 319 ? 25.340 9.193 -2.313 1.00 89.06 319 ILE A CA 1
ATOM 2478 C C . ILE A 1 319 ? 26.642 9.784 -1.746 1.00 89.06 319 ILE A C 1
ATOM 2480 O O . ILE A 1 319 ? 27.330 10.541 -2.432 1.00 89.06 319 ILE A O 1
ATOM 2484 N N . GLU A 1 320 ? 27.015 9.411 -0.519 1.00 87.81 320 GLU A N 1
ATOM 2485 C CA . GLU A 1 320 ? 28.235 9.875 0.155 1.00 87.81 320 GLU A CA 1
ATOM 2486 C C . GLU A 1 320 ? 29.503 9.522 -0.640 1.00 87.81 320 GLU A C 1
ATOM 2488 O O . GLU A 1 320 ? 30.309 10.404 -0.946 1.00 87.81 320 GLU A O 1
ATOM 2493 N N . THR A 1 321 ? 29.664 8.259 -1.046 1.00 83.88 321 THR A N 1
ATOM 2494 C CA . THR A 1 321 ? 30.851 7.811 -1.801 1.00 83.88 321 THR A CA 1
ATOM 2495 C C . THR A 1 321 ? 30.955 8.442 -3.190 1.00 83.88 321 THR A C 1
ATOM 2497 O O . THR A 1 321 ? 32.052 8.827 -3.604 1.00 83.88 321 THR A O 1
ATOM 2500 N N . THR A 1 322 ? 29.829 8.638 -3.884 1.00 80.62 322 THR A N 1
ATOM 2501 C CA . THR A 1 322 ? 29.815 9.314 -5.191 1.00 80.62 322 THR A CA 1
ATOM 2502 C C . THR A 1 322 ? 30.196 10.793 -5.062 1.00 80.62 322 THR A C 1
ATOM 2504 O O . THR A 1 322 ? 30.997 11.294 -5.850 1.00 80.62 322 THR A O 1
ATOM 2507 N N . ASN A 1 323 ? 29.711 11.486 -4.023 1.00 74.81 323 ASN A N 1
ATOM 2508 C CA . ASN A 1 323 ? 30.093 12.875 -3.733 1.00 74.81 323 ASN A CA 1
ATOM 2509 C C . ASN A 1 323 ? 31.584 13.027 -3.375 1.00 74.81 323 ASN A C 1
ATOM 2511 O O . ASN A 1 323 ? 32.169 14.083 -3.610 1.00 74.81 323 ASN A O 1
ATOM 2515 N N . MET A 1 324 ? 32.219 11.973 -2.853 1.00 69.75 324 MET A N 1
ATOM 2516 C CA . MET A 1 324 ? 33.669 11.916 -2.617 1.00 69.75 324 MET A CA 1
ATOM 2517 C C . MET A 1 324 ? 34.493 11.608 -3.884 1.00 69.75 324 MET A C 1
ATOM 2519 O O . MET A 1 324 ? 35.711 11.453 -3.797 1.00 69.75 324 MET A O 1
ATOM 2523 N N . GLY A 1 325 ? 33.861 11.519 -5.060 1.00 61.31 325 GLY A N 1
ATOM 2524 C CA . GLY A 1 325 ? 34.533 11.262 -6.336 1.00 61.31 325 GLY A CA 1
ATOM 2525 C C . GLY A 1 325 ? 34.938 9.802 -6.562 1.00 61.31 325 GLY A C 1
ATOM 2526 O O . GLY A 1 325 ? 35.723 9.530 -7.470 1.00 61.31 325 GLY A O 1
ATOM 2527 N N . GLN A 1 326 ? 34.424 8.857 -5.766 1.00 62.12 326 GLN A N 1
ATOM 2528 C CA . GLN A 1 326 ? 34.603 7.430 -6.041 1.00 62.12 326 GLN A CA 1
ATOM 2529 C C . GLN A 1 326 ? 33.723 7.029 -7.234 1.00 62.12 326 GLN A C 1
ATOM 2531 O O . GLN A 1 326 ? 32.535 7.351 -7.273 1.00 62.12 326 GLN A O 1
ATOM 2536 N N . GLN A 1 327 ? 34.296 6.326 -8.216 1.00 60.12 327 GLN A N 1
ATOM 2537 C CA . GLN A 1 327 ? 33.602 5.904 -9.443 1.00 60.12 327 GLN A CA 1
ATOM 2538 C C . GLN A 1 327 ? 32.695 4.681 -9.210 1.00 60.12 327 GLN A C 1
ATOM 2540 O O . GLN A 1 327 ? 32.830 3.654 -9.868 1.00 60.12 327 GLN A O 1
ATOM 2545 N N . ASN A 1 328 ? 31.752 4.798 -8.273 1.00 64.56 328 ASN A N 1
ATOM 2546 C CA . ASN A 1 328 ? 30.812 3.723 -7.939 1.00 64.56 328 ASN A CA 1
ATOM 2547 C C . ASN A 1 328 ? 29.598 3.690 -8.892 1.00 64.56 328 ASN A C 1
ATOM 2549 O O . ASN A 1 328 ? 28.899 2.682 -8.948 1.00 64.56 328 ASN A O 1
ATOM 2553 N N . MET A 1 329 ? 29.408 4.751 -9.694 1.00 77.44 329 MET A N 1
ATOM 2554 C CA . MET A 1 329 ? 28.373 4.902 -10.734 1.00 77.44 329 MET A CA 1
ATOM 2555 C C . MET A 1 329 ? 28.657 4.071 -11.998 1.00 77.44 329 MET A C 1
ATOM 2557 O O . MET A 1 329 ? 28.607 4.580 -13.114 1.00 77.44 329 MET A O 1
ATOM 2561 N N . ASN A 1 330 ? 29.003 2.797 -11.816 1.00 80.69 330 ASN A N 1
ATOM 2562 C CA . ASN A 1 330 ? 29.196 1.834 -12.895 1.00 80.69 330 ASN A CA 1
ATOM 2563 C C . ASN A 1 330 ? 27.994 0.875 -12.968 1.00 80.69 330 ASN A C 1
ATOM 2565 O O . ASN A 1 330 ? 27.571 0.331 -11.943 1.00 80.69 330 ASN A O 1
ATOM 2569 N N . VAL A 1 331 ? 27.477 0.670 -14.183 1.00 89.81 331 VAL A N 1
ATOM 2570 C CA . VAL A 1 331 ? 26.340 -0.202 -14.507 1.00 89.81 331 VAL A CA 1
ATOM 2571 C C . VAL A 1 331 ? 26.652 -1.248 -15.595 1.00 89.81 331 VAL A C 1
ATOM 2573 O O . VAL A 1 331 ? 25.789 -1.594 -16.398 1.00 89.81 331 VAL A O 1
ATOM 2576 N N . ASP A 1 332 ? 27.880 -1.784 -15.603 1.00 89.62 332 ASP A N 1
ATOM 2577 C CA . ASP A 1 332 ? 28.342 -2.872 -16.495 1.00 89.62 332 ASP A CA 1
ATOM 2578 C C . ASP A 1 332 ? 27.454 -4.135 -16.507 1.00 89.62 332 ASP A C 1
ATOM 2580 O O . ASP A 1 332 ? 27.544 -4.943 -17.431 1.00 89.62 332 ASP A O 1
ATOM 2584 N N . LEU A 1 333 ? 26.604 -4.326 -15.493 1.00 94.19 333 LEU A N 1
ATOM 2585 C CA . LEU A 1 333 ? 25.682 -5.458 -15.378 1.00 94.19 333 LEU A CA 1
ATOM 2586 C C . LEU A 1 333 ? 24.217 -4.983 -15.431 1.00 94.19 333 LEU A C 1
ATOM 2588 O O . LEU A 1 333 ? 23.926 -3.907 -14.895 1.00 94.19 333 LEU A O 1
ATOM 2592 N N . PRO A 1 334 ? 23.288 -5.781 -15.994 1.00 96.50 334 PRO A N 1
ATOM 2593 C CA . PRO A 1 334 ? 21.852 -5.479 -15.993 1.00 96.50 334 PRO A CA 1
ATOM 2594 C C . PRO A 1 334 ? 21.327 -5.311 -14.567 1.00 96.50 334 PRO A C 1
ATOM 2596 O O . PRO A 1 334 ? 21.828 -5.958 -13.653 1.00 96.50 334 PRO A O 1
ATOM 2599 N N . PHE A 1 335 ? 20.357 -4.429 -14.332 1.00 96.75 335 PHE A N 1
ATOM 2600 C CA . PHE A 1 335 ? 19.910 -4.092 -12.974 1.00 96.75 335 PHE A CA 1
ATOM 2601 C C . PHE A 1 335 ? 18.443 -3.664 -12.920 1.00 96.75 335 PHE A C 1
ATOM 2603 O O . PHE A 1 335 ? 17.879 -3.262 -13.934 1.00 96.75 335 PHE A O 1
ATOM 2610 N N . MET A 1 336 ? 17.849 -3.711 -11.725 1.00 96.94 336 MET A N 1
ATOM 2611 C CA . MET A 1 336 ? 16.538 -3.112 -11.434 1.00 96.94 336 MET A CA 1
ATOM 2612 C C . MET A 1 336 ? 16.731 -1.745 -10.773 1.00 96.94 336 MET A C 1
ATOM 2614 O O . MET A 1 336 ? 17.649 -1.586 -9.968 1.00 96.94 336 MET A O 1
ATOM 2618 N N . LEU A 1 337 ? 15.876 -0.758 -11.057 1.00 96.94 337 LEU A N 1
ATOM 2619 C CA . LEU A 1 337 ? 15.926 0.531 -10.351 1.00 96.94 337 LEU A CA 1
ATOM 2620 C C . LEU A 1 337 ? 15.444 0.391 -8.899 1.00 96.94 337 LEU A C 1
ATOM 2622 O O . LEU A 1 337 ? 14.544 -0.407 -8.668 1.00 96.94 337 LEU A O 1
ATOM 2626 N N . PRO A 1 338 ? 15.966 1.174 -7.934 1.00 96.38 338 PRO A N 1
ATOM 2627 C CA . PRO A 1 338 ? 15.706 0.997 -6.501 1.00 96.38 338 PRO A CA 1
ATOM 2628 C C . PRO A 1 338 ? 14.239 0.874 -6.064 1.00 96.38 338 PRO A C 1
ATOM 2630 O O . PRO A 1 338 ? 13.975 0.194 -5.076 1.00 96.38 338 PRO A O 1
ATOM 2633 N N . VAL A 1 339 ? 13.300 1.530 -6.761 1.00 92.88 339 VAL A N 1
ATOM 2634 C CA . VAL A 1 339 ? 11.852 1.407 -6.512 1.00 92.88 339 VAL A CA 1
ATOM 2635 C C . VAL A 1 339 ? 11.067 1.257 -7.833 1.00 92.88 339 VAL A C 1
ATOM 2637 O O . VAL A 1 339 ? 11.415 1.935 -8.809 1.00 92.88 339 VAL A O 1
ATOM 2640 N N . PRO A 1 340 ? 10.005 0.422 -7.897 1.00 90.06 340 PRO A N 1
ATOM 2641 C CA . PRO A 1 340 ? 9.273 0.122 -9.140 1.00 90.06 340 PRO A CA 1
ATOM 2642 C C . PRO A 1 340 ? 8.697 1.335 -9.889 1.00 90.06 340 PRO A C 1
ATOM 2644 O O . PRO A 1 340 ? 8.581 1.336 -11.116 1.00 90.06 340 PRO A O 1
ATOM 2647 N N . GLU A 1 341 ? 8.359 2.421 -9.189 1.00 85.56 341 GLU A N 1
ATOM 2648 C CA . GLU A 1 341 ? 7.830 3.648 -9.800 1.00 85.56 341 GLU A CA 1
ATOM 2649 C C . GLU A 1 341 ? 8.814 4.320 -10.772 1.00 85.56 341 GLU A C 1
ATOM 2651 O O . GLU A 1 341 ? 8.396 5.129 -11.612 1.00 85.56 341 GLU A O 1
ATOM 2656 N N . GLN A 1 342 ? 10.110 4.011 -10.666 1.00 91.31 342 GLN A N 1
ATOM 2657 C CA . GLN A 1 342 ? 11.162 4.594 -11.496 1.00 91.31 342 GLN A CA 1
ATOM 2658 C C . GLN A 1 342 ? 11.293 3.924 -12.868 1.00 91.31 342 GLN A C 1
ATOM 2660 O O . GLN A 1 342 ? 11.725 4.594 -13.808 1.00 91.31 342 GLN A O 1
ATOM 2665 N N . ASP A 1 343 ? 10.859 2.669 -13.027 1.00 90.38 343 ASP A N 1
ATOM 2666 C CA . ASP A 1 343 ? 11.073 1.874 -14.251 1.00 90.38 343 ASP A CA 1
ATOM 2667 C C . ASP A 1 343 ? 10.457 2.502 -15.504 1.00 90.38 343 ASP A C 1
ATOM 2669 O O . ASP A 1 343 ? 10.920 2.286 -16.619 1.00 90.38 343 ASP A O 1
ATOM 2673 N N . LYS A 1 344 ? 9.427 3.334 -15.329 1.00 86.25 344 LYS A N 1
ATOM 2674 C CA . LYS A 1 344 ? 8.698 4.005 -16.417 1.00 86.25 344 LYS A CA 1
ATOM 2675 C C . LYS A 1 344 ? 9.339 5.331 -16.852 1.00 86.25 344 LYS A C 1
ATOM 2677 O O . LYS A 1 344 ? 8.719 6.086 -17.603 1.00 86.25 344 LYS A O 1
ATOM 2682 N N . VAL A 1 345 ? 10.543 5.653 -16.371 1.00 84.50 345 VAL A N 1
ATOM 2683 C CA . VAL A 1 345 ? 11.221 6.932 -16.625 1.00 84.50 345 VAL A CA 1
ATOM 2684 C C . VAL A 1 345 ? 12.441 6.735 -17.527 1.00 84.50 345 VAL A C 1
ATOM 2686 O O . VAL A 1 345 ? 13.475 6.261 -17.079 1.00 84.50 345 VAL A O 1
ATOM 2689 N N . ALA A 1 346 ? 12.330 7.141 -18.793 1.00 87.31 346 ALA A N 1
ATOM 2690 C CA . ALA A 1 346 ? 13.435 7.105 -19.757 1.00 87.31 346 ALA A CA 1
ATOM 2691 C C . ALA A 1 346 ? 14.624 8.006 -19.358 1.00 87.31 346 ALA A C 1
ATOM 2693 O O . ALA A 1 346 ? 14.445 9.008 -18.654 1.00 87.31 346 ALA A O 1
ATOM 2694 N N . ILE A 1 347 ? 15.809 7.685 -19.882 1.00 87.38 347 ILE A N 1
ATOM 2695 C CA . ILE A 1 347 ? 16.998 8.551 -19.856 1.00 87.38 347 ILE A CA 1
ATOM 2696 C C . ILE A 1 347 ? 16.810 9.691 -20.873 1.00 87.38 347 ILE A C 1
ATOM 2698 O O . ILE A 1 347 ? 16.313 9.480 -21.979 1.00 87.38 347 ILE A O 1
ATOM 2702 N N . LYS A 1 348 ? 17.170 10.918 -20.484 1.00 86.62 348 LYS A N 1
ATOM 2703 C CA . LYS A 1 348 ? 17.130 12.143 -21.311 1.00 86.62 348 LYS A CA 1
ATOM 2704 C C . LYS A 1 348 ? 18.390 13.003 -21.155 1.00 86.62 348 LYS A C 1
ATOM 2706 O O . LYS A 1 348 ? 18.639 13.871 -21.989 1.00 86.62 348 LYS A O 1
ATOM 2711 N N . THR A 1 349 ? 19.155 12.804 -20.083 1.00 86.19 349 THR A N 1
ATOM 2712 C CA . THR A 1 349 ? 20.457 13.427 -19.819 1.00 86.19 349 THR A CA 1
ATOM 2713 C C . THR A 1 349 ? 21.572 12.373 -19.801 1.00 86.19 349 THR A C 1
ATOM 2715 O O . THR A 1 349 ? 21.372 11.232 -20.204 1.00 86.19 349 THR A O 1
ATOM 2718 N N . GLU A 1 350 ? 22.786 12.743 -19.387 1.00 88.19 350 GLU A N 1
ATOM 2719 C CA . GLU A 1 350 ? 23.881 11.778 -19.229 1.00 88.19 350 GLU A CA 1
ATOM 2720 C C . GLU A 1 350 ? 23.525 10.712 -18.182 1.00 88.19 350 GLU A C 1
ATOM 2722 O O . GLU A 1 350 ? 23.113 11.051 -17.071 1.00 88.19 350 GLU A O 1
ATOM 2727 N N . LEU A 1 351 ? 23.791 9.440 -18.495 1.00 89.31 351 LEU A N 1
ATOM 2728 C CA . LEU A 1 351 ? 23.511 8.281 -17.638 1.00 89.31 351 LEU A CA 1
ATOM 2729 C C . LEU A 1 351 ? 23.890 8.500 -16.162 1.00 89.31 351 LEU A C 1
ATOM 2731 O O . LEU A 1 351 ? 23.072 8.267 -15.282 1.00 89.31 351 LEU A O 1
ATOM 2735 N N . ASN A 1 352 ? 25.080 9.032 -15.870 1.00 88.50 352 ASN A N 1
ATOM 2736 C CA . ASN A 1 352 ? 25.526 9.268 -14.488 1.00 88.50 352 ASN A CA 1
ATOM 2737 C C . ASN A 1 352 ? 24.688 10.324 -13.739 1.00 88.50 352 ASN A C 1
ATOM 2739 O O . ASN A 1 352 ? 24.510 10.217 -12.525 1.00 88.50 352 ASN A O 1
ATOM 2743 N N . LYS A 1 353 ? 24.161 11.336 -14.444 1.00 87.12 353 LYS A N 1
ATOM 2744 C CA . LYS A 1 353 ? 23.247 12.339 -13.871 1.00 87.12 353 LYS A CA 1
ATOM 2745 C C . LYS A 1 353 ? 21.879 11.715 -13.614 1.00 87.12 353 LYS A C 1
ATOM 2747 O O . LYS A 1 353 ? 21.341 11.881 -12.521 1.00 87.12 353 LYS A O 1
ATOM 2752 N N . TRP A 1 354 ? 21.366 10.942 -14.571 1.00 90.75 354 TRP A N 1
ATOM 2753 C CA . TRP A 1 354 ? 20.112 10.206 -14.427 1.00 90.75 354 TRP A CA 1
ATOM 2754 C C . TRP A 1 354 ? 20.172 9.193 -13.271 1.00 90.75 354 TRP A C 1
ATOM 2756 O O . TRP A 1 354 ? 19.308 9.220 -12.398 1.00 90.75 354 TRP A O 1
ATOM 2766 N N . LEU A 1 355 ? 21.237 8.387 -13.175 1.00 92.12 355 LEU A N 1
ATOM 2767 C CA . LEU A 1 355 ? 21.471 7.462 -12.059 1.00 92.12 355 LEU A CA 1
ATOM 2768 C C . LEU A 1 355 ? 21.512 8.200 -10.715 1.00 92.12 355 LEU A C 1
ATOM 2770 O O . LEU A 1 355 ? 20.895 7.741 -9.760 1.00 92.12 355 LEU A O 1
ATOM 2774 N N . MET A 1 356 ? 22.162 9.369 -10.629 1.00 89.38 356 MET A N 1
ATOM 2775 C CA . MET A 1 356 ? 22.166 10.169 -9.395 1.00 89.38 356 MET A CA 1
ATOM 2776 C C . MET A 1 356 ? 20.759 10.659 -9.023 1.00 89.38 356 MET A C 1
ATOM 2778 O O . MET A 1 356 ? 20.374 10.584 -7.856 1.00 89.38 356 MET A O 1
ATOM 2782 N N . VAL A 1 357 ? 19.964 11.099 -10.007 1.00 89.44 357 VAL A N 1
ATOM 2783 C CA . VAL A 1 357 ? 18.548 11.440 -9.799 1.00 89.44 357 VAL A CA 1
ATOM 2784 C C . VAL A 1 357 ? 17.780 10.232 -9.261 1.00 89.44 357 VAL A C 1
ATOM 2786 O O . VAL A 1 357 ? 17.071 10.385 -8.270 1.00 89.44 357 VAL A O 1
ATOM 2789 N N . LYS A 1 358 ? 17.957 9.032 -9.838 1.00 92.75 358 LYS A N 1
ATOM 2790 C CA . LYS A 1 358 ? 17.314 7.799 -9.348 1.00 92.75 358 LYS A CA 1
ATOM 2791 C C . LYS A 1 358 ? 17.729 7.459 -7.907 1.00 92.75 358 LYS A C 1
ATOM 2793 O O . LYS A 1 358 ? 16.853 7.144 -7.102 1.00 92.75 358 LYS A O 1
ATOM 2798 N N . THR A 1 359 ? 19.015 7.585 -7.561 1.00 93.00 359 THR A N 1
ATOM 2799 C CA . THR A 1 359 ? 19.537 7.342 -6.202 1.00 93.00 359 THR A CA 1
ATOM 2800 C C . THR A 1 359 ? 18.911 8.279 -5.169 1.00 93.00 359 THR A C 1
ATOM 2802 O O . THR A 1 359 ? 18.396 7.817 -4.152 1.00 93.00 359 THR A O 1
ATOM 2805 N N . VAL A 1 360 ? 18.948 9.596 -5.412 1.00 89.62 360 VAL A N 1
ATOM 2806 C CA . VAL A 1 360 ? 18.444 10.606 -4.461 1.00 89.62 360 VAL A CA 1
ATOM 2807 C C . VAL A 1 360 ? 16.925 10.516 -4.322 1.00 89.62 360 VAL A C 1
ATOM 2809 O O . VAL A 1 360 ? 16.404 10.585 -3.213 1.00 89.62 360 VAL A O 1
ATOM 2812 N N . GLU A 1 361 ? 16.220 10.307 -5.433 1.00 89.31 361 GLU A N 1
ATOM 2813 C CA . GLU A 1 361 ? 14.776 10.080 -5.455 1.00 89.31 361 GLU A CA 1
ATOM 2814 C C . GLU A 1 361 ? 14.367 8.877 -4.599 1.00 89.31 361 GLU A C 1
ATOM 2816 O O . GLU A 1 361 ? 13.525 9.013 -3.712 1.00 89.31 361 GLU A O 1
ATOM 2821 N N . ALA A 1 362 ? 14.991 7.718 -4.824 1.00 92.62 362 ALA A N 1
ATOM 2822 C CA . ALA A 1 362 ? 14.706 6.519 -4.048 1.00 92.62 362 ALA A CA 1
ATOM 2823 C C . ALA A 1 362 ? 15.045 6.715 -2.566 1.00 92.62 362 ALA A C 1
ATOM 2825 O O . ALA A 1 362 ? 14.281 6.293 -1.704 1.00 92.62 362 ALA A O 1
ATOM 2826 N N . TRP A 1 363 ? 16.141 7.412 -2.251 1.00 93.00 363 TRP A N 1
ATOM 2827 C CA . TRP A 1 363 ? 16.524 7.679 -0.866 1.00 93.00 363 TRP A CA 1
ATOM 2828 C C . TRP A 1 363 ? 15.481 8.527 -0.131 1.00 93.00 363 TRP A C 1
ATOM 2830 O O . TRP A 1 363 ? 15.143 8.202 1.001 1.00 93.00 363 TRP A O 1
ATOM 2840 N N . ILE A 1 364 ? 14.916 9.558 -0.770 1.00 87.25 364 ILE A N 1
ATOM 2841 C CA . ILE A 1 364 ? 13.846 10.379 -0.177 1.00 87.25 364 ILE A CA 1
ATOM 2842 C C . ILE A 1 364 ? 12.575 9.543 0.038 1.00 87.25 364 ILE A C 1
ATOM 2844 O O . ILE A 1 364 ? 12.016 9.555 1.132 1.00 87.25 364 ILE A O 1
ATOM 2848 N N . LEU A 1 365 ? 12.139 8.792 -0.981 1.00 86.38 365 LEU A N 1
ATOM 2849 C CA . LEU A 1 365 ? 10.919 7.972 -0.926 1.00 86.38 365 LEU A CA 1
ATOM 2850 C C . LEU A 1 365 ? 11.011 6.842 0.114 1.00 86.38 365 LEU A C 1
ATOM 2852 O O . LEU A 1 365 ? 10.031 6.542 0.794 1.00 86.38 365 LEU A O 1
ATOM 2856 N N . LEU A 1 366 ? 12.192 6.235 0.260 1.00 90.31 366 LEU A N 1
ATOM 2857 C CA . LEU A 1 366 ? 12.456 5.190 1.249 1.00 90.31 366 LEU A CA 1
ATOM 2858 C C . LEU A 1 366 ? 12.803 5.751 2.632 1.00 90.31 366 LEU A C 1
ATOM 2860 O O . LEU A 1 366 ? 12.649 5.041 3.621 1.00 90.31 366 LEU A O 1
ATOM 2864 N N . LYS A 1 367 ? 13.209 7.015 2.759 1.00 88.88 367 LYS A N 1
ATOM 2865 C CA . LYS A 1 367 ? 13.434 7.641 4.066 1.00 88.88 367 LYS A CA 1
ATOM 2866 C C . LYS A 1 367 ? 12.143 8.183 4.668 1.00 88.88 367 LYS A C 1
ATOM 2868 O O . LYS A 1 367 ? 11.801 7.814 5.781 1.00 88.88 367 LYS A O 1
ATOM 2873 N N . ASP A 1 368 ? 11.369 8.979 3.942 1.00 81.88 368 ASP A N 1
ATOM 2874 C CA . ASP A 1 368 ? 10.210 9.660 4.526 1.00 81.88 368 ASP A CA 1
ATOM 2875 C C . ASP A 1 368 ? 8.885 8.938 4.211 1.00 81.88 368 ASP A C 1
ATOM 2877 O O . ASP A 1 368 ? 8.680 8.416 3.116 1.00 81.88 368 ASP A O 1
ATOM 2881 N N . TRP A 1 369 ? 7.948 8.908 5.165 1.00 70.00 369 TRP A N 1
ATOM 2882 C CA . TRP A 1 369 ? 6.580 8.390 4.947 1.00 70.00 369 TRP A CA 1
ATOM 2883 C C . TRP A 1 369 ? 5.811 9.187 3.909 1.00 70.00 369 TRP A C 1
ATOM 2885 O O . TRP A 1 369 ? 5.075 8.660 3.080 1.00 70.00 369 TRP A O 1
ATOM 2895 N N . THR A 1 370 ? 5.977 10.497 4.015 1.00 71.62 370 THR A N 1
ATOM 2896 C CA . THR A 1 370 ? 5.463 11.502 3.107 1.00 71.62 370 THR A CA 1
ATOM 2897 C C . THR A 1 370 ? 6.494 12.615 3.086 1.00 71.62 370 THR A C 1
ATOM 2899 O O . THR A 1 370 ? 7.085 12.945 4.117 1.00 71.62 370 THR A O 1
ATOM 2902 N N . THR A 1 371 ? 6.675 13.266 1.945 1.00 68.81 371 THR A N 1
ATOM 2903 C CA . THR A 1 371 ? 7.629 14.379 1.838 1.00 68.81 371 THR A CA 1
ATOM 2904 C C . THR A 1 371 ? 7.201 15.644 2.581 1.00 68.81 371 THR A C 1
ATOM 2906 O O . THR A 1 371 ? 7.949 16.614 2.661 1.00 68.81 371 THR A O 1
ATOM 2909 N N . TYR A 1 372 ? 5.997 15.649 3.157 1.00 66.94 372 TYR A N 1
ATOM 2910 C CA . TYR A 1 372 ? 5.587 16.655 4.129 1.00 66.94 372 TYR A CA 1
ATOM 2911 C C . TYR A 1 372 ? 6.435 16.578 5.412 1.00 66.94 372 TYR A C 1
ATOM 2913 O O . TYR A 1 372 ? 6.827 17.612 5.957 1.00 66.94 372 TYR A O 1
ATOM 2921 N N . LEU A 1 373 ? 6.771 15.358 5.850 1.00 68.88 373 LEU A N 1
ATOM 2922 C CA . LEU A 1 373 ? 7.586 15.101 7.041 1.00 68.88 373 LEU A CA 1
ATOM 2923 C C . LEU A 1 373 ? 9.098 15.216 6.781 1.00 68.88 373 LEU A C 1
ATOM 2925 O O . LEU A 1 373 ? 9.866 15.258 7.739 1.00 68.88 373 LEU A O 1
ATOM 2929 N N . SER A 1 374 ? 9.524 15.339 5.516 1.00 75.94 374 SER A N 1
ATOM 2930 C CA . SER A 1 374 ? 10.926 15.544 5.134 1.00 75.94 374 SER A CA 1
ATOM 2931 C C . SER A 1 374 ? 11.577 16.697 5.897 1.00 75.94 374 SER A C 1
ATOM 2933 O O . SER A 1 374 ? 10.994 17.780 6.039 1.00 75.94 374 SER A O 1
ATOM 2935 N N . GLY A 1 375 ? 12.817 16.489 6.339 1.00 77.88 375 GLY A N 1
ATOM 2936 C CA . GLY A 1 375 ? 13.614 17.491 7.039 1.00 77.88 375 GLY A CA 1
ATOM 2937 C C . GLY A 1 375 ? 14.173 18.601 6.130 1.00 77.88 375 GLY A C 1
ATOM 2938 O O . GLY A 1 375 ? 14.003 18.586 4.908 1.00 77.88 375 GLY A O 1
ATOM 2939 N N . PRO A 1 376 ? 14.860 19.612 6.699 1.00 79.06 376 PRO A N 1
ATOM 2940 C CA . PRO A 1 376 ? 15.386 20.747 5.933 1.00 79.06 376 PRO A CA 1
ATOM 2941 C C . PRO A 1 376 ? 16.490 20.404 4.919 1.00 79.06 376 PRO A C 1
ATOM 2943 O O . PRO A 1 376 ? 16.816 21.249 4.085 1.00 79.06 376 PRO A O 1
ATOM 2946 N N . GLN A 1 377 ? 17.112 19.223 5.009 1.00 79.56 377 GLN A N 1
ATOM 2947 C CA . GLN A 1 377 ? 18.116 18.768 4.038 1.00 79.56 377 GLN A CA 1
ATOM 2948 C C . GLN A 1 377 ? 17.434 18.074 2.856 1.00 79.56 377 GLN A C 1
ATOM 2950 O O . GLN A 1 377 ? 17.693 18.402 1.702 1.00 79.56 377 GLN A O 1
ATOM 2955 N N . GLU A 1 378 ? 16.492 17.191 3.164 1.00 81.31 378 GLU A N 1
ATOM 2956 C CA . GLU A 1 378 ? 15.652 16.439 2.238 1.00 81.31 378 GLU A CA 1
ATOM 2957 C C . GLU A 1 378 ? 14.824 17.391 1.368 1.00 81.31 378 GLU A C 1
ATOM 2959 O O . GLU A 1 378 ? 14.815 17.258 0.148 1.00 81.31 378 GLU A O 1
ATOM 2964 N N . ARG A 1 379 ? 14.228 18.436 1.965 1.00 75.56 379 ARG A N 1
ATOM 2965 C CA . ARG A 1 379 ? 13.503 19.488 1.227 1.00 75.56 379 ARG A CA 1
ATOM 2966 C C . ARG A 1 379 ? 14.363 20.175 0.170 1.00 75.56 379 ARG A C 1
ATOM 2968 O O . ARG A 1 379 ? 13.890 20.359 -0.942 1.00 75.56 379 ARG A O 1
ATOM 2975 N N . LYS A 1 380 ? 15.631 20.483 0.462 1.00 79.25 380 LYS A N 1
ATOM 2976 C CA . LYS A 1 380 ? 16.548 21.072 -0.534 1.00 79.25 380 LYS A CA 1
ATOM 2977 C C . LYS A 1 380 ? 16.851 20.114 -1.681 1.00 79.25 380 LYS A C 1
ATOM 2979 O O . LYS A 1 380 ? 17.035 20.559 -2.807 1.00 79.25 380 LYS A O 1
ATOM 2984 N N . LEU A 1 381 ? 16.913 18.810 -1.411 1.00 80.00 381 LEU A N 1
ATOM 2985 C CA . LEU A 1 381 ? 17.071 17.804 -2.462 1.00 80.00 381 LEU A CA 1
ATOM 2986 C C . LEU A 1 381 ? 15.800 17.709 -3.318 1.00 80.00 381 LEU A C 1
ATOM 2988 O O . LEU A 1 381 ? 15.910 17.671 -4.537 1.00 80.00 381 LEU A O 1
ATOM 2992 N N . ILE A 1 382 ? 14.609 17.770 -2.711 1.00 77.06 382 ILE A N 1
ATOM 2993 C CA . ILE A 1 382 ? 13.326 17.840 -3.432 1.00 77.06 382 ILE A CA 1
ATOM 2994 C C . ILE A 1 382 ? 13.254 19.105 -4.307 1.00 77.06 382 ILE A C 1
ATOM 2996 O O . ILE A 1 382 ? 12.924 18.995 -5.483 1.00 77.06 382 ILE A O 1
ATOM 3000 N N . GLU A 1 383 ? 13.628 20.276 -3.779 1.00 74.44 383 GLU A N 1
ATOM 3001 C CA . GLU A 1 383 ? 13.703 21.549 -4.523 1.00 74.44 383 GLU A CA 1
ATOM 3002 C C . GLU A 1 383 ? 14.688 21.473 -5.710 1.00 74.44 383 GLU A C 1
ATOM 3004 O O . GLU A 1 383 ? 14.413 22.012 -6.777 1.00 74.44 383 GLU A O 1
ATOM 3009 N N . VAL A 1 384 ? 15.821 20.772 -5.565 1.00 78.50 384 VAL A N 1
ATOM 3010 C CA . VAL A 1 384 ? 16.799 20.549 -6.654 1.00 78.50 384 VAL A CA 1
ATOM 3011 C C . VAL A 1 384 ? 16.299 19.546 -7.703 1.00 78.50 384 VAL A C 1
ATOM 3013 O O . VAL A 1 384 ? 16.678 19.636 -8.872 1.00 78.50 384 VAL A O 1
ATOM 3016 N N . LEU A 1 385 ? 15.455 18.591 -7.308 1.00 77.12 385 LEU A N 1
ATOM 3017 C CA . LEU A 1 385 ? 14.780 17.663 -8.220 1.00 77.12 385 LEU A CA 1
ATOM 3018 C C . LEU A 1 385 ? 13.576 18.310 -8.933 1.00 77.12 385 LEU A C 1
ATOM 3020 O O . LEU A 1 385 ? 13.092 17.783 -9.937 1.00 77.12 385 LEU A O 1
ATOM 3024 N N . GLU A 1 386 ? 13.084 19.447 -8.451 1.00 70.25 386 GLU A N 1
ATOM 3025 C CA . GLU A 1 386 ? 11.916 20.111 -9.014 1.00 70.25 386 GLU A CA 1
ATOM 3026 C C . GLU A 1 386 ? 12.168 20.630 -10.440 1.00 70.25 386 GLU A C 1
ATOM 3028 O O . GLU A 1 386 ? 13.233 21.141 -10.782 1.00 70.25 386 GLU A O 1
ATOM 3033 N N . GLY A 1 387 ? 11.180 20.453 -11.321 1.00 65.25 387 GLY A N 1
ATOM 3034 C CA . GLY A 1 387 ? 11.292 20.816 -12.738 1.00 65.25 387 GLY A CA 1
ATOM 3035 C C . GLY A 1 387 ? 12.187 19.896 -13.583 1.00 65.25 387 GLY A C 1
ATOM 3036 O O . GLY A 1 387 ? 12.203 20.044 -14.806 1.00 65.25 387 GLY A O 1
ATOM 3037 N N . ASN A 1 388 ? 12.886 18.919 -12.992 1.00 74.19 388 ASN A N 1
ATOM 3038 C CA . ASN A 1 388 ? 13.674 17.950 -13.750 1.00 74.19 388 ASN A CA 1
ATOM 3039 C C . ASN A 1 388 ? 12.744 16.958 -14.503 1.00 74.19 388 ASN A C 1
ATOM 3041 O O . ASN A 1 388 ? 11.942 16.263 -13.873 1.00 74.19 388 ASN A O 1
ATOM 3045 N N . PRO A 1 389 ? 12.845 16.836 -15.845 1.00 70.69 389 PRO A N 1
ATOM 3046 C CA . PRO A 1 389 ? 11.968 15.982 -16.654 1.00 70.69 389 PRO A CA 1
ATOM 3047 C C . PRO A 1 389 ? 12.232 14.468 -16.513 1.00 70.69 389 PRO A C 1
ATOM 3049 O O . PRO A 1 389 ? 11.571 13.679 -17.197 1.00 70.69 389 PRO A O 1
ATOM 3052 N N . GLU A 1 390 ? 13.196 14.061 -15.686 1.00 79.19 390 GLU A N 1
ATOM 3053 C CA . GLU A 1 390 ? 13.604 12.674 -15.399 1.00 79.19 390 GLU A CA 1
ATOM 3054 C C . GLU A 1 390 ? 13.242 12.228 -13.969 1.00 79.19 390 GLU A C 1
ATOM 3056 O O . GLU A 1 390 ? 13.623 11.145 -13.518 1.00 79.19 390 GLU A O 1
ATOM 3061 N N . VAL A 1 391 ? 12.495 13.051 -13.236 1.00 79.06 391 VAL A N 1
ATOM 3062 C CA . VAL A 1 391 ? 11.968 12.716 -11.909 1.00 79.06 391 VAL A CA 1
ATOM 3063 C C . VAL A 1 391 ? 10.652 11.946 -12.046 1.00 79.06 391 VAL A C 1
ATOM 3065 O O . VAL A 1 391 ? 9.846 12.197 -12.946 1.00 79.06 391 VAL A O 1
ATOM 3068 N N . SER A 1 392 ? 10.441 10.956 -11.180 1.00 70.81 392 SER A N 1
ATOM 3069 C CA . SER A 1 392 ? 9.250 10.110 -11.212 1.00 70.81 392 SER A CA 1
ATOM 3070 C C . SER A 1 392 ? 7.982 10.878 -10.820 1.00 70.81 392 SER A C 1
ATOM 3072 O O . SER A 1 392 ? 7.990 11.940 -10.188 1.00 70.81 392 SER A O 1
ATOM 3074 N N . LYS A 1 393 ? 6.834 10.297 -11.178 1.00 68.12 393 LYS A N 1
ATOM 3075 C CA . LYS A 1 393 ? 5.513 10.888 -10.923 1.00 68.12 393 LYS A CA 1
ATOM 3076 C C . LYS A 1 393 ? 5.172 11.002 -9.432 1.00 68.12 393 LYS A C 1
ATOM 3078 O O . LYS A 1 393 ? 4.304 11.800 -9.095 1.00 68.12 393 LYS A O 1
ATOM 3083 N N . ILE A 1 394 ? 5.791 10.207 -8.556 1.00 64.38 394 ILE A N 1
ATOM 3084 C CA . ILE A 1 394 ? 5.525 10.255 -7.110 1.00 64.38 394 ILE A CA 1
ATOM 3085 C C . ILE A 1 394 ? 6.274 11.428 -6.458 1.00 64.38 394 ILE A C 1
ATOM 3087 O O . ILE A 1 394 ? 5.661 12.233 -5.757 1.00 64.38 394 ILE A O 1
ATOM 3091 N N . THR A 1 395 ? 7.538 11.637 -6.819 1.00 67.19 395 THR A N 1
ATOM 3092 C CA . THR A 1 395 ? 8.369 12.762 -6.357 1.00 67.19 395 THR A CA 1
ATOM 3093 C C . THR A 1 395 ? 7.860 14.120 -6.858 1.00 67.19 395 THR A C 1
ATOM 3095 O O . THR A 1 395 ? 7.913 15.116 -6.138 1.00 67.19 395 THR A O 1
ATOM 3098 N N . SER A 1 396 ? 7.270 14.184 -8.057 1.00 65.19 396 SER A N 1
ATOM 3099 C CA . SER A 1 396 ? 6.649 15.429 -8.537 1.00 65.19 396 SER A CA 1
ATOM 3100 C C . SER A 1 396 ? 5.352 15.799 -7.800 1.00 65.19 396 SER A C 1
ATOM 3102 O O . SER A 1 396 ? 5.020 16.980 -7.705 1.00 65.19 396 SER A O 1
ATOM 3104 N N . ARG A 1 397 ? 4.621 14.834 -7.217 1.00 66.44 397 ARG A N 1
ATOM 3105 C CA . ARG A 1 397 ? 3.495 15.126 -6.298 1.00 66.44 397 ARG A CA 1
ATOM 3106 C C . ARG A 1 397 ? 3.989 15.663 -4.962 1.00 66.44 397 ARG A C 1
ATOM 3108 O O . ARG A 1 397 ? 3.372 16.563 -4.399 1.00 66.44 397 ARG A O 1
ATOM 3115 N N . ALA A 1 398 ? 5.088 15.095 -4.479 1.00 65.81 398 ALA A N 1
ATOM 3116 C CA . ALA A 1 398 ? 5.710 15.423 -3.208 1.00 65.81 398 ALA A CA 1
ATOM 3117 C C . ALA A 1 398 ? 6.064 16.916 -3.072 1.00 65.81 398 ALA A C 1
ATOM 3119 O O . ALA A 1 398 ? 5.707 17.524 -2.061 1.00 65.81 398 ALA A O 1
ATOM 3120 N N . SER A 1 399 ? 6.683 17.523 -4.095 1.00 65.06 399 SER A N 1
ATOM 3121 C CA . SER A 1 399 ? 6.914 18.980 -4.125 1.00 65.06 399 SER A CA 1
ATOM 3122 C C . SER A 1 399 ? 5.589 19.766 -4.155 1.00 65.06 399 SER A C 1
ATOM 3124 O O . SER A 1 399 ? 5.365 20.628 -3.307 1.00 65.06 399 SER A O 1
ATOM 3126 N N . ARG A 1 400 ? 4.640 19.411 -5.034 1.00 67.94 400 ARG A N 1
ATOM 3127 C CA . ARG A 1 400 ? 3.362 20.144 -5.181 1.00 67.94 400 ARG A CA 1
ATOM 3128 C C . ARG A 1 400 ? 2.530 20.208 -3.892 1.00 67.94 400 ARG A C 1
ATOM 3130 O O . ARG A 1 400 ? 1.835 21.194 -3.647 1.00 67.94 400 ARG A O 1
ATOM 3137 N N . ILE A 1 401 ? 2.587 19.169 -3.054 1.00 67.56 401 ILE A N 1
ATOM 3138 C CA . ILE A 1 401 ? 1.953 19.178 -1.723 1.00 67.56 401 ILE A CA 1
ATOM 3139 C C . ILE A 1 401 ? 2.619 20.226 -0.819 1.00 67.56 401 ILE A C 1
ATOM 3141 O O . ILE A 1 401 ? 1.919 20.983 -0.148 1.00 67.56 401 ILE A O 1
ATOM 3145 N N . TYR A 1 402 ? 3.950 20.314 -0.832 1.00 64.75 402 TYR A N 1
ATOM 3146 C CA . TYR A 1 402 ? 4.703 21.321 -0.085 1.00 64.75 402 TYR A CA 1
ATOM 3147 C C . TYR A 1 402 ? 4.425 22.749 -0.588 1.00 64.75 402 TYR A C 1
ATOM 3149 O O . TYR A 1 402 ? 4.160 23.629 0.232 1.00 64.75 402 TYR A O 1
ATOM 3157 N N . GLU A 1 403 ? 4.384 22.984 -1.906 1.00 67.44 403 GLU A N 1
ATOM 3158 C CA . GLU A 1 403 ? 3.961 24.273 -2.485 1.00 67.44 403 GLU A CA 1
ATOM 3159 C C . GLU A 1 403 ? 2.581 24.695 -1.957 1.00 67.44 403 GLU A C 1
ATOM 3161 O O . GLU A 1 403 ? 2.416 25.790 -1.417 1.00 67.44 403 GLU A O 1
ATOM 3166 N N . TYR A 1 404 ? 1.586 23.803 -2.046 1.00 69.69 404 TYR A N 1
ATOM 3167 C CA . TYR A 1 404 ? 0.221 24.080 -1.598 1.00 69.69 404 TYR A CA 1
ATOM 3168 C C . TYR A 1 404 ? 0.123 24.347 -0.090 1.00 69.69 404 TYR A C 1
ATOM 3170 O O . TYR A 1 404 ? -0.659 25.192 0.352 1.00 69.69 404 TYR A O 1
ATOM 3178 N N . LEU A 1 405 ? 0.904 23.638 0.726 1.00 66.38 405 LEU A N 1
ATOM 3179 C CA . LEU A 1 405 ? 0.916 23.849 2.172 1.00 66.38 405 LEU A CA 1
ATOM 3180 C C . LEU A 1 405 ? 1.549 25.191 2.565 1.00 66.38 405 LEU A C 1
ATOM 3182 O O . LEU A 1 405 ? 1.169 25.735 3.606 1.00 66.38 405 LEU A O 1
ATOM 3186 N N . ASN A 1 406 ? 2.426 25.746 1.725 1.00 66.50 406 ASN A N 1
ATOM 3187 C CA . ASN A 1 406 ? 3.050 27.056 1.910 1.00 66.50 406 ASN A CA 1
ATOM 3188 C C . ASN A 1 406 ? 2.298 28.218 1.227 1.00 66.50 406 ASN A C 1
ATOM 3190 O O . ASN A 1 406 ? 2.489 29.372 1.623 1.00 66.50 406 ASN A O 1
ATOM 3194 N N . ASP A 1 407 ? 1.415 27.951 0.256 1.00 66.81 407 ASP A N 1
ATOM 3195 C CA . ASP A 1 407 ? 0.501 28.961 -0.295 1.00 66.81 407 ASP A CA 1
ATOM 3196 C C . ASP A 1 407 ? -0.391 29.525 0.827 1.00 66.81 407 ASP A C 1
ATOM 3198 O O . ASP A 1 407 ? -1.063 28.796 1.560 1.00 66.81 407 ASP A O 1
ATOM 3202 N N . ARG A 1 408 ? -0.410 30.855 0.973 1.00 60.94 408 ARG A N 1
ATOM 3203 C CA . ARG A 1 408 ? -1.265 31.545 1.954 1.00 60.94 408 ARG A CA 1
ATOM 3204 C C . ARG A 1 408 ? -2.716 31.687 1.481 1.00 60.94 408 ARG A C 1
ATOM 3206 O O . ARG A 1 408 ? -3.574 32.021 2.291 1.00 60.94 408 ARG A O 1
ATOM 3213 N N . ASN A 1 409 ? -3.002 31.422 0.204 1.00 61.78 409 ASN A N 1
ATOM 3214 C CA . ASN A 1 409 ? -4.313 31.578 -0.434 1.00 61.78 409 ASN A CA 1
ATOM 3215 C C . ASN A 1 409 ? -5.000 30.233 -0.745 1.00 61.78 409 ASN A C 1
ATOM 3217 O O . ASN A 1 409 ? -5.686 30.105 -1.762 1.00 61.78 409 ASN A O 1
ATOM 3221 N N . LYS A 1 410 ? -4.831 29.246 0.145 1.00 60.06 410 LYS A N 1
ATOM 3222 C CA . LYS A 1 410 ? -5.354 27.873 0.035 1.00 60.06 410 LYS A CA 1
ATOM 3223 C C . LYS A 1 410 ? -6.831 27.813 -0.377 1.00 60.06 410 LYS A C 1
ATOM 3225 O O . LYS A 1 410 ? -7.706 28.362 0.294 1.00 60.06 410 LYS A O 1
ATOM 3230 N N . LYS A 1 411 ? -7.122 27.073 -1.447 1.00 58.75 411 LYS A N 1
ATOM 3231 C CA . LYS A 1 411 ? -8.468 26.754 -1.946 1.00 58.75 411 LYS A CA 1
ATOM 3232 C C . LYS A 1 411 ? -8.638 25.244 -2.059 1.00 58.75 411 LYS A C 1
ATOM 3234 O O . LYS A 1 411 ? -7.804 24.563 -2.644 1.00 58.75 411 LYS A O 1
ATOM 3239 N N . TYR A 1 412 ? -9.789 24.734 -1.628 1.00 48.53 412 TYR A N 1
ATOM 3240 C CA . TYR A 1 412 ? -10.146 23.312 -1.728 1.00 48.53 412 TYR A CA 1
ATOM 3241 C C . TYR A 1 412 ? -9.991 22.732 -3.152 1.00 48.53 412 TYR A C 1
ATOM 3243 O O . TYR A 1 412 ? -9.516 21.614 -3.332 1.00 48.53 412 TYR A O 1
ATOM 3251 N N . ASN A 1 413 ? -10.278 23.523 -4.192 1.00 49.56 413 ASN A N 1
ATOM 3252 C CA . ASN A 1 413 ? -10.093 23.101 -5.587 1.00 49.56 413 ASN A CA 1
ATOM 3253 C C . ASN A 1 413 ? -8.618 22.842 -5.963 1.00 49.56 413 ASN A C 1
ATOM 3255 O O . ASN A 1 413 ? -8.361 22.057 -6.873 1.00 49.56 413 ASN A O 1
ATOM 3259 N N . GLN A 1 414 ? -7.649 23.460 -5.272 1.00 55.62 414 GLN A N 1
ATOM 3260 C CA . GLN A 1 414 ? -6.228 23.132 -5.430 1.00 55.62 414 GLN A CA 1
ATOM 3261 C C . GLN A 1 414 ? -5.902 21.780 -4.772 1.00 55.62 414 GLN A C 1
ATOM 3263 O O . GLN A 1 414 ? -5.167 21.007 -5.369 1.00 55.62 414 GLN A O 1
ATOM 3268 N N . ILE A 1 415 ? -6.515 21.423 -3.631 1.00 55.03 415 ILE A N 1
ATOM 3269 C CA . ILE A 1 415 ? -6.359 20.087 -3.010 1.00 55.03 415 ILE A CA 1
ATOM 3270 C C . ILE A 1 415 ? -6.743 18.987 -4.004 1.00 55.03 415 ILE A C 1
ATOM 3272 O O . ILE A 1 415 ? -5.990 18.032 -4.202 1.00 55.03 415 ILE A O 1
ATOM 3276 N N . LYS A 1 416 ? -7.876 19.153 -4.701 1.00 53.91 416 LYS A N 1
ATOM 3277 C CA . LYS A 1 416 ? -8.297 18.207 -5.743 1.00 53.91 416 LYS A CA 1
ATOM 3278 C C . LYS A 1 416 ? -7.226 18.046 -6.832 1.00 53.91 416 LYS A C 1
ATOM 3280 O O . LYS A 1 416 ? -7.035 16.937 -7.307 1.00 53.91 416 LYS A O 1
ATOM 3285 N N . SER A 1 417 ? -6.475 19.094 -7.188 1.00 54.34 417 SER A N 1
ATOM 3286 C CA . SER A 1 417 ? -5.400 19.013 -8.195 1.00 54.34 417 SER A CA 1
ATOM 3287 C C . SER A 1 417 ? -4.087 18.381 -7.693 1.00 54.34 417 SER A C 1
ATOM 3289 O O . SER A 1 417 ? -3.223 18.062 -8.517 1.00 54.34 417 SER A O 1
ATOM 3291 N N . LEU A 1 418 ? -3.935 18.172 -6.378 1.00 52.50 418 LEU A N 1
ATOM 3292 C CA . LEU A 1 418 ? -2.831 17.413 -5.769 1.00 52.50 418 LEU A CA 1
ATOM 3293 C C . LEU A 1 418 ? -3.112 15.906 -5.774 1.00 52.50 418 LEU A C 1
ATOM 3295 O O . LEU A 1 418 ? -2.245 15.121 -6.144 1.00 52.50 418 LEU A O 1
ATOM 3299 N N . PHE A 1 419 ? -4.332 15.517 -5.384 1.00 50.91 419 PHE A N 1
ATOM 3300 C CA . PHE A 1 419 ? -4.750 14.113 -5.263 1.00 50.91 419 PHE A CA 1
ATOM 3301 C C . PHE A 1 419 ? -5.365 13.528 -6.540 1.00 50.91 419 PHE A C 1
ATOM 3303 O O . PHE A 1 419 ? -5.416 12.307 -6.679 1.00 50.91 419 PHE A O 1
ATOM 3310 N N . ASN A 1 420 ? -5.756 14.369 -7.507 1.00 47.28 420 ASN A N 1
ATOM 3311 C CA . ASN A 1 420 ? -5.918 13.986 -8.911 1.00 47.28 420 ASN A CA 1
ATOM 3312 C C . ASN A 1 420 ? -4.540 13.589 -9.466 1.00 47.28 420 ASN A C 1
ATOM 3314 O O . ASN A 1 420 ? -3.922 14.348 -10.213 1.00 47.28 420 ASN A O 1
ATOM 3318 N N . SER A 1 421 ? -4.064 12.416 -9.054 1.00 41.62 421 SER A N 1
ATOM 3319 C CA . SER A 1 421 ? -2.747 11.806 -9.257 1.00 41.62 421 SER A CA 1
ATOM 3320 C C . SER A 1 421 ? -1.641 12.750 -9.787 1.00 41.62 421 SER A C 1
ATOM 3322 O O . SER A 1 421 ? -0.861 13.240 -8.988 1.00 41.62 421 SER A O 1
ATOM 3324 N N . LEU A 1 422 ? -1.423 13.132 -11.046 1.00 44.28 422 LEU A N 1
ATOM 3325 C CA . LEU A 1 422 ? -1.832 12.687 -12.379 1.00 44.28 422 LEU A CA 1
ATOM 3326 C C . LEU A 1 422 ? -3.104 11.844 -12.510 1.00 44.28 422 LEU A C 1
ATOM 3328 O O . LEU A 1 422 ? -3.058 10.699 -12.965 1.00 44.28 422 LEU A O 1
ATOM 3332 N N . ALA A 1 423 ? -4.249 12.478 -12.260 1.00 40.69 423 ALA A N 1
ATOM 3333 C CA . ALA A 1 423 ? -5.352 12.310 -13.179 1.00 40.69 423 ALA A CA 1
ATOM 3334 C C . ALA A 1 423 ? -4.780 12.751 -14.523 1.00 40.69 423 ALA A C 1
ATOM 3336 O O . ALA A 1 423 ? -4.481 13.930 -14.733 1.00 40.69 423 ALA A O 1
ATOM 3337 N N . THR A 1 424 ? -4.541 11.758 -15.378 1.00 44.78 424 THR A N 1
ATOM 3338 C CA . THR A 1 424 ? -4.585 11.896 -16.831 1.00 44.78 424 THR A CA 1
ATOM 3339 C C . THR A 1 424 ? -5.479 13.087 -17.160 1.00 44.78 424 THR A C 1
ATOM 3341 O O . THR A 1 424 ? -6.644 13.064 -16.746 1.00 44.78 424 THR A O 1
ATOM 3344 N N . LYS A 1 425 ? -4.915 14.156 -17.760 1.00 47.84 425 LYS A N 1
ATOM 3345 C CA . LYS A 1 425 ? -5.594 15.459 -17.930 1.00 47.84 425 LYS A CA 1
ATOM 3346 C C . LYS A 1 425 ? -7.042 15.187 -18.313 1.00 47.84 425 LYS A C 1
ATOM 3348 O O . LYS A 1 425 ? -7.251 14.441 -19.276 1.00 47.84 425 LYS A O 1
ATOM 3353 N N . GLU A 1 426 ? -8.017 15.648 -17.517 1.00 62.84 426 GLU A N 1
ATOM 3354 C CA . GLU A 1 426 ? -9.436 15.491 -17.875 1.00 62.84 426 GLU A CA 1
ATOM 3355 C C . GLU A 1 426 ? -9.562 15.933 -19.327 1.00 62.84 426 GLU A C 1
ATOM 3357 O O . GLU A 1 426 ? -9.104 17.030 -19.644 1.00 62.84 426 GLU A O 1
ATOM 3362 N N . ILE A 1 427 ? -10.021 15.020 -20.197 1.00 74.62 427 ILE A N 1
ATOM 3363 C CA . ILE A 1 427 ? -9.960 15.222 -21.648 1.00 74.62 427 ILE A CA 1
ATOM 3364 C C . ILE A 1 427 ? -10.775 16.474 -21.915 1.00 74.62 427 ILE A C 1
ATOM 3366 O O . ILE A 1 427 ? -11.993 16.479 -21.726 1.00 74.62 427 ILE A O 1
ATOM 3370 N N . SER A 1 428 ? -10.071 17.545 -22.251 1.00 79.00 428 SER A N 1
ATOM 3371 C CA . SER A 1 428 ? -10.640 18.874 -22.309 1.00 79.00 428 SER A CA 1
ATOM 3372 C C . SER A 1 428 ? -10.757 19.288 -23.758 1.00 79.00 428 SER A C 1
ATOM 3374 O O . SER A 1 428 ? -9.961 18.913 -24.621 1.00 79.00 428 SER A O 1
ATOM 3376 N N . PHE A 1 429 ? -11.816 20.033 -24.020 1.00 86.25 429 PHE A N 1
ATOM 3377 C CA . PHE A 1 429 ? -12.170 20.491 -25.343 1.00 86.25 429 PHE A CA 1
ATOM 3378 C C . PHE A 1 429 ? -12.380 21.994 -25.280 1.00 86.25 429 PHE A C 1
ATOM 3380 O O . PHE A 1 429 ? -12.795 22.535 -24.250 1.00 86.25 429 PHE A O 1
ATOM 3387 N N . SER A 1 430 ? -12.043 22.666 -26.371 1.00 84.94 430 SER A N 1
ATOM 3388 C CA . SER A 1 430 ? -12.129 24.108 -26.486 1.00 84.94 430 SER A CA 1
ATOM 3389 C C . SER A 1 430 ? -13.572 24.586 -26.308 1.00 84.94 430 SER A C 1
ATOM 3391 O O . SER A 1 430 ? -14.531 23.944 -26.744 1.00 84.94 430 SER A O 1
ATOM 3393 N N . SER A 1 431 ? -13.746 25.734 -25.651 1.00 79.88 431 SER A N 1
ATOM 3394 C CA . SER A 1 431 ? -15.071 26.264 -25.301 1.00 79.88 431 SER A CA 1
ATOM 3395 C C . SER A 1 431 ? -15.877 26.788 -26.498 1.00 79.88 431 SER A C 1
ATOM 3397 O O . SER A 1 431 ? -17.018 27.200 -26.321 1.00 79.88 431 SER A O 1
ATOM 3399 N N . ASP A 1 432 ? -15.289 26.806 -27.695 1.00 85.06 432 ASP A N 1
ATOM 3400 C CA . ASP A 1 432 ? -15.941 27.118 -28.972 1.00 85.06 432 ASP A CA 1
ATOM 3401 C C . ASP A 1 432 ? -16.505 25.875 -29.694 1.00 85.06 432 ASP A C 1
ATOM 3403 O O . ASP A 1 432 ? -17.159 26.010 -30.731 1.00 85.06 432 ASP A O 1
ATOM 3407 N N . ARG A 1 433 ? -16.310 24.665 -29.145 1.00 90.25 433 ARG A N 1
ATOM 3408 C CA . ARG A 1 433 ? -16.979 23.446 -29.625 1.00 90.25 433 ARG A CA 1
ATOM 3409 C C . ARG A 1 433 ? -18.500 23.582 -29.535 1.00 90.25 433 ARG A C 1
ATOM 3411 O O . ARG A 1 433 ? -19.035 24.183 -28.606 1.00 90.25 433 ARG A O 1
ATOM 3418 N N . SER A 1 434 ? -19.205 22.979 -30.494 1.00 91.38 434 SER A N 1
ATOM 3419 C CA . SER A 1 434 ? -20.665 23.076 -30.592 1.00 91.38 434 SER A CA 1
ATOM 3420 C C . SER A 1 434 ? -21.391 22.486 -29.376 1.00 91.38 434 SER A C 1
ATOM 3422 O O . SER A 1 434 ? -20.942 21.509 -28.771 1.00 91.38 434 SER A O 1
ATOM 3424 N N . ASP A 1 435 ? -22.580 23.015 -29.069 1.00 89.44 435 ASP A N 1
ATOM 3425 C CA . ASP A 1 435 ? -23.444 22.496 -27.996 1.00 89.44 435 ASP A CA 1
ATOM 3426 C C . ASP A 1 435 ? -23.741 20.998 -28.152 1.00 89.44 435 ASP A C 1
ATOM 3428 O O . ASP A 1 435 ? -23.842 20.273 -27.160 1.00 89.44 435 ASP A O 1
ATOM 3432 N N . TYR A 1 436 ? -23.838 20.511 -29.396 1.00 89.50 436 TYR A N 1
ATOM 3433 C CA . TYR A 1 436 ? -23.980 19.087 -29.698 1.00 89.50 436 TYR A CA 1
ATOM 3434 C C . TYR A 1 436 ? -22.759 18.286 -29.233 1.00 89.50 436 TYR A C 1
ATOM 3436 O O . TYR A 1 436 ? -22.915 17.299 -28.513 1.00 89.50 436 TYR A O 1
ATOM 3444 N N . PHE A 1 437 ? -21.549 18.726 -29.590 1.00 93.00 437 PHE A N 1
ATOM 3445 C CA . PHE A 1 437 ? -20.305 18.076 -29.180 1.00 93.00 437 PHE A CA 1
ATOM 3446 C C . PHE A 1 437 ? -20.188 18.038 -27.648 1.00 93.00 437 PHE A C 1
ATOM 3448 O O . PHE A 1 437 ? -20.012 16.968 -27.067 1.00 93.00 437 PHE A O 1
ATOM 3455 N N . ASN A 1 438 ? -20.409 19.173 -26.977 1.00 89.31 438 ASN A N 1
ATOM 3456 C CA . ASN A 1 438 ? -20.367 19.272 -25.514 1.00 89.31 438 ASN A CA 1
ATOM 3457 C C . ASN A 1 438 ? -21.437 18.391 -24.835 1.00 89.31 438 ASN A C 1
ATOM 3459 O O . ASN A 1 438 ? -21.173 17.738 -23.821 1.00 89.31 438 ASN A O 1
ATOM 3463 N N . SER A 1 439 ? -22.641 18.311 -25.409 1.00 90.06 439 SER A N 1
ATOM 3464 C CA . SER A 1 439 ? -23.706 17.413 -24.934 1.00 90.06 439 SER A CA 1
ATOM 3465 C C . SER A 1 439 ? -23.327 15.937 -25.089 1.00 90.06 439 SER A C 1
ATOM 3467 O O . SER A 1 439 ? -23.598 15.135 -24.191 1.00 90.06 439 SER A O 1
ATOM 3469 N N . MET A 1 440 ? -22.666 15.576 -26.193 1.00 92.12 440 MET A N 1
ATOM 3470 C CA . MET A 1 440 ? -22.174 14.220 -26.436 1.00 92.12 440 MET A CA 1
ATOM 3471 C C . MET A 1 440 ? -21.056 13.843 -25.462 1.00 92.12 440 MET A C 1
ATOM 3473 O O . MET A 1 440 ? -21.151 12.781 -24.854 1.00 92.12 440 MET A O 1
ATOM 3477 N N . VAL A 1 441 ? -20.068 14.713 -25.225 1.00 91.62 441 VAL A N 1
ATOM 3478 C CA . VAL A 1 441 ? -19.018 14.511 -24.202 1.00 91.62 441 VAL A CA 1
ATOM 3479 C C . VAL A 1 441 ? -19.642 14.220 -22.834 1.00 91.62 441 VAL A C 1
ATOM 3481 O O . VAL A 1 441 ? -19.365 13.181 -22.231 1.00 91.62 441 VAL A O 1
ATOM 3484 N N . ASN A 1 442 ? -20.572 15.067 -22.382 1.00 87.38 442 ASN A N 1
ATOM 3485 C CA . ASN A 1 442 ? -21.288 14.872 -21.117 1.00 87.38 442 ASN A CA 1
ATOM 3486 C C . ASN A 1 442 ? -22.080 13.551 -21.075 1.00 87.38 442 ASN A C 1
ATOM 3488 O O . ASN A 1 442 ? -22.089 12.859 -20.052 1.00 87.38 442 ASN A O 1
ATOM 3492 N N . MET A 1 443 ? -22.721 13.159 -22.182 1.00 90.25 443 MET A N 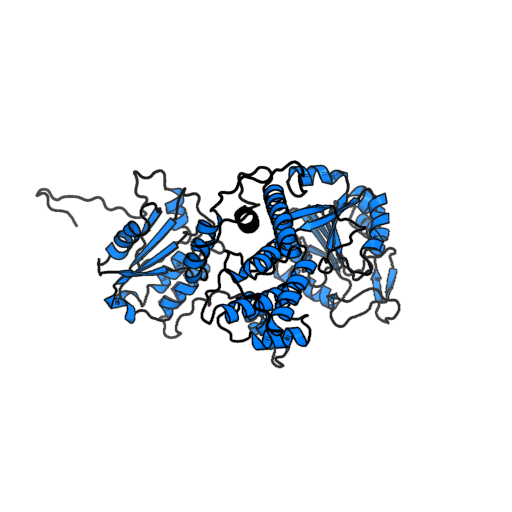1
ATOM 3493 C CA . MET A 1 443 ? -23.403 11.867 -22.278 1.00 90.25 443 MET A CA 1
ATOM 3494 C C . MET A 1 443 ? -22.417 10.693 -22.188 1.00 90.25 443 MET A C 1
ATOM 3496 O O . MET A 1 443 ? -22.714 9.727 -21.484 1.00 90.25 443 MET A O 1
ATOM 3500 N N . ILE A 1 444 ? -21.269 10.762 -22.870 1.00 90.44 444 ILE A N 1
ATOM 3501 C CA . ILE A 1 444 ? -20.243 9.710 -22.861 1.00 90.44 444 ILE A CA 1
ATOM 3502 C C . ILE A 1 444 ? -19.697 9.529 -21.443 1.00 90.44 444 ILE A C 1
ATOM 3504 O O . ILE A 1 444 ? -19.667 8.402 -20.953 1.00 90.44 444 ILE A O 1
ATOM 3508 N N . HIS A 1 445 ? -19.364 10.616 -20.739 1.00 87.62 445 HIS A N 1
ATOM 3509 C CA . HIS A 1 445 ? -18.929 10.541 -19.341 1.00 87.62 445 HIS A CA 1
ATOM 3510 C C . HIS A 1 445 ? -19.993 9.923 -18.425 1.00 87.62 445 HIS A C 1
ATOM 3512 O O . HIS A 1 445 ? -19.657 9.081 -17.598 1.00 87.62 445 HIS A O 1
ATOM 3518 N N . LYS A 1 446 ? -21.274 10.282 -18.597 1.00 85.88 446 LYS A N 1
ATOM 3519 C CA . LYS A 1 446 ? -22.378 9.770 -17.765 1.00 85.88 446 LYS A CA 1
ATOM 3520 C C . LYS A 1 446 ? -22.784 8.321 -18.075 1.00 85.88 446 LYS A C 1
ATOM 3522 O O . LYS A 1 446 ? -23.289 7.632 -17.194 1.00 85.88 446 LYS A O 1
ATOM 3527 N N . LYS A 1 447 ? -22.648 7.865 -19.325 1.00 87.56 447 LYS A N 1
ATOM 3528 C CA . LYS A 1 447 ? -23.067 6.515 -19.765 1.00 87.56 447 LYS A CA 1
ATOM 3529 C C . LYS A 1 447 ? -21.918 5.518 -19.905 1.00 87.56 447 LYS A C 1
ATOM 3531 O O . LYS A 1 447 ? -22.188 4.320 -20.015 1.00 87.56 447 LYS A O 1
ATOM 3536 N N . GLY A 1 448 ? -20.677 5.998 -19.903 1.00 85.81 448 GLY A N 1
ATOM 3537 C CA . GLY A 1 448 ? -19.459 5.197 -19.935 1.00 85.81 448 GLY A CA 1
ATOM 3538 C C . GLY A 1 448 ? -19.341 4.230 -18.758 1.00 85.81 448 GLY A C 1
ATOM 3539 O O . GLY A 1 448 ? -20.187 4.188 -17.853 1.00 85.81 448 GLY A O 1
ATOM 3540 N N . ALA A 1 449 ? -18.312 3.393 -18.793 1.00 81.69 449 ALA A N 1
ATOM 3541 C CA . ALA A 1 449 ? -17.965 2.567 -17.649 1.00 81.69 449 ALA A CA 1
ATOM 3542 C C . ALA A 1 449 ? -17.265 3.413 -16.566 1.00 81.69 449 ALA A C 1
ATOM 3544 O O . ALA A 1 449 ? -16.484 4.329 -16.863 1.00 81.69 449 ALA A O 1
ATOM 3545 N N . GLU A 1 450 ? -17.593 3.128 -15.306 1.00 74.38 450 GLU A N 1
ATOM 3546 C CA . GLU A 1 450 ? -16.924 3.721 -14.140 1.00 74.38 450 GLU A CA 1
ATOM 3547 C C . GLU A 1 450 ? -15.617 2.976 -13.854 1.00 74.38 450 GLU A C 1
ATOM 3549 O O . GLU A 1 450 ? -14.572 3.609 -13.736 1.00 74.38 450 GLU A O 1
ATOM 3554 N N . ASN A 1 451 ? -15.684 1.640 -13.876 1.00 73.88 451 ASN A N 1
ATOM 3555 C CA . ASN A 1 451 ? -14.556 0.714 -13.829 1.00 73.88 451 ASN A CA 1
ATOM 3556 C C . ASN A 1 451 ? -14.478 -0.072 -15.146 1.00 73.88 451 ASN A C 1
ATOM 3558 O O . ASN A 1 451 ? -15.508 -0.286 -15.787 1.00 73.88 451 ASN A O 1
ATOM 3562 N N . SER A 1 452 ? -13.281 -0.528 -15.506 1.00 79.88 452 SER A N 1
ATOM 3563 C CA . SER A 1 452 ? -13.044 -1.445 -16.624 1.00 79.88 452 SER A CA 1
ATOM 3564 C C . SER A 1 452 ? -12.310 -2.686 -16.118 1.00 79.88 452 SER A C 1
ATOM 3566 O O . SER A 1 452 ? -11.536 -2.586 -15.163 1.00 79.88 452 SER A O 1
ATOM 3568 N N . TYR A 1 453 ? -12.564 -3.830 -16.743 1.00 81.56 453 TYR A N 1
ATOM 3569 C CA . TYR A 1 453 ? -12.020 -5.140 -16.378 1.00 81.56 453 TYR A CA 1
ATOM 3570 C C . TYR A 1 453 ? -11.180 -5.712 -17.532 1.00 81.56 453 TYR A C 1
ATOM 3572 O O . TYR A 1 453 ? -11.376 -5.327 -18.686 1.00 81.56 453 TYR A O 1
ATOM 3580 N N . SER A 1 454 ? -10.249 -6.618 -17.237 1.00 87.81 454 SER A N 1
ATOM 3581 C CA . SER A 1 454 ? -9.510 -7.369 -18.265 1.00 87.81 454 SER A CA 1
ATOM 3582 C C . SER A 1 454 ? -10.427 -8.358 -19.000 1.00 87.81 454 SER A C 1
ATOM 3584 O O . SER A 1 454 ? -11.487 -8.722 -18.488 1.00 87.81 454 SER A O 1
ATOM 3586 N N . HIS A 1 455 ? -10.035 -8.793 -20.199 1.00 92.62 455 HIS A N 1
ATOM 3587 C CA . HIS A 1 455 ? -10.726 -9.854 -20.941 1.00 92.62 455 HIS A CA 1
ATOM 3588 C C . HIS A 1 455 ? -10.149 -11.244 -20.655 1.00 92.62 455 HIS A C 1
ATOM 3590 O O . HIS A 1 455 ? -9.017 -11.381 -20.205 1.00 92.62 455 HIS A O 1
ATOM 3596 N N . GLU A 1 456 ? -10.905 -12.276 -21.030 1.00 87.94 456 GLU A N 1
ATOM 3597 C CA . GLU A 1 456 ? -10.518 -13.692 -20.921 1.00 87.94 456 GLU A CA 1
ATOM 3598 C C . GLU A 1 456 ? -9.984 -14.281 -22.249 1.00 87.94 456 GLU A C 1
ATOM 3600 O O . GLU A 1 456 ? -9.783 -15.488 -22.360 1.00 87.94 456 GLU A O 1
ATOM 3605 N N . LEU A 1 457 ? -9.760 -13.454 -23.284 1.00 89.12 457 LEU A N 1
ATOM 3606 C CA . LEU A 1 457 ? -9.156 -13.925 -24.541 1.00 89.12 457 LEU A CA 1
ATOM 3607 C C . LEU A 1 457 ? -7.717 -14.429 -24.313 1.00 89.12 457 LEU A C 1
ATOM 3609 O O . LEU A 1 457 ? -6.971 -13.795 -23.567 1.00 89.12 457 LEU A O 1
ATOM 3613 N N . PRO A 1 458 ? -7.284 -15.507 -24.997 1.00 88.62 458 PRO A N 1
ATOM 3614 C CA . PRO A 1 458 ? -5.987 -16.160 -24.772 1.00 88.62 458 PRO A CA 1
ATOM 3615 C C . PRO A 1 458 ? -4.787 -15.421 -25.401 1.00 88.62 458 PRO A C 1
ATOM 3617 O O . PRO A 1 458 ? -3.738 -16.022 -25.625 1.00 88.62 458 PRO A O 1
ATOM 3620 N N . GLY A 1 459 ? -4.940 -14.145 -25.754 1.00 90.38 459 GLY A N 1
ATOM 3621 C CA . GLY A 1 459 ? -3.943 -13.343 -26.459 1.00 90.38 459 GLY A CA 1
ATOM 3622 C C . GLY A 1 459 ? -4.349 -11.872 -26.535 1.00 90.38 459 GLY A C 1
ATOM 3623 O O . GLY A 1 459 ? -5.456 -11.511 -26.138 1.00 90.38 459 GLY A O 1
ATOM 3624 N N . GLU A 1 460 ? -3.444 -11.040 -27.052 1.00 94.75 460 GLU A N 1
ATOM 3625 C CA . GLU A 1 460 ? -3.560 -9.575 -27.030 1.00 94.75 460 GLU A CA 1
ATOM 3626 C C . GLU A 1 460 ? -4.825 -9.065 -27.746 1.00 94.75 460 GLU A C 1
ATOM 3628 O O . GLU A 1 460 ? -5.050 -9.390 -28.914 1.00 94.75 460 GLU A O 1
ATOM 3633 N N . LEU A 1 461 ? -5.626 -8.223 -27.082 1.00 97.25 461 LEU A N 1
ATOM 3634 C CA . LEU A 1 461 ? -6.792 -7.559 -27.668 1.00 97.25 461 LEU A CA 1
ATOM 3635 C C . LEU A 1 461 ? -6.470 -6.124 -28.091 1.00 97.25 461 LEU A C 1
ATOM 3637 O O . LEU A 1 461 ? -6.208 -5.242 -27.271 1.00 97.25 461 LEU A O 1
ATOM 3641 N N . ILE A 1 462 ? -6.594 -5.853 -29.389 1.00 98.19 462 ILE A N 1
ATOM 3642 C CA . ILE A 1 462 ? -6.352 -4.537 -29.979 1.00 98.19 462 ILE A CA 1
ATOM 3643 C C . ILE A 1 462 ? -7.653 -3.962 -30.539 1.00 98.19 462 ILE A C 1
ATOM 3645 O O . ILE A 1 462 ? -8.231 -4.506 -31.482 1.00 98.19 462 ILE A O 1
ATOM 3649 N N . VAL A 1 463 ? -8.071 -2.792 -30.050 1.00 98.38 463 VAL A N 1
ATOM 3650 C CA . VAL A 1 463 ? -9.054 -1.960 -30.761 1.00 98.38 463 VAL A CA 1
ATOM 3651 C C . VAL A 1 463 ? -8.309 -1.069 -31.751 1.00 98.38 463 VAL A C 1
ATOM 3653 O O . VAL A 1 463 ? -7.567 -0.171 -31.357 1.00 98.38 463 VAL A O 1
ATOM 3656 N N . SER A 1 464 ? -8.503 -1.290 -33.049 1.00 98.38 464 SER A N 1
ATOM 3657 C CA . SER A 1 464 ? -7.834 -0.525 -34.102 1.00 98.38 464 SER A CA 1
ATOM 3658 C C . SER A 1 464 ? -8.811 0.295 -34.940 1.00 98.38 464 SER A C 1
ATOM 3660 O O . SER A 1 464 ? -9.859 -0.182 -35.379 1.00 98.38 464 SER A O 1
ATOM 3662 N N . LEU A 1 465 ? -8.465 1.558 -35.174 1.00 98.25 465 LEU A N 1
ATOM 3663 C CA . LEU A 1 465 ? -9.256 2.498 -35.960 1.00 98.25 465 LEU A CA 1
ATOM 3664 C C . LEU A 1 465 ? -8.364 3.357 -36.858 1.00 98.25 465 LEU A C 1
ATOM 3666 O O . LEU A 1 465 ? -7.141 3.360 -36.738 1.00 98.25 465 LEU A O 1
ATOM 3670 N N . THR A 1 466 ? -8.972 4.088 -37.787 1.00 97.56 466 THR A N 1
ATOM 3671 C CA . THR A 1 466 ? -8.264 5.050 -38.636 1.00 97.56 466 THR A CA 1
ATOM 3672 C C . THR A 1 466 ? -9.124 6.276 -38.865 1.00 97.56 466 THR A C 1
ATOM 3674 O O . THR A 1 466 ? -10.345 6.166 -38.881 1.00 97.56 466 THR A O 1
ATOM 3677 N N . SER A 1 467 ? -8.483 7.424 -39.064 1.00 97.88 467 SER A N 1
ATOM 3678 C CA . SER A 1 467 ? -9.161 8.673 -39.393 1.00 97.88 467 SER A CA 1
ATOM 3679 C C . SER A 1 467 ? -8.392 9.470 -40.455 1.00 97.88 467 SER A C 1
ATOM 3681 O O . SER A 1 467 ? -7.341 9.042 -40.951 1.00 97.88 467 SER A O 1
ATOM 3683 N N . TYR A 1 468 ? -8.962 10.608 -40.846 1.00 96.50 468 TYR A N 1
ATOM 3684 C CA . TYR A 1 468 ? -8.424 11.568 -41.810 1.00 96.50 468 TYR A CA 1
ATOM 3685 C C . TYR A 1 468 ? -8.991 12.979 -41.526 1.00 96.50 468 TYR A C 1
ATOM 3687 O O . TYR A 1 468 ? -10.016 13.089 -40.843 1.00 96.50 468 TYR A O 1
ATOM 3695 N N . PRO A 1 469 ? -8.386 14.062 -42.056 1.00 96.88 469 PRO A N 1
ATOM 3696 C CA . PRO A 1 469 ? -8.616 15.429 -41.578 1.00 96.88 469 PRO A CA 1
ATOM 3697 C C . PRO A 1 469 ? -10.078 15.885 -41.462 1.00 96.88 469 PRO A C 1
ATOM 3699 O O . PRO A 1 469 ? -10.434 16.524 -40.476 1.00 96.88 469 PRO A O 1
ATOM 3702 N N . ASN A 1 470 ? -10.965 15.512 -42.394 1.00 95.50 470 ASN A N 1
ATOM 3703 C CA . ASN A 1 470 ? -12.368 15.959 -42.353 1.00 95.50 470 ASN A CA 1
ATOM 3704 C C . ASN A 1 470 ? -13.184 15.352 -41.194 1.00 95.50 470 ASN A C 1
ATOM 3706 O O . ASN A 1 470 ? -14.311 15.783 -40.968 1.00 95.50 470 ASN A O 1
ATOM 3710 N N . ARG A 1 471 ? -12.667 14.336 -40.489 1.00 94.62 471 ARG A N 1
ATOM 3711 C CA . ARG A 1 471 ? -13.329 13.704 -39.333 1.00 94.62 471 ARG A CA 1
ATOM 3712 C C . ARG A 1 471 ? -12.679 14.058 -37.991 1.00 94.62 471 ARG A C 1
ATOM 3714 O O . ARG A 1 471 ? -13.251 13.764 -36.943 1.00 94.62 471 ARG A O 1
ATOM 3721 N N . PHE A 1 472 ? -11.548 14.767 -38.001 1.00 95.25 472 PHE A N 1
ATOM 3722 C CA . PHE A 1 472 ? -10.817 15.179 -36.795 1.00 95.25 472 PHE A CA 1
ATOM 3723 C C . PHE A 1 472 ? -11.636 16.081 -35.852 1.00 95.25 472 PHE A C 1
ATOM 3725 O O . PHE A 1 472 ? -11.369 16.111 -34.655 1.00 95.25 472 PHE A O 1
ATOM 3732 N N . GLU A 1 473 ? -12.671 16.767 -36.349 1.00 92.81 473 GLU A N 1
ATOM 3733 C CA . GLU A 1 473 ? -13.601 17.543 -35.513 1.00 92.81 473 GLU A CA 1
ATOM 3734 C C . GLU A 1 473 ? -14.447 16.668 -34.565 1.00 92.81 473 GLU A C 1
ATOM 3736 O O . GLU A 1 473 ? -14.887 17.134 -33.515 1.00 92.81 473 GLU A O 1
ATOM 3741 N N . HIS A 1 474 ? -14.710 15.408 -34.924 1.00 93.19 474 HIS A N 1
ATOM 3742 C CA . HIS A 1 474 ? -15.628 14.525 -34.188 1.00 93.19 474 HIS A CA 1
ATOM 3743 C C . HIS A 1 474 ? -14.957 13.256 -33.651 1.00 93.19 474 HIS A C 1
ATOM 3745 O O . HIS A 1 474 ? -15.443 12.692 -32.669 1.00 93.19 474 HIS A O 1
ATOM 3751 N N . LEU A 1 475 ? -13.808 12.864 -34.214 1.00 96.75 475 LEU A N 1
ATOM 3752 C CA . LEU A 1 475 ? -12.957 11.761 -33.754 1.00 96.75 475 LEU A CA 1
ATOM 3753 C C . LEU A 1 475 ? -12.762 11.699 -32.219 1.00 96.75 475 LEU A C 1
ATOM 3755 O O . LEU A 1 475 ? -12.817 10.589 -31.679 1.00 96.75 475 LEU A O 1
ATOM 3759 N N . PRO A 1 476 ? -12.594 12.815 -31.472 1.00 96.62 476 PRO A N 1
ATOM 3760 C CA . PRO A 1 476 ? -12.466 12.742 -30.018 1.00 96.62 476 PRO A CA 1
ATOM 3761 C C . PRO A 1 476 ? -13.661 12.109 -29.290 1.00 96.62 476 PRO A C 1
ATOM 3763 O O . PRO A 1 476 ? -13.466 11.482 -28.251 1.00 96.62 476 PRO A O 1
ATOM 3766 N N . LEU A 1 477 ? -14.885 12.212 -29.827 1.00 96.31 477 LEU A N 1
ATOM 3767 C CA . LEU A 1 477 ? -16.071 11.560 -29.253 1.00 96.31 477 LEU A CA 1
ATOM 3768 C C . LEU A 1 477 ? -15.971 10.032 -29.371 1.00 96.31 477 LEU A C 1
ATOM 3770 O O . LEU A 1 477 ? -16.275 9.309 -28.418 1.00 96.31 477 LEU A O 1
ATOM 3774 N N . THR A 1 478 ? -15.499 9.550 -30.522 1.00 97.19 478 THR A N 1
ATOM 3775 C CA . THR A 1 478 ? -15.239 8.130 -30.783 1.00 97.19 478 THR A CA 1
ATOM 3776 C C . THR A 1 478 ? -14.165 7.609 -29.831 1.00 97.19 478 THR A C 1
ATOM 3778 O O . THR A 1 478 ? -14.425 6.663 -29.084 1.00 97.19 478 THR A O 1
ATOM 3781 N N . LEU A 1 479 ? -12.998 8.265 -29.778 1.00 96.94 479 LEU A N 1
ATOM 3782 C CA . LEU A 1 479 ? -11.886 7.877 -28.900 1.00 96.94 479 LEU A CA 1
ATOM 3783 C C . LEU A 1 479 ? -12.303 7.855 -27.420 1.00 96.94 479 LEU A C 1
ATOM 3785 O O . LEU A 1 479 ? -12.028 6.886 -26.713 1.00 96.94 479 LEU A O 1
ATOM 3789 N N . LEU A 1 480 ? -13.040 8.874 -26.962 1.00 95.31 480 LEU A N 1
ATOM 3790 C CA . LEU A 1 480 ? -13.559 8.948 -25.594 1.00 95.31 480 LEU A CA 1
ATOM 3791 C C . LEU A 1 480 ? -14.502 7.775 -25.272 1.00 95.31 480 LEU A C 1
ATOM 3793 O O . LEU A 1 480 ? -14.486 7.266 -24.152 1.00 95.31 480 LEU A O 1
ATOM 3797 N N . SER A 1 481 ? -15.296 7.318 -26.246 1.00 95.88 481 SER A N 1
ATOM 3798 C CA . SER A 1 481 ? -16.198 6.169 -26.079 1.00 95.88 481 SER A CA 1
ATOM 3799 C C . SER A 1 481 ? -15.482 4.813 -26.046 1.00 95.88 481 SER A C 1
ATOM 3801 O O . SER A 1 481 ? -15.938 3.904 -25.349 1.00 95.88 481 SER A O 1
ATOM 3803 N N . ILE A 1 482 ? -14.336 4.690 -26.726 1.00 96.44 482 ILE A N 1
ATOM 3804 C CA . ILE A 1 482 ? -13.488 3.486 -26.716 1.00 96.44 482 ILE A CA 1
ATOM 3805 C C . ILE A 1 482 ? -12.689 3.390 -25.404 1.00 96.44 482 ILE A C 1
ATOM 3807 O O . ILE A 1 482 ? -12.584 2.314 -24.830 1.00 96.44 482 ILE A O 1
ATOM 3811 N N . ILE A 1 483 ? -12.212 4.510 -24.851 1.00 93.50 483 ILE A N 1
ATOM 3812 C CA . ILE A 1 483 ? -11.563 4.535 -23.521 1.00 93.50 483 ILE A CA 1
ATOM 3813 C C . ILE A 1 483 ? -12.559 4.239 -22.382 1.00 93.50 483 ILE A C 1
ATOM 3815 O O . ILE A 1 483 ? -12.166 3.861 -21.281 1.00 93.50 483 ILE A O 1
ATOM 3819 N N . LYS A 1 484 ? -13.864 4.421 -22.619 1.00 92.44 484 LYS A N 1
ATOM 3820 C CA . LYS A 1 484 ? -14.936 4.252 -21.622 1.00 92.44 484 LYS A CA 1
ATOM 3821 C C . LYS A 1 484 ? -15.713 2.934 -21.734 1.00 92.44 484 LYS A C 1
ATOM 3823 O O . LYS A 1 484 ? -16.882 2.878 -21.337 1.00 92.44 484 LYS A O 1
ATOM 3828 N N . GLN A 1 485 ? -15.059 1.890 -22.238 1.00 95.69 485 GLN A N 1
ATOM 3829 C CA . GLN A 1 485 ? -15.581 0.522 -22.259 1.00 95.69 485 GLN A CA 1
ATOM 3830 C C . GLN A 1 485 ? -15.529 -0.142 -20.870 1.00 95.69 485 GLN A C 1
ATOM 3832 O O . GLN A 1 485 ? -14.771 0.286 -20.006 1.00 95.69 485 GLN A O 1
ATOM 3837 N N . SER A 1 486 ? -16.373 -1.154 -20.646 1.00 93.12 486 SER A N 1
ATOM 3838 C CA . SER A 1 486 ? -16.382 -1.999 -19.440 1.00 93.12 486 SER A CA 1
ATOM 3839 C C . SER A 1 486 ? -15.339 -3.114 -19.475 1.00 93.12 486 SER A C 1
ATOM 3841 O O . SER A 1 486 ? -14.980 -3.630 -18.421 1.00 93.12 486 SER A O 1
ATOM 3843 N N . VAL A 1 487 ? -14.857 -3.472 -20.664 1.00 93.12 487 VAL A N 1
ATOM 3844 C CA . VAL A 1 487 ? -13.717 -4.368 -20.868 1.00 93.12 487 VAL A CA 1
ATOM 3845 C C . VAL A 1 487 ? -12.612 -3.564 -21.540 1.00 93.12 487 VAL A C 1
ATOM 3847 O O . VAL A 1 487 ? -12.851 -2.920 -22.566 1.00 93.12 487 VAL A O 1
ATOM 3850 N N . SER A 1 488 ? -11.421 -3.588 -20.949 1.00 89.00 488 SER A N 1
ATOM 3851 C CA . SER A 1 488 ? -10.231 -2.936 -21.486 1.00 89.00 488 SER A CA 1
ATOM 3852 C C . SER A 1 488 ? -9.630 -3.805 -22.591 1.00 89.00 488 SER A C 1
ATOM 3854 O O . SER A 1 488 ? -9.381 -4.981 -22.337 1.00 89.00 488 SER A O 1
ATOM 3856 N N . PRO A 1 489 ? -9.353 -3.265 -23.789 1.00 93.81 489 PRO A N 1
ATOM 3857 C CA . PRO A 1 489 ? -8.358 -3.859 -24.674 1.00 93.81 489 PRO A CA 1
ATOM 3858 C C . PRO A 1 489 ? -6.948 -3.579 -24.133 1.00 93.81 489 PRO A C 1
ATOM 3860 O O . PRO A 1 489 ? -6.734 -2.553 -23.481 1.00 93.81 489 PRO A O 1
ATOM 3863 N N . ASP A 1 490 ? -5.980 -4.428 -24.470 1.00 92.62 490 ASP A N 1
ATOM 3864 C CA . ASP A 1 490 ? -4.564 -4.193 -24.162 1.00 92.62 490 ASP A CA 1
ATOM 3865 C C . ASP A 1 490 ? -4.027 -2.952 -24.886 1.00 92.62 490 ASP A C 1
ATOM 3867 O O . ASP A 1 490 ? -3.215 -2.197 -24.346 1.00 92.62 490 ASP A O 1
ATOM 3871 N N . LYS A 1 491 ? -4.500 -2.711 -26.120 1.00 94.44 491 LYS A N 1
ATOM 3872 C CA . LYS A 1 491 ? -4.109 -1.551 -26.937 1.00 94.44 491 LYS A CA 1
ATOM 3873 C C . LYS A 1 491 ? -5.281 -0.918 -27.679 1.00 94.44 491 LYS A C 1
ATOM 3875 O O . LYS A 1 491 ? -6.168 -1.594 -28.201 1.00 94.44 491 LYS A O 1
ATOM 3880 N N . ILE A 1 492 ? -5.219 0.406 -27.823 1.00 98.06 492 ILE A N 1
ATOM 3881 C CA . ILE A 1 492 ? -6.054 1.178 -28.750 1.00 98.06 492 ILE A CA 1
ATOM 3882 C C . ILE A 1 492 ? -5.121 1.825 -29.777 1.00 98.06 492 ILE A C 1
ATOM 3884 O O . ILE A 1 492 ? -4.308 2.662 -29.399 1.00 98.06 492 ILE A O 1
ATOM 3888 N N . ILE A 1 493 ? -5.227 1.464 -31.061 1.00 97.94 493 ILE A N 1
ATOM 3889 C CA . ILE A 1 493 ? -4.332 1.969 -32.121 1.00 97.94 493 ILE A CA 1
ATOM 3890 C C . ILE A 1 493 ? -5.106 2.816 -33.135 1.00 97.94 493 ILE A C 1
ATOM 3892 O O . ILE A 1 493 ? -5.921 2.288 -33.899 1.00 97.94 493 ILE A O 1
ATOM 3896 N N . LEU A 1 494 ? -4.807 4.117 -33.182 1.00 98.31 494 LEU A N 1
ATOM 3897 C CA . LEU A 1 494 ? -5.328 5.066 -34.168 1.00 98.31 494 LEU A CA 1
ATOM 3898 C C . LEU A 1 494 ? -4.322 5.241 -35.313 1.00 98.31 494 LEU A C 1
ATOM 3900 O O . LEU A 1 494 ? -3.275 5.861 -35.142 1.00 98.31 494 LEU A O 1
ATOM 3904 N N . TRP A 1 495 ? -4.670 4.756 -36.503 1.00 98.00 495 TRP A N 1
ATOM 3905 C CA . TRP A 1 495 ? -3.857 4.922 -37.706 1.00 98.00 495 TRP A CA 1
ATOM 3906 C C . TRP A 1 495 ? -4.209 6.192 -38.478 1.00 98.00 495 TRP A C 1
ATOM 3908 O O . TRP A 1 495 ? -5.347 6.382 -38.917 1.00 98.00 495 TRP A O 1
ATOM 3918 N N . ILE A 1 496 ? -3.207 7.026 -38.723 1.00 97.62 496 ILE A N 1
ATOM 3919 C CA . ILE A 1 496 ? -3.277 8.243 -39.537 1.00 97.62 496 ILE A CA 1
ATOM 3920 C C . ILE A 1 496 ? -2.378 8.048 -40.769 1.00 97.62 496 ILE A C 1
ATOM 3922 O O . ILE A 1 496 ? -1.409 7.289 -40.722 1.00 97.62 496 ILE A O 1
ATOM 3926 N N . ALA A 1 497 ? -2.712 8.668 -41.904 1.00 96.19 497 ALA A N 1
ATOM 3927 C CA . ALA A 1 497 ? -1.810 8.622 -43.055 1.00 96.19 497 ALA A CA 1
ATOM 3928 C C . ALA A 1 497 ? -0.622 9.569 -42.817 1.00 96.19 497 ALA A C 1
ATOM 3930 O O . ALA A 1 497 ? -0.807 10.630 -42.224 1.00 96.19 497 ALA A O 1
ATOM 3931 N N . GLU A 1 498 ? 0.587 9.226 -43.267 1.00 94.25 498 GLU A N 1
ATOM 3932 C CA . GLU A 1 498 ? 1.793 10.019 -42.968 1.00 94.25 498 GLU A CA 1
ATOM 3933 C C . GLU A 1 498 ? 1.654 11.486 -43.420 1.00 94.25 498 GLU A C 1
ATOM 3935 O O . GLU A 1 498 ? 2.081 12.391 -42.704 1.00 94.25 498 GLU A O 1
ATOM 3940 N N . GLN A 1 499 ? 0.975 11.752 -44.547 1.00 93.88 499 GLN A N 1
ATOM 3941 C CA . GLN A 1 499 ? 0.728 13.123 -45.011 1.00 93.88 499 GLN A CA 1
ATOM 3942 C C . GLN A 1 499 ? -0.269 13.921 -44.147 1.00 93.88 499 GLN A C 1
ATOM 3944 O O . GLN A 1 499 ? -0.234 15.149 -44.168 1.00 93.88 499 GLN A O 1
ATOM 3949 N N . ASP A 1 500 ? -1.135 13.248 -43.382 1.00 95.06 500 ASP A N 1
ATOM 3950 C CA . ASP A 1 500 ? -2.171 13.872 -42.541 1.00 95.06 500 ASP A CA 1
ATOM 3951 C C . ASP A 1 500 ? -1.667 14.179 -41.116 1.00 95.06 500 ASP A C 1
ATOM 3953 O O . ASP A 1 500 ? -2.368 14.801 -40.316 1.00 95.06 500 ASP A O 1
ATOM 3957 N N . LYS A 1 501 ? -0.442 13.757 -40.780 1.00 91.56 501 LYS A N 1
ATOM 3958 C CA . LYS A 1 501 ? 0.178 13.883 -39.452 1.00 91.56 501 LYS A CA 1
ATOM 3959 C C . LYS A 1 501 ? 0.183 15.307 -38.897 1.00 91.56 501 LYS A C 1
ATOM 3961 O O . LYS A 1 501 ? -0.054 15.501 -37.709 1.00 91.56 501 LYS A O 1
ATOM 3966 N N . SER A 1 502 ? 0.427 16.299 -39.751 1.00 91.69 502 SER A N 1
ATOM 3967 C CA . SER A 1 502 ? 0.454 17.721 -39.384 1.00 91.69 502 SER A CA 1
ATOM 3968 C C . SER A 1 502 ? -0.931 18.341 -39.168 1.00 91.69 502 SER A C 1
ATOM 3970 O O . SER A 1 502 ? -1.011 19.465 -38.681 1.00 91.69 502 SER A O 1
ATOM 3972 N N . ALA A 1 503 ? -2.013 17.636 -39.515 1.00 94.38 503 ALA A N 1
ATOM 3973 C CA . ALA A 1 503 ? -3.385 18.093 -39.300 1.00 94.38 503 ALA A CA 1
ATOM 3974 C C . ALA A 1 503 ? -3.970 17.643 -37.945 1.00 94.38 503 ALA A C 1
ATOM 3976 O O . ALA A 1 503 ? -5.080 18.051 -37.601 1.00 94.38 503 ALA A O 1
ATOM 3977 N N . LEU A 1 504 ? -3.256 16.813 -37.173 1.00 92.50 504 LEU A N 1
ATOM 3978 C CA . LEU A 1 504 ? -3.676 16.411 -35.829 1.00 92.50 504 LEU A CA 1
ATOM 3979 C C . LEU A 1 504 ? -3.676 17.613 -34.875 1.00 92.50 504 LEU A C 1
ATOM 3981 O O . LEU A 1 504 ? -2.684 18.329 -34.757 1.00 92.50 504 LEU A O 1
ATOM 3985 N N . SER A 1 505 ? -4.789 17.815 -34.172 1.00 92.75 505 SER A N 1
ATOM 3986 C CA . SER A 1 505 ? -4.924 18.857 -33.154 1.00 92.75 505 SER A CA 1
ATOM 3987 C C . SER A 1 505 ? -4.451 18.375 -31.780 1.00 92.75 505 SER A C 1
ATOM 3989 O O . SER A 1 505 ? -4.503 17.183 -31.474 1.00 92.75 505 SER A O 1
ATOM 3991 N N . GLU A 1 506 ? -4.090 19.314 -30.903 1.00 86.75 506 GLU A N 1
ATOM 3992 C CA . GLU A 1 506 ? -3.827 19.048 -29.476 1.00 86.75 506 GLU A CA 1
ATOM 3993 C C . GLU A 1 506 ? -4.983 18.286 -28.799 1.00 86.75 506 GLU A C 1
ATOM 3995 O O . GLU A 1 506 ? -4.760 17.401 -27.972 1.00 86.75 506 GLU A O 1
ATOM 4000 N N . GLU A 1 507 ? -6.230 18.557 -29.209 1.00 91.06 507 GLU A N 1
ATOM 4001 C CA . GLU A 1 507 ? -7.411 17.845 -28.709 1.00 91.06 507 GLU A CA 1
ATOM 4002 C C . GLU A 1 507 ? -7.452 16.356 -29.083 1.00 91.06 507 GLU A C 1
ATOM 4004 O O . GLU A 1 507 ? -8.148 15.600 -28.408 1.00 91.06 507 GLU A O 1
ATOM 4009 N N . ILE A 1 508 ? -6.732 15.928 -30.126 1.00 94.12 508 ILE A N 1
ATOM 4010 C CA . ILE A 1 508 ? -6.546 14.512 -30.478 1.00 94.12 508 ILE A CA 1
ATOM 4011 C C . ILE A 1 508 ? -5.266 13.975 -29.827 1.00 94.12 508 ILE A C 1
ATOM 4013 O O . ILE A 1 508 ? -5.275 12.872 -29.286 1.00 94.12 508 ILE A O 1
ATOM 4017 N N . LEU A 1 509 ? -4.177 14.750 -29.814 1.00 89.75 509 LEU A N 1
ATOM 4018 C CA . LEU A 1 509 ? -2.894 14.320 -29.244 1.00 89.75 509 LEU A CA 1
ATOM 4019 C C . LEU A 1 509 ? -2.973 14.034 -27.732 1.00 89.75 509 LEU A C 1
ATOM 4021 O O . LEU A 1 509 ? -2.315 13.110 -27.259 1.00 89.75 509 LEU A O 1
ATOM 4025 N N . GLN A 1 510 ? -3.847 14.719 -26.980 1.00 89.94 510 GLN A N 1
ATOM 4026 C CA . GLN A 1 510 ? -4.097 14.417 -25.558 1.00 89.94 510 GLN A CA 1
ATOM 4027 C C . GLN A 1 510 ? -4.589 12.979 -25.286 1.00 89.94 510 GLN A C 1
ATOM 4029 O O . GLN A 1 510 ? -4.545 12.520 -24.146 1.00 89.94 510 GLN A O 1
ATOM 4034 N N . PHE A 1 511 ? -5.063 12.249 -26.301 1.00 90.50 511 PHE A N 1
ATOM 4035 C CA . PHE A 1 511 ? -5.465 10.849 -26.150 1.00 90.50 511 PHE A CA 1
ATOM 4036 C C . PHE A 1 511 ? -4.266 9.887 -26.027 1.00 90.50 511 PHE A C 1
ATOM 4038 O O . PHE A 1 511 ? -4.437 8.768 -25.544 1.00 90.50 511 PHE A O 1
ATOM 4045 N N . ILE A 1 512 ? -3.045 10.331 -26.345 1.00 82.19 512 ILE A N 1
ATOM 4046 C CA . ILE A 1 512 ? -1.810 9.576 -26.070 1.00 82.19 512 ILE A CA 1
ATOM 4047 C C . ILE A 1 512 ? -1.624 9.400 -24.551 1.00 82.19 512 ILE A C 1
ATOM 4049 O O . ILE A 1 512 ? -1.405 8.285 -24.080 1.00 82.19 512 ILE A O 1
ATOM 4053 N N . ASP A 1 513 ? -1.877 10.453 -23.758 1.00 78.50 513 ASP A N 1
ATOM 4054 C CA . ASP A 1 513 ? -1.906 10.404 -22.279 1.00 78.50 513 ASP A CA 1
ATOM 4055 C C . ASP A 1 513 ? -3.019 9.480 -21.721 1.00 78.50 513 ASP A C 1
ATOM 4057 O O . ASP A 1 513 ? -3.145 9.298 -20.506 1.00 78.50 513 ASP A O 1
ATOM 4061 N N . ARG A 1 514 ? -3.861 8.914 -22.596 1.00 81.19 514 ARG A N 1
ATOM 4062 C CA . ARG A 1 514 ? -4.987 8.022 -22.289 1.00 81.19 514 ARG A CA 1
ATOM 4063 C C . ARG A 1 514 ? -4.806 6.597 -22.820 1.00 81.19 514 ARG A C 1
ATOM 4065 O O . ARG A 1 514 ? -5.748 5.817 -22.724 1.00 81.19 514 ARG A O 1
ATOM 4072 N N . GLY A 1 515 ? -3.626 6.256 -23.344 1.00 82.56 515 GLY A N 1
ATOM 4073 C CA . GLY A 1 515 ? -3.325 4.919 -23.865 1.00 82.56 515 GLY A CA 1
ATOM 4074 C C . GLY A 1 515 ? -3.736 4.690 -25.323 1.00 82.56 515 GLY A C 1
ATOM 4075 O O . GLY A 1 515 ? -3.779 3.544 -25.760 1.00 82.56 515 GLY A O 1
ATOM 4076 N N . VAL A 1 516 ? -4.035 5.751 -26.085 1.00 93.56 516 VAL A N 1
ATOM 4077 C CA . VAL A 1 516 ? -4.219 5.648 -27.540 1.00 93.56 516 VAL A CA 1
ATOM 4078 C C . VAL A 1 516 ? -2.865 5.779 -28.233 1.00 93.56 516 VAL A C 1
ATOM 4080 O O . VAL A 1 516 ? -2.247 6.842 -28.227 1.00 93.56 516 VAL A O 1
ATOM 4083 N N . ASP A 1 517 ? -2.428 4.699 -28.867 1.00 92.50 517 ASP A N 1
ATOM 4084 C CA . ASP A 1 517 ? -1.233 4.638 -29.698 1.00 92.50 517 ASP A CA 1
ATOM 4085 C C . ASP A 1 517 ? -1.551 5.223 -31.087 1.00 92.50 517 ASP A C 1
ATOM 4087 O O . ASP A 1 517 ? -2.253 4.612 -31.901 1.00 92.50 517 ASP A O 1
ATOM 4091 N N . ILE A 1 518 ? -1.099 6.455 -31.341 1.00 95.50 518 ILE A N 1
ATOM 4092 C CA . ILE A 1 518 ? -1.299 7.139 -32.625 1.00 95.50 518 ILE A CA 1
ATOM 4093 C C . ILE A 1 518 ? -0.135 6.795 -33.555 1.00 95.50 518 ILE A C 1
ATOM 4095 O O . ILE A 1 518 ? 0.984 7.279 -33.375 1.00 95.50 518 ILE A O 1
ATOM 4099 N N . ARG A 1 519 ? -0.416 5.991 -34.584 1.00 93.19 519 ARG A N 1
ATOM 4100 C CA . ARG A 1 519 ? 0.576 5.504 -35.551 1.00 93.19 519 ARG A CA 1
ATOM 4101 C C . ARG A 1 519 ? 0.351 6.069 -36.947 1.00 93.19 519 ARG A C 1
ATOM 4103 O O . ARG A 1 519 ? -0.769 6.398 -37.340 1.00 93.19 519 ARG A O 1
ATOM 4110 N N . PHE A 1 520 ? 1.431 6.127 -37.720 1.00 95.56 520 PHE A N 1
ATOM 4111 C CA . PHE A 1 520 ? 1.444 6.667 -39.077 1.00 95.56 520 PHE A CA 1
ATOM 4112 C C . PHE A 1 520 ? 1.766 5.575 -40.103 1.00 95.56 520 PHE A C 1
ATOM 4114 O O . PHE A 1 520 ? 2.496 4.627 -39.809 1.00 95.56 520 PHE A O 1
ATOM 4121 N N . CYS A 1 521 ? 1.163 5.667 -41.287 1.00 90.00 521 CYS A N 1
ATOM 4122 C CA . CYS A 1 521 ? 1.324 4.689 -42.364 1.00 90.00 521 CYS A CA 1
ATOM 4123 C C . CYS A 1 521 ? 1.022 5.299 -43.746 1.00 90.00 521 CYS A C 1
ATOM 4125 O O . CYS A 1 521 ? 0.555 6.434 -43.851 1.00 90.00 521 CYS A O 1
ATOM 4127 N N . GLU A 1 522 ? 1.271 4.543 -44.818 1.00 91.94 522 GLU A N 1
ATOM 4128 C CA . GLU A 1 522 ? 0.793 4.879 -46.167 1.00 91.94 522 GLU A CA 1
ATOM 4129 C C . GLU A 1 522 ? -0.744 5.011 -46.192 1.00 91.94 522 GLU A C 1
ATOM 4131 O O . GLU A 1 522 ? -1.449 4.318 -45.452 1.00 91.94 522 GLU A O 1
ATOM 4136 N N . ASP A 1 523 ? -1.290 5.877 -47.054 1.00 94.44 523 ASP A N 1
ATOM 4137 C CA . ASP A 1 523 ? -2.742 6.055 -47.169 1.00 94.44 523 ASP A CA 1
ATOM 4138 C C . ASP A 1 523 ? -3.449 4.888 -47.875 1.00 94.44 523 ASP A C 1
ATOM 4140 O O . ASP A 1 523 ? -3.877 4.956 -49.028 1.00 94.44 523 ASP A O 1
ATOM 4144 N N . LEU A 1 524 ? -3.661 3.819 -47.114 1.00 90.44 524 LEU A N 1
ATOM 4145 C CA . LEU A 1 524 ? -4.500 2.681 -47.483 1.00 90.44 524 LEU A CA 1
ATOM 4146 C C . LEU A 1 524 ? -6.008 2.979 -47.311 1.00 90.44 524 LEU A C 1
ATOM 4148 O O . LEU A 1 524 ? -6.828 2.057 -47.265 1.00 90.44 524 LEU A O 1
ATOM 4152 N N . ARG A 1 525 ? -6.401 4.258 -47.194 1.00 92.00 525 ARG A N 1
ATOM 4153 C CA . ARG A 1 525 ? -7.769 4.714 -46.898 1.00 92.00 525 ARG A CA 1
ATOM 4154 C C . ARG A 1 525 ? -8.323 4.026 -45.643 1.00 92.00 525 ARG A C 1
ATOM 4156 O O . ARG A 1 525 ? -7.628 3.925 -44.636 1.00 92.00 525 ARG A O 1
ATOM 4163 N N . SER A 1 526 ? -9.557 3.525 -45.675 1.00 88.06 526 SER A N 1
ATOM 4164 C CA . SER A 1 526 ? -10.169 2.817 -44.543 1.00 88.06 526 SER A CA 1
ATOM 4165 C C . SER A 1 526 ? -9.419 1.545 -44.129 1.00 88.06 526 SER A C 1
ATOM 4167 O O . SER A 1 526 ? -9.526 1.146 -42.974 1.00 88.06 526 SER A O 1
ATOM 4169 N N . TYR A 1 527 ? -8.615 0.926 -45.003 1.00 92.38 527 TYR A N 1
ATOM 4170 C CA . TYR A 1 527 ? -7.844 -0.277 -44.662 1.00 92.38 527 TYR A CA 1
ATOM 4171 C C . TYR A 1 527 ? -6.646 -0.006 -43.738 1.00 92.38 527 TYR A C 1
ATOM 4173 O O . TYR A 1 527 ? -6.075 -0.954 -43.189 1.00 92.38 527 TYR A O 1
ATOM 4181 N N . LYS A 1 528 ? -6.312 1.271 -43.491 1.00 95.00 528 LYS A N 1
ATOM 4182 C CA . LYS A 1 528 ? -5.352 1.689 -42.459 1.00 95.00 528 LYS A CA 1
ATOM 4183 C C . LYS A 1 528 ? -5.671 1.097 -41.077 1.00 95.00 528 LYS A C 1
ATOM 4185 O O . LYS A 1 528 ? -4.746 0.814 -40.338 1.00 95.00 528 LYS A O 1
ATOM 4190 N N . LYS A 1 529 ? -6.940 0.826 -40.736 1.00 94.81 529 LYS A N 1
ATOM 4191 C CA . LYS A 1 529 ? -7.319 0.241 -39.429 1.00 94.81 529 LYS A CA 1
ATOM 4192 C C . LYS A 1 529 ? -7.109 -1.271 -39.275 1.00 94.81 529 LYS A C 1
ATOM 4194 O O . LYS A 1 529 ? -7.442 -1.816 -38.229 1.00 94.81 529 LYS A O 1
ATOM 4199 N N . ILE A 1 530 ? -6.654 -1.970 -40.317 1.00 93.44 530 ILE A N 1
ATOM 4200 C CA . ILE A 1 530 ? -6.544 -3.438 -40.291 1.00 93.44 530 ILE A CA 1
ATOM 4201 C C . ILE A 1 530 ? -5.229 -3.950 -40.884 1.00 93.44 530 ILE A C 1
ATOM 4203 O O . ILE A 1 530 ? -4.543 -4.733 -40.235 1.00 93.44 530 ILE A O 1
ATOM 4207 N N . ILE A 1 531 ? -4.820 -3.477 -42.067 1.00 95.12 531 ILE A N 1
ATOM 4208 C CA . ILE A 1 531 ? -3.613 -3.976 -42.748 1.00 95.12 531 ILE A CA 1
ATOM 4209 C C . ILE A 1 531 ? -2.325 -3.743 -41.931 1.00 95.12 531 ILE A C 1
ATOM 4211 O O . ILE A 1 531 ? -1.570 -4.701 -41.757 1.00 95.12 531 ILE A O 1
ATOM 4215 N N . PRO A 1 532 ? -2.017 -2.529 -41.432 1.00 94.12 532 PRO A N 1
ATOM 4216 C CA . PRO A 1 532 ? -0.789 -2.313 -40.669 1.00 94.12 532 PRO A CA 1
ATOM 4217 C C . PRO A 1 532 ? -0.865 -2.891 -39.244 1.00 94.12 532 PRO A C 1
ATOM 4219 O O . PRO A 1 532 ? 0.169 -3.290 -38.707 1.00 94.12 532 PRO A O 1
ATOM 4222 N N . THR A 1 533 ? -2.061 -3.029 -38.658 1.00 95.62 533 THR A N 1
ATOM 4223 C CA . THR A 1 533 ? -2.262 -3.732 -37.377 1.00 95.62 533 THR A CA 1
ATOM 4224 C C . THR A 1 533 ? -1.907 -5.212 -37.514 1.00 95.62 533 THR A C 1
ATOM 4226 O O . THR A 1 533 ? -1.003 -5.664 -36.824 1.00 95.62 533 THR A O 1
ATOM 4229 N N . LEU A 1 534 ? -2.493 -5.924 -38.487 1.00 94.69 534 LEU A N 1
ATOM 4230 C CA . LEU A 1 534 ? -2.178 -7.334 -38.778 1.00 94.69 534 LEU A CA 1
ATOM 4231 C C . LEU A 1 534 ? -0.693 -7.569 -39.094 1.00 94.69 534 LEU A C 1
ATOM 4233 O O . LEU A 1 534 ? -0.144 -8.610 -38.760 1.00 94.69 534 LEU A O 1
ATOM 4237 N N . LYS A 1 535 ? -0.020 -6.607 -39.739 1.00 91.00 535 LYS A N 1
ATOM 4238 C CA . LYS A 1 535 ? 1.426 -6.697 -40.012 1.00 91.00 535 LYS A CA 1
ATOM 4239 C C . LYS A 1 535 ? 2.305 -6.523 -38.772 1.00 91.00 535 LYS A C 1
ATOM 4241 O O . LYS A 1 535 ? 3.441 -6.980 -38.795 1.00 91.00 535 LYS A O 1
ATOM 4246 N N . SER A 1 536 ? 1.831 -5.801 -37.756 1.00 89.75 536 SER A N 1
ATOM 4247 C CA . SER A 1 536 ? 2.608 -5.478 -36.549 1.00 89.75 536 SER A CA 1
ATOM 4248 C C . SER A 1 536 ? 2.268 -6.362 -35.349 1.00 89.75 536 SER A C 1
ATOM 4250 O O . SER A 1 536 ? 3.119 -6.538 -34.487 1.00 89.75 536 SER A O 1
ATOM 4252 N N . HIS A 1 537 ? 1.062 -6.927 -35.318 1.00 92.31 537 HIS A N 1
ATOM 4253 C CA . HIS A 1 537 ? 0.567 -7.822 -34.275 1.00 92.31 537 HIS A CA 1
ATOM 4254 C C . HIS A 1 537 ? -0.219 -8.962 -34.966 1.00 92.31 537 HIS A C 1
ATOM 4256 O O . HIS A 1 537 ? -1.448 -8.906 -35.037 1.00 92.31 537 HIS A O 1
ATOM 4262 N N . PRO A 1 538 ? 0.472 -9.940 -35.589 1.00 93.00 538 PRO A N 1
ATOM 4263 C CA . PRO A 1 538 ? -0.165 -10.959 -36.431 1.00 93.00 538 PRO A CA 1
ATOM 4264 C C . PRO A 1 538 ? -1.031 -11.955 -35.649 1.00 93.00 538 PRO A C 1
ATOM 4266 O O . PRO A 1 538 ? -1.996 -12.472 -36.207 1.00 93.00 538 PRO A O 1
ATOM 4269 N N . ASP A 1 539 ? -0.711 -12.181 -34.374 1.00 92.56 539 ASP A N 1
ATOM 4270 C CA . ASP A 1 539 ? -1.379 -13.149 -33.494 1.00 92.56 539 ASP A CA 1
ATOM 4271 C C . ASP A 1 539 ? -2.410 -12.498 -32.545 1.00 92.56 539 ASP A C 1
ATOM 4273 O O . ASP A 1 539 ? -2.961 -13.161 -31.668 1.00 92.56 539 ASP A O 1
ATOM 4277 N N . ALA A 1 540 ? -2.670 -11.193 -32.697 1.00 94.25 540 ALA A N 1
ATOM 4278 C CA . ALA A 1 540 ? -3.581 -10.439 -31.838 1.00 94.25 540 ALA A CA 1
ATOM 4279 C C . ALA A 1 540 ? -5.052 -10.543 -32.281 1.00 94.25 540 ALA A C 1
ATOM 4281 O O . ALA A 1 540 ? -5.381 -10.557 -33.471 1.00 94.25 540 ALA A O 1
ATOM 4282 N N . PHE A 1 541 ? -5.962 -10.497 -31.310 1.00 96.44 541 PHE A N 1
ATOM 4283 C CA . PHE A 1 541 ? -7.390 -10.316 -31.537 1.00 96.44 541 PHE A CA 1
ATOM 4284 C C . PHE A 1 541 ? -7.659 -8.850 -31.899 1.00 96.44 541 PHE A C 1
ATOM 4286 O O . PHE A 1 541 ? -7.501 -7.954 -31.073 1.00 96.44 541 PHE A O 1
ATOM 4293 N N . ILE A 1 542 ? -8.064 -8.574 -33.143 1.00 97.12 542 ILE A N 1
ATOM 4294 C CA . ILE A 1 542 ? -8.242 -7.197 -33.635 1.00 97.12 542 ILE A CA 1
ATOM 4295 C C . ILE A 1 542 ? -9.727 -6.855 -33.788 1.00 97.12 542 ILE A C 1
ATOM 4297 O O . ILE A 1 542 ? -10.401 -7.300 -34.719 1.00 97.12 542 ILE A O 1
ATOM 4301 N N . ILE A 1 543 ? -10.216 -5.962 -32.928 1.00 97.50 543 ILE A N 1
ATOM 4302 C CA . ILE A 1 543 ? -11.508 -5.291 -33.088 1.00 97.50 543 ILE A CA 1
ATOM 4303 C C . ILE A 1 543 ? -11.298 -4.041 -33.949 1.00 97.50 543 ILE A C 1
ATOM 4305 O O . ILE A 1 543 ? -10.582 -3.124 -33.552 1.00 97.50 543 ILE A O 1
ATOM 4309 N N . THR A 1 544 ? -11.958 -3.946 -35.108 1.00 96.62 544 THR A N 1
ATOM 4310 C CA . THR A 1 544 ? -11.914 -2.711 -35.918 1.00 96.62 544 THR A CA 1
ATOM 4311 C C . THR A 1 544 ? -13.063 -1.758 -35.578 1.00 96.62 544 THR A C 1
ATOM 4313 O O . THR A 1 544 ? -14.225 -2.162 -35.576 1.00 96.62 544 THR A O 1
ATOM 4316 N N . ALA A 1 545 ? -12.756 -0.479 -35.341 1.00 96.44 545 ALA A N 1
ATOM 4317 C CA . ALA A 1 545 ? -13.748 0.581 -35.111 1.00 96.44 545 ALA A CA 1
ATOM 4318 C C . ALA A 1 545 ? -13.832 1.561 -36.301 1.00 96.44 545 ALA A C 1
ATOM 4320 O O . ALA A 1 545 ? -12.925 1.624 -37.131 1.00 96.44 545 ALA A O 1
ATOM 4321 N N . ASP A 1 546 ? -14.927 2.307 -36.414 1.00 95.44 546 ASP A N 1
ATOM 4322 C CA . ASP A 1 546 ? -15.083 3.447 -37.326 1.00 95.44 546 ASP A CA 1
ATOM 4323 C C . ASP A 1 546 ? -14.952 4.751 -36.531 1.00 95.44 546 ASP A C 1
ATOM 4325 O O . ASP A 1 546 ? -15.273 4.803 -35.344 1.00 95.44 546 ASP A O 1
ATOM 4329 N N . ASP A 1 547 ? -14.451 5.806 -37.172 1.00 95.69 547 ASP A N 1
ATOM 4330 C CA . ASP A 1 547 ? -14.078 7.060 -36.516 1.00 95.69 547 ASP A CA 1
ATOM 4331 C C . ASP A 1 547 ? -15.235 8.055 -36.321 1.00 95.69 547 ASP A C 1
ATOM 4333 O O . ASP A 1 547 ? -15.032 9.131 -35.758 1.00 95.69 547 ASP A O 1
ATOM 4337 N N . ASP A 1 548 ? -16.453 7.683 -36.717 1.00 92.44 548 ASP A N 1
ATOM 4338 C CA . ASP A 1 548 ? -17.666 8.506 -36.659 1.00 92.44 548 ASP A CA 1
ATOM 4339 C C . ASP A 1 548 ? -18.813 7.914 -35.822 1.00 92.44 548 ASP A C 1
ATOM 4341 O O . ASP A 1 548 ? -19.950 8.388 -35.895 1.00 92.44 548 ASP A O 1
ATOM 4345 N N . LEU A 1 549 ? -18.516 6.908 -34.993 1.00 91.69 549 LEU A N 1
ATOM 4346 C CA . LEU A 1 549 ? -19.485 6.245 -34.123 1.00 91.69 549 LEU A CA 1
ATOM 4347 C C . LEU A 1 549 ? -19.212 6.503 -32.635 1.00 91.69 549 LEU A C 1
ATOM 4349 O O . LEU A 1 549 ? -18.087 6.443 -32.153 1.00 91.69 549 LEU A O 1
ATOM 4353 N N . TYR A 1 550 ? -20.291 6.701 -31.876 1.00 89.12 550 TYR A N 1
ATOM 4354 C CA . TYR A 1 550 ? -20.268 6.589 -30.418 1.00 89.12 550 TYR A CA 1
ATOM 4355 C C . TYR A 1 550 ? -20.528 5.132 -30.016 1.00 89.12 550 TYR A C 1
ATOM 4357 O O . TYR A 1 550 ? -21.613 4.600 -30.270 1.00 89.12 550 TYR A O 1
ATOM 4365 N N . TYR A 1 551 ? -19.561 4.501 -29.351 1.00 94.19 551 TYR A N 1
ATOM 4366 C CA . TYR A 1 551 ? -19.691 3.124 -28.887 1.00 94.19 551 TYR A CA 1
ATOM 4367 C C . TYR A 1 551 ? -20.354 3.038 -27.507 1.00 94.19 551 TYR A C 1
ATOM 4369 O O . TYR A 1 551 ? -20.025 3.770 -26.572 1.00 94.19 551 TYR A O 1
ATOM 4377 N N . ASN A 1 552 ? -21.301 2.105 -27.362 1.00 93.75 552 ASN A N 1
ATOM 4378 C CA . ASN A 1 552 ? -21.857 1.743 -26.057 1.00 93.75 552 ASN A CA 1
ATOM 4379 C C . ASN A 1 552 ? -20.733 1.201 -25.160 1.00 93.75 552 ASN A C 1
ATOM 4381 O O . ASN A 1 552 ? -19.859 0.502 -25.662 1.00 93.75 552 ASN A O 1
ATOM 4385 N N . LYS A 1 553 ? -20.769 1.458 -23.846 1.00 95.06 553 LYS A N 1
ATOM 4386 C CA . LYS A 1 553 ? -19.735 0.975 -22.914 1.00 95.06 553 LYS A CA 1
ATOM 4387 C C . LYS A 1 553 ? -19.520 -0.545 -22.903 1.00 95.06 553 LYS A C 1
ATOM 4389 O O . LYS A 1 553 ? -18.443 -0.972 -22.528 1.00 95.06 553 LYS A O 1
ATOM 4394 N N . ARG A 1 554 ? -20.513 -1.347 -23.302 1.00 94.88 554 ARG A N 1
ATOM 4395 C CA . ARG A 1 554 ? -20.413 -2.816 -23.398 1.00 94.88 554 ARG A CA 1
ATOM 4396 C C . ARG A 1 554 ? -20.108 -3.319 -24.814 1.00 94.88 554 ARG A C 1
ATOM 4398 O O . ARG A 1 554 ? -20.449 -4.450 -25.147 1.00 94.88 554 ARG A O 1
ATOM 4405 N N . TRP A 1 555 ? -19.561 -2.479 -25.689 1.00 96.56 555 TRP A N 1
ATOM 4406 C CA . TRP A 1 555 ? -19.305 -2.862 -27.078 1.00 96.56 555 TRP A CA 1
ATOM 4407 C C . TRP A 1 555 ? -18.156 -3.871 -27.184 1.00 96.56 555 TRP A C 1
ATOM 4409 O O . TRP A 1 555 ? -18.341 -4.925 -27.786 1.00 96.56 555 TRP A O 1
ATOM 4419 N N . VAL A 1 556 ? -17.025 -3.605 -26.522 1.00 96.50 556 VAL A N 1
ATOM 4420 C CA . VAL A 1 556 ? -15.912 -4.568 -26.427 1.00 96.50 556 VAL A CA 1
ATOM 4421 C C . VAL A 1 556 ? -16.343 -5.810 -25.640 1.00 96.50 556 VAL A C 1
ATOM 4423 O O . VAL A 1 556 ? -16.139 -6.919 -26.113 1.00 96.50 556 VAL A O 1
ATOM 4426 N N . GLU A 1 557 ? -17.035 -5.633 -24.506 1.00 95.56 557 GLU A N 1
ATOM 4427 C CA . GLU A 1 557 ? -17.598 -6.728 -23.690 1.00 95.56 557 GLU A CA 1
ATOM 4428 C C . GLU A 1 557 ? -18.459 -7.699 -24.520 1.00 95.56 557 GLU A C 1
ATOM 4430 O O . GLU A 1 557 ? -18.314 -8.911 -24.399 1.00 95.56 557 GLU A O 1
ATOM 4435 N N . GLY A 1 558 ? -19.332 -7.179 -25.393 1.00 94.69 558 GLY A N 1
ATOM 4436 C CA . GLY A 1 558 ? -20.159 -8.000 -26.278 1.00 94.69 558 GLY A CA 1
ATOM 4437 C C . GLY A 1 558 ? -19.347 -8.763 -27.325 1.00 94.69 558 GLY A C 1
ATOM 4438 O O . GLY A 1 558 ? -19.552 -9.959 -27.488 1.00 94.69 558 GLY A O 1
ATOM 4439 N N . LEU A 1 559 ? -18.403 -8.093 -27.994 1.00 95.56 559 LEU A N 1
ATOM 4440 C CA . LEU A 1 559 ? -17.541 -8.718 -29.005 1.00 95.56 559 LEU A CA 1
ATOM 4441 C C . LEU A 1 559 ? -16.634 -9.812 -28.422 1.00 95.56 559 LEU A C 1
ATOM 4443 O O . LEU A 1 559 ? -16.438 -10.835 -29.067 1.00 95.56 559 LEU A O 1
ATOM 4447 N N . VAL A 1 560 ? -16.103 -9.596 -27.215 1.00 94.62 560 VAL A N 1
ATOM 4448 C CA . VAL A 1 560 ? -15.261 -10.559 -26.488 1.00 94.62 560 VAL A CA 1
ATOM 4449 C C . VAL A 1 560 ? -16.078 -11.763 -26.022 1.00 94.62 560 VAL A C 1
ATOM 4451 O O . VAL A 1 560 ? -15.664 -12.895 -26.236 1.00 94.62 560 VAL A O 1
ATOM 4454 N N . ARG A 1 561 ? -17.251 -11.537 -25.416 1.00 94.25 561 ARG A N 1
ATOM 4455 C CA . ARG A 1 561 ? -18.121 -12.617 -24.919 1.00 94.25 561 ARG A CA 1
ATOM 4456 C C . ARG A 1 561 ? -18.648 -13.511 -26.044 1.00 94.25 561 ARG A C 1
ATOM 4458 O O . ARG A 1 561 ? -18.827 -14.704 -25.834 1.00 94.25 561 ARG A O 1
ATOM 4465 N N . ASP A 1 562 ? -18.922 -12.932 -27.211 1.00 92.12 562 ASP A N 1
ATOM 4466 C CA . ASP A 1 562 ? -19.511 -13.645 -28.349 1.00 92.12 562 ASP A CA 1
ATOM 4467 C C . ASP A 1 562 ? -18.435 -14.255 -29.288 1.00 92.12 562 ASP A C 1
ATOM 4469 O O . ASP A 1 562 ? -18.760 -14.709 -30.386 1.00 92.12 562 ASP A O 1
ATOM 4473 N N . TYR A 1 563 ? -17.157 -14.272 -28.877 1.00 91.88 563 TYR A N 1
ATOM 4474 C CA . TYR A 1 563 ? -16.075 -14.995 -29.557 1.00 91.88 563 TYR A CA 1
ATOM 4475 C C . TYR A 1 563 ? -16.067 -16.479 -29.155 1.00 91.88 563 TYR A C 1
ATOM 4477 O O . TYR A 1 563 ? -15.937 -16.817 -27.982 1.00 91.88 563 TYR A O 1
ATOM 4485 N N . GLU A 1 564 ? -16.157 -17.369 -30.148 1.00 86.25 564 GLU A N 1
ATOM 4486 C CA . GLU A 1 564 ? -16.109 -18.825 -29.941 1.00 86.25 564 GLU A CA 1
ATOM 4487 C C . GLU A 1 564 ? -14.769 -19.444 -30.370 1.00 86.25 564 GLU A C 1
ATOM 4489 O O . GLU A 1 564 ? -14.240 -20.320 -29.687 1.00 86.25 564 GLU A O 1
ATOM 4494 N N . ASN A 1 565 ? -14.242 -19.048 -31.536 1.00 87.12 565 ASN A N 1
ATOM 4495 C CA . ASN A 1 565 ? -13.023 -19.599 -32.136 1.00 87.12 565 ASN A CA 1
ATOM 4496 C C . ASN A 1 565 ? -12.529 -18.755 -33.333 1.00 87.12 565 ASN A C 1
ATOM 4498 O O . ASN A 1 565 ? -13.275 -17.962 -33.915 1.00 87.12 565 ASN A O 1
ATOM 4502 N N . ASN A 1 566 ? -11.286 -19.013 -33.752 1.00 84.06 566 ASN A N 1
ATOM 4503 C CA . ASN A 1 566 ? -10.591 -18.331 -34.853 1.00 84.06 566 ASN A CA 1
ATOM 4504 C C . ASN A 1 566 ? -11.151 -18.588 -36.272 1.00 84.06 566 ASN A C 1
ATOM 4506 O O . ASN A 1 566 ? -10.649 -17.997 -37.227 1.00 84.06 566 ASN A O 1
ATOM 4510 N N . GLU A 1 567 ? -12.167 -19.440 -36.458 1.00 88.06 567 GLU A N 1
ATOM 4511 C CA . GLU A 1 567 ? -12.808 -19.646 -37.772 1.00 88.06 567 GLU A CA 1
ATOM 4512 C C . GLU A 1 567 ? -13.914 -18.613 -38.061 1.00 88.06 567 GLU A C 1
ATOM 4514 O O . GLU A 1 567 ? -14.455 -18.563 -39.169 1.00 88.06 567 GLU A O 1
ATOM 4519 N N . THR A 1 568 ? -14.260 -17.772 -37.079 1.00 87.56 568 THR A N 1
ATOM 4520 C CA . THR A 1 568 ? -15.398 -16.844 -37.142 1.00 87.56 568 THR A CA 1
ATOM 4521 C C . THR A 1 568 ? -14.991 -15.389 -36.897 1.00 87.56 568 THR A C 1
ATOM 4523 O O . THR A 1 568 ? -14.032 -15.096 -36.190 1.00 87.56 568 THR A O 1
ATOM 4526 N N . VAL A 1 569 ? -15.737 -14.450 -37.491 1.00 89.62 569 VAL A N 1
ATOM 4527 C CA . VAL A 1 569 ? -15.569 -13.005 -37.262 1.00 89.62 569 VAL A CA 1
ATOM 4528 C C . VAL A 1 569 ? -16.810 -12.471 -36.557 1.00 89.62 569 VAL A C 1
ATOM 4530 O O . VAL A 1 569 ? -17.887 -12.401 -37.154 1.00 89.62 569 VAL A O 1
ATOM 4533 N N . VAL A 1 570 ? -16.653 -12.067 -35.297 1.00 93.31 570 VAL A N 1
ATOM 4534 C CA . VAL A 1 570 ? -17.722 -11.457 -34.494 1.00 93.31 570 VAL A CA 1
ATOM 4535 C C . VAL A 1 570 ? -17.952 -10.016 -34.960 1.00 93.31 570 VAL A C 1
ATOM 4537 O O . VAL A 1 570 ? -17.014 -9.224 -35.056 1.00 93.31 570 VAL A O 1
ATOM 4540 N N . ALA A 1 571 ? -19.199 -9.647 -35.271 1.00 91.62 571 ALA A N 1
ATOM 4541 C CA . ALA A 1 571 ? -19.522 -8.310 -35.771 1.00 91.62 571 ALA A CA 1
ATOM 4542 C C . ALA A 1 571 ? -20.955 -7.868 -35.439 1.00 91.62 571 ALA A C 1
ATOM 4544 O O . ALA A 1 571 ? -21.919 -8.599 -35.647 1.00 91.62 571 ALA A O 1
ATOM 4545 N N . HIS A 1 572 ? -21.112 -6.602 -35.037 1.00 86.12 572 HIS A N 1
ATOM 4546 C CA . HIS A 1 572 ? -22.424 -5.982 -34.785 1.00 86.12 572 HIS A CA 1
ATOM 4547 C C . HIS A 1 572 ? -23.231 -5.692 -36.064 1.00 86.12 572 HIS A C 1
ATOM 4549 O O . HIS A 1 572 ? -24.440 -5.469 -36.002 1.00 86.12 572 HIS A O 1
ATOM 4555 N N . ARG A 1 573 ? -22.571 -5.630 -37.227 1.00 84.38 573 ARG A N 1
ATOM 4556 C CA . ARG A 1 573 ? -23.201 -5.321 -38.514 1.00 84.38 573 ARG A CA 1
ATOM 4557 C C . ARG A 1 573 ? -22.544 -6.135 -39.619 1.00 84.38 573 ARG A C 1
ATOM 4559 O O . ARG A 1 573 ? -21.378 -5.929 -39.932 1.00 84.38 573 ARG A O 1
ATOM 4566 N N . VAL A 1 574 ? -23.327 -7.008 -40.244 1.00 86.44 574 VAL A N 1
ATOM 4567 C CA . VAL A 1 574 ? -22.904 -7.854 -41.365 1.00 86.44 574 VAL A CA 1
ATOM 4568 C C . VAL A 1 574 ? -23.812 -7.577 -42.557 1.00 86.44 574 VAL A C 1
ATOM 4570 O O . VAL A 1 574 ? -25.031 -7.491 -42.408 1.00 86.44 574 VAL A O 1
ATOM 4573 N N . HIS A 1 575 ? -23.227 -7.445 -43.746 1.00 83.56 575 HIS A N 1
ATOM 4574 C CA . HIS A 1 575 ? -23.967 -7.302 -45.000 1.00 83.56 575 HIS A CA 1
ATOM 4575 C C . HIS A 1 575 ? -23.807 -8.557 -45.845 1.00 83.56 575 HIS A C 1
ATOM 4577 O O . HIS A 1 575 ? -22.693 -8.960 -46.175 1.00 83.56 575 HIS A O 1
ATOM 4583 N N . ARG A 1 576 ? -24.927 -9.174 -46.230 1.00 86.44 576 ARG A N 1
ATOM 4584 C CA . ARG A 1 576 ? -24.906 -10.303 -47.159 1.00 86.44 576 ARG A CA 1
ATOM 4585 C C . ARG A 1 576 ? -24.716 -9.781 -48.579 1.00 86.44 576 ARG A C 1
ATOM 4587 O O . ARG A 1 576 ? -25.627 -9.170 -49.135 1.00 86.44 576 ARG A O 1
ATOM 4594 N N . ILE A 1 577 ? -23.573 -10.102 -49.183 1.00 88.44 577 ILE A N 1
ATOM 4595 C CA . ILE A 1 577 ? -23.340 -9.872 -50.611 1.00 88.44 577 ILE A CA 1
ATOM 4596 C C . ILE A 1 577 ? -24.467 -10.543 -51.403 1.00 88.44 577 ILE A C 1
ATOM 4598 O O . ILE A 1 577 ? -24.756 -11.730 -51.225 1.00 88.44 577 ILE A O 1
ATOM 4602 N N . SER A 1 578 ? -25.121 -9.776 -52.271 1.00 87.69 578 SER A N 1
ATOM 4603 C CA . SER A 1 578 ? -26.184 -10.281 -53.130 1.00 87.69 578 SER A CA 1
ATOM 4604 C C . SER A 1 578 ? -25.987 -9.809 -54.563 1.00 87.69 578 SER A C 1
ATOM 4606 O O . SER A 1 578 ? -25.438 -8.739 -54.817 1.00 87.69 578 SER A O 1
ATOM 4608 N N . PHE A 1 579 ? -26.425 -10.635 -55.509 1.00 91.12 579 PHE A N 1
ATOM 4609 C CA . PHE A 1 579 ? -26.202 -10.414 -56.932 1.00 91.12 579 PHE A CA 1
ATOM 4610 C C . PHE A 1 579 ? -27.527 -10.158 -57.661 1.00 91.12 579 PHE A C 1
ATOM 4612 O O . PHE A 1 579 ? -28.609 -10.610 -57.251 1.00 91.12 579 PHE A O 1
ATOM 4619 N N . LYS A 1 580 ? -27.449 -9.388 -58.743 1.00 89.31 580 LYS A N 1
ATOM 4620 C CA . LYS A 1 580 ? -28.480 -9.267 -59.777 1.00 89.31 580 LYS A CA 1
ATOM 4621 C C . LYS A 1 580 ? -28.473 -10.528 -60.654 1.00 89.31 580 LYS A C 1
ATOM 4623 O O . LYS A 1 580 ? -27.521 -11.303 -60.639 1.00 89.31 580 LYS A O 1
ATOM 4628 N N . GLN A 1 581 ? -29.520 -10.726 -61.457 1.00 84.44 581 GLN A N 1
ATOM 4629 C CA . GLN A 1 581 ? -29.613 -11.882 -62.366 1.00 84.44 581 GLN A CA 1
ATOM 4630 C C . GLN A 1 581 ? -28.514 -11.911 -63.448 1.00 84.44 581 GLN A C 1
ATOM 4632 O O . GLN A 1 581 ? -28.227 -12.976 -63.981 1.00 84.44 581 GLN A O 1
ATOM 4637 N N . ASN A 1 582 ? -27.878 -10.773 -63.749 1.00 87.56 582 ASN A N 1
ATOM 4638 C CA . ASN A 1 582 ? -26.735 -10.661 -64.663 1.00 87.56 582 ASN A CA 1
ATOM 4639 C C . ASN A 1 582 ? -25.363 -10.866 -63.979 1.00 87.56 582 ASN A C 1
ATOM 4641 O O . ASN A 1 582 ? -24.340 -10.643 -64.617 1.00 87.56 582 ASN A O 1
ATOM 4645 N N . GLY A 1 583 ? -25.321 -11.251 -62.697 1.00 84.06 583 GLY A N 1
ATOM 4646 C CA . GLY A 1 583 ? -24.076 -11.479 -61.951 1.00 84.06 583 GLY A CA 1
ATOM 4647 C C . GLY A 1 583 ? -23.415 -10.223 -61.370 1.00 84.06 583 GLY A C 1
ATOM 4648 O O . GLY A 1 583 ? -22.428 -10.342 -60.651 1.00 84.06 583 GLY A O 1
ATOM 4649 N N . GLU A 1 584 ? -23.953 -9.025 -61.612 1.00 86.50 584 GLU A N 1
ATOM 4650 C CA . GLU A 1 584 ? -23.478 -7.804 -60.950 1.00 86.50 584 GLU A CA 1
ATOM 4651 C C . GLU A 1 584 ? -23.841 -7.796 -59.460 1.00 86.50 584 GLU A C 1
ATOM 4653 O O . GLU A 1 584 ? -24.908 -8.273 -59.064 1.00 86.50 584 GLU A O 1
ATOM 4658 N N . LEU A 1 585 ? -22.998 -7.169 -58.640 1.00 82.62 585 LEU A N 1
ATOM 4659 C CA . LEU A 1 585 ? -23.327 -6.855 -57.250 1.00 82.62 585 LEU A CA 1
ATOM 4660 C C . LEU A 1 585 ? -24.580 -5.963 -57.180 1.00 82.62 585 LEU A C 1
ATOM 4662 O O . LEU A 1 585 ? -24.751 -5.019 -57.962 1.00 82.62 585 LEU A O 1
ATOM 4666 N N . LYS A 1 586 ? -25.470 -6.267 -56.236 1.00 75.69 586 LYS A N 1
ATOM 4667 C CA . LYS A 1 586 ? -26.506 -5.331 -55.787 1.00 75.69 586 LYS A CA 1
ATOM 4668 C C . LYS A 1 586 ? -25.889 -4.329 -54.796 1.00 75.69 586 LYS A C 1
ATOM 4670 O O . LYS A 1 586 ? -24.957 -4.723 -54.093 1.00 75.69 586 LYS A O 1
ATOM 4675 N N . PRO A 1 587 ? -26.383 -3.075 -54.761 1.00 64.06 587 PRO A N 1
ATOM 4676 C CA . PRO A 1 587 ? -26.020 -2.099 -53.731 1.00 64.06 587 PRO A CA 1
ATOM 4677 C C . PRO A 1 587 ? -26.332 -2.587 -52.311 1.00 64.06 587 PRO A C 1
ATOM 4679 O O . PRO A 1 587 ? -27.331 -3.331 -52.168 1.00 64.06 587 PRO A O 1
#